Protein AF-0000000070737071 (afdb_homodimer)

Structure (mmCIF, N/CA/C/O backbone):
data_AF-0000000070737071-model_v1
#
loop_
_entity.id
_entity.type
_entity.pdbx_description
1 polymer 'Protein kinase domain-containing protein'
#
loop_
_atom_site.group_PDB
_atom_site.id
_atom_site.type_symbol
_atom_site.label_atom_id
_atom_site.label_alt_id
_atom_site.label_comp_id
_atom_site.label_asym_id
_atom_site.label_entity_id
_atom_site.label_seq_id
_atom_site.pdbx_PDB_ins_code
_atom_site.Cartn_x
_atom_site.Cartn_y
_atom_site.Cartn_z
_atom_site.occupancy
_atom_site.B_iso_or_equiv
_atom_site.auth_seq_id
_atom_site.auth_comp_id
_atom_site.auth_asym_id
_atom_site.auth_atom_id
_atom_site.pdbx_PDB_model_num
ATOM 1 N N . LEU A 1 1 ? -17.141 2.492 -6.848 1 89.81 1 LEU A N 1
ATOM 2 C CA . LEU A 1 1 ? -16.469 3.092 -7.996 1 89.81 1 LEU A CA 1
ATOM 3 C C . LEU A 1 1 ? -16.031 4.523 -7.688 1 89.81 1 LEU A C 1
ATOM 5 O O . LEU A 1 1 ? -16.719 5.238 -6.961 1 89.81 1 LEU A O 1
ATOM 9 N N . ILE A 1 2 ? -14.883 4.844 -8.172 1 93.12 2 ILE A N 1
ATOM 10 C CA . ILE A 1 2 ? -14.43 6.223 -8.031 1 93.12 2 ILE A CA 1
ATOM 11 C C . ILE A 1 2 ? -14.844 7.027 -9.266 1 93.12 2 ILE A C 1
ATOM 13 O O . ILE A 1 2 ? -15.094 6.461 -10.328 1 93.12 2 ILE A O 1
ATOM 17 N N . PRO A 1 3 ? -14.938 8.383 -9.156 1 92.69 3 PRO A N 1
ATOM 18 C CA . PRO A 1 3 ? -15.305 9.203 -10.312 1 92.69 3 PRO A CA 1
ATOM 19 C C . PRO A 1 3 ? -14.234 9.195 -11.398 1 92.69 3 PRO A C 1
ATOM 21 O O . PRO A 1 3 ? -13.047 9.359 -11.109 1 92.69 3 PRO A O 1
ATOM 24 N N . ARG A 1 4 ? -14.656 9.016 -12.617 1 92.88 4 ARG A N 1
ATOM 25 C CA . ARG A 1 4 ? -13.734 8.938 -13.742 1 92.88 4 ARG A CA 1
ATOM 26 C C . ARG A 1 4 ? -12.945 10.234 -13.898 1 92.88 4 ARG A C 1
ATOM 28 O O . ARG A 1 4 ? -11.773 10.211 -14.281 1 92.88 4 ARG A O 1
ATOM 35 N N . ASP A 1 5 ? -13.516 11.359 -13.562 1 92.62 5 ASP A N 1
ATOM 36 C CA . ASP A 1 5 ? -12.898 12.664 -13.781 1 92.62 5 ASP A CA 1
ATOM 37 C C . ASP A 1 5 ? -11.742 12.891 -12.812 1 92.62 5 ASP A C 1
ATOM 39 O O . ASP A 1 5 ? -10.938 13.812 -13 1 92.62 5 ASP A O 1
ATOM 43 N N . GLU A 1 6 ? -11.625 12.055 -11.844 1 94.25 6 GLU A N 1
ATOM 44 C CA . GLU A 1 6 ? -10.523 12.156 -10.891 1 94.25 6 GLU A CA 1
ATOM 45 C C . GLU A 1 6 ? -9.281 11.445 -11.406 1 94.25 6 GLU A C 1
ATOM 47 O O . GLU A 1 6 ? -8.203 11.562 -10.82 1 94.25 6 GLU A O 1
ATOM 52 N N . VAL A 1 7 ? -9.422 10.727 -12.523 1 96 7 VAL A N 1
ATOM 53 C CA . VAL A 1 7 ? -8.336 9.875 -13.023 1 96 7 VAL A CA 1
ATOM 54 C C . VAL A 1 7 ? -7.789 10.453 -14.328 1 96 7 VAL A C 1
ATOM 56 O O . VAL A 1 7 ? -8.555 10.75 -15.25 1 96 7 VAL A O 1
ATOM 59 N N . GLU A 1 8 ? -6.477 10.703 -14.336 1 96.25 8 GLU A N 1
ATOM 60 C CA . GLU A 1 8 ? -5.77 11.109 -15.547 1 96.25 8 GLU A CA 1
ATOM 61 C C . GLU A 1 8 ? -4.812 10.016 -16.016 1 96.25 8 GLU A C 1
ATOM 63 O O . GLU A 1 8 ? -4.16 9.359 -15.203 1 96.25 8 GLU A O 1
ATOM 68 N N . MET A 1 9 ? -4.723 9.828 -17.359 1 95.5 9 MET A N 1
ATOM 69 C CA . MET A 1 9 ? -3.875 8.789 -17.938 1 95.5 9 MET A CA 1
ATOM 70 C C . MET A 1 9 ? -2.922 9.367 -18.969 1 95.5 9 MET A C 1
ATOM 72 O O . MET A 1 9 ? -3.291 10.273 -19.719 1 95.5 9 MET A O 1
ATOM 76 N N . ALA A 1 10 ? -1.746 8.812 -18.984 1 96.06 10 ALA A N 1
ATOM 77 C CA . ALA A 1 10 ? -0.817 9.141 -20.062 1 96.06 10 ALA A CA 1
ATOM 78 C C . ALA A 1 10 ? -1.394 8.75 -21.422 1 96.06 10 ALA A C 1
ATOM 80 O O . ALA A 1 10 ? -2.254 7.871 -21.516 1 96.06 10 ALA A O 1
ATOM 81 N N . PRO A 1 11 ? -0.939 9.367 -22.469 1 94 11 PRO A N 1
ATOM 82 C CA . PRO A 1 11 ? -1.508 9.125 -23.797 1 94 11 PRO A CA 1
ATOM 83 C C . PRO A 1 11 ? -1.177 7.742 -24.344 1 94 11 PRO A C 1
ATOM 85 O O . PRO A 1 11 ? -1.941 7.188 -25.141 1 94 11 PRO A O 1
ATOM 88 N N . HIS A 1 12 ? -0.04 7.199 -23.891 1 95 12 HIS A N 1
ATOM 89 C CA . HIS A 1 12 ? 0.382 5.902 -24.391 1 95 12 HIS A CA 1
ATOM 90 C C . HIS A 1 12 ? 0.609 4.906 -23.266 1 95 12 HIS A C 1
ATOM 92 O O . HIS A 1 12 ? 1.107 5.281 -22.203 1 95 12 HIS A O 1
ATOM 98 N N . PRO A 1 13 ? 0.176 3.666 -23.531 1 94.56 13 PRO A N 1
ATOM 99 C CA . PRO A 1 13 ? 0.47 2.637 -22.531 1 94.56 13 PRO A CA 1
ATOM 100 C C . PRO A 1 13 ? 1.958 2.307 -22.453 1 94.56 13 PRO A C 1
ATOM 102 O O . PRO A 1 13 ? 2.672 2.391 -23.453 1 94.56 13 PRO A O 1
ATOM 105 N N . PHE A 1 14 ? 2.4 1.977 -21.281 1 92.12 14 PHE A N 1
ATOM 106 C CA . PHE A 1 14 ? 3.793 1.564 -21.156 1 92.12 14 PHE A CA 1
ATOM 107 C C . PHE A 1 14 ? 3.912 0.045 -21.188 1 92.12 14 PHE A C 1
ATOM 109 O O . PHE A 1 14 ? 5.012 -0.495 -21.312 1 92.12 14 PHE A O 1
ATOM 116 N N . ARG A 1 15 ? 2.793 -0.585 -21.016 1 86.81 15 ARG A N 1
ATOM 117 C CA . ARG A 1 15 ? 2.744 -2.039 -21.125 1 86.81 15 ARG A CA 1
ATOM 118 C C . ARG A 1 15 ? 1.418 -2.502 -21.719 1 86.81 15 ARG A C 1
ATOM 120 O O . ARG A 1 15 ? 0.375 -1.894 -21.469 1 86.81 15 ARG A O 1
ATOM 127 N N . VAL A 1 16 ? 1.602 -3.514 -22.5 1 80.44 16 VAL A N 1
ATOM 128 C CA . VAL A 1 16 ? 0.415 -4.125 -23.094 1 80.44 16 VAL A CA 1
ATOM 129 C C . VAL A 1 16 ? 0.369 -5.609 -22.734 1 80.44 16 VAL A C 1
ATOM 131 O O . VAL A 1 16 ? 1.348 -6.332 -22.922 1 80.44 16 VAL A O 1
ATOM 134 N N . GLY A 1 17 ? -0.612 -5.91 -21.875 1 67.06 17 GLY A N 1
ATOM 135 C CA . GLY A 1 17 ? -0.771 -7.32 -21.562 1 67.06 17 GLY A CA 1
ATOM 136 C C . GLY A 1 17 ? -2.059 -7.91 -22.109 1 67.06 17 GLY A C 1
ATOM 137 O O . GLY A 1 17 ? -2.838 -7.219 -22.766 1 67.06 17 GLY A O 1
ATOM 138 N N . SER A 1 18 ? -2.246 -9.227 -21.938 1 61.31 18 SER A N 1
ATOM 139 C CA . SER A 1 18 ? -3.391 -9.977 -22.438 1 61.31 18 SER A CA 1
ATOM 140 C C . SER A 1 18 ? -4.699 -9.422 -21.891 1 61.31 18 SER A C 1
ATOM 142 O O . SER A 1 18 ? -5.742 -9.523 -22.547 1 61.31 18 SER A O 1
ATOM 144 N N . PHE A 1 19 ? -4.562 -8.766 -20.844 1 64.94 19 PHE A N 1
ATOM 145 C CA . PHE A 1 19 ? -5.828 -8.367 -20.234 1 64.94 19 PHE A CA 1
ATOM 146 C C . PHE A 1 19 ? -5.992 -6.852 -20.266 1 64.94 19 PHE A C 1
ATOM 148 O O . PHE A 1 19 ? -6.898 -6.312 -19.625 1 64.94 19 PHE A O 1
ATOM 155 N N . GLY A 1 20 ? -5.168 -6.281 -20.969 1 79.94 20 GLY A N 1
ATOM 156 C CA . GLY A 1 20 ? -5.402 -4.852 -21.094 1 79.94 20 GLY A CA 1
ATOM 157 C C . GLY A 1 20 ? -4.121 -4.047 -21.219 1 79.94 20 GLY A C 1
ATOM 158 O O . GLY A 1 20 ? -3.033 -4.617 -21.328 1 79.94 20 GLY A O 1
ATOM 159 N N . LYS A 1 21 ? -4.348 -2.797 -21.391 1 92.12 21 LYS A N 1
ATOM 160 C CA . LYS A 1 21 ? -3.244 -1.846 -21.5 1 92.12 21 LYS A CA 1
ATOM 161 C C . LYS A 1 21 ? -2.99 -1.134 -20.172 1 92.12 21 LYS A C 1
ATOM 163 O O . LYS A 1 21 ? -3.93 -0.825 -19.438 1 92.12 21 LYS A O 1
ATOM 168 N N . ILE A 1 22 ? -1.774 -0.947 -19.922 1 94.75 22 ILE A N 1
ATOM 169 C CA . ILE A 1 22 ? -1.394 -0.347 -18.656 1 94.75 22 ILE A CA 1
ATOM 170 C C . ILE A 1 22 ? -0.784 1.032 -18.891 1 94.75 22 ILE A C 1
ATOM 172 O O . ILE A 1 22 ? 0.115 1.184 -19.719 1 94.75 22 ILE A O 1
ATOM 176 N N . TYR A 1 23 ? -1.235 2.049 -18.172 1 96.25 23 TYR A N 1
ATOM 177 C CA . TYR A 1 23 ? -0.834 3.441 -18.344 1 96.25 23 TYR A CA 1
ATOM 178 C C . TYR A 1 23 ? -0.299 4.016 -17.031 1 96.25 23 TYR A C 1
ATOM 180 O O . TYR A 1 23 ? -0.814 3.711 -15.953 1 96.25 23 TYR A O 1
ATOM 188 N N . HIS A 1 24 ? 0.703 4.777 -17.219 1 96.69 24 HIS A N 1
ATOM 189 C CA . HIS A 1 24 ? 0.957 5.699 -16.125 1 96.69 24 HIS A CA 1
ATOM 190 C C . HIS A 1 24 ? -0.156 6.734 -16 1 96.69 24 HIS A C 1
ATOM 192 O O . HIS A 1 24 ? -0.806 7.074 -17 1 96.69 24 HIS A O 1
ATOM 198 N N . GLY A 1 25 ? -0.365 7.211 -14.773 1 96.81 25 GLY A N 1
ATOM 199 C CA . GLY A 1 25 ? -1.379 8.234 -14.578 1 96.81 25 GLY A CA 1
ATOM 200 C C . GLY A 1 25 ? -1.351 8.844 -13.195 1 96.81 25 GLY A C 1
ATOM 201 O O . GLY A 1 25 ? -0.375 8.688 -12.453 1 96.81 25 GLY A O 1
ATOM 202 N N . THR A 1 26 ? -2.393 9.68 -12.922 1 96 26 THR A N 1
ATOM 203 C CA . THR A 1 26 ? -2.574 10.266 -11.594 1 96 26 THR A CA 1
ATOM 204 C C . THR A 1 26 ? -4.023 10.125 -11.141 1 96 26 THR A C 1
ATOM 206 O O . THR A 1 26 ? -4.938 10.086 -11.961 1 96 26 THR A O 1
ATOM 209 N N . TRP A 1 27 ? -4.25 9.898 -9.945 1 95.81 27 TRP A N 1
ATOM 210 C CA . TRP A 1 27 ? -5.543 9.969 -9.266 1 95.81 27 TRP A CA 1
ATOM 211 C C . TRP A 1 27 ? -5.531 11.062 -8.203 1 95.81 27 TRP A C 1
ATOM 213 O O . TRP A 1 27 ? -4.773 10.977 -7.23 1 95.81 27 TRP A O 1
ATOM 223 N N . LEU A 1 28 ? -6.316 12.094 -8.445 1 92.5 28 LEU A N 1
ATOM 224 C CA . LEU A 1 28 ? -6.34 13.25 -7.559 1 92.5 28 LEU A CA 1
ATOM 225 C C . LEU A 1 28 ? -4.941 13.828 -7.383 1 92.5 28 LEU A C 1
ATOM 227 O O . LEU A 1 28 ? -4.535 14.164 -6.266 1 92.5 28 LEU A O 1
ATOM 231 N N . GLY A 1 29 ? -4.172 13.766 -8.508 1 91.5 29 GLY A N 1
ATOM 232 C CA . GLY A 1 29 ? -2.854 14.375 -8.516 1 91.5 29 GLY A CA 1
ATOM 233 C C . GLY A 1 29 ? -1.752 13.438 -8.07 1 91.5 29 GLY A C 1
ATOM 234 O O . GLY A 1 29 ? -0.567 13.758 -8.18 1 91.5 29 GLY A O 1
ATOM 235 N N . SER A 1 30 ? -2.082 12.305 -7.547 1 94.56 30 SER A N 1
ATOM 236 C CA . SER A 1 30 ? -1.099 11.344 -7.059 1 94.56 30 SER A CA 1
ATOM 237 C C . SER A 1 30 ? -0.744 10.32 -8.133 1 94.56 30 SER A C 1
ATOM 239 O O . SER A 1 30 ? -1.62 9.852 -8.859 1 94.56 30 SER A O 1
ATOM 241 N N . ARG A 1 31 ? 0.487 9.961 -8.188 1 93.75 31 ARG A N 1
ATOM 242 C CA . ARG A 1 31 ? 0.949 9.016 -9.203 1 93.75 31 ARG A CA 1
ATOM 243 C C . ARG A 1 31 ? 0.34 7.637 -8.984 1 93.75 31 ARG A C 1
ATOM 245 O O . ARG A 1 31 ? 0.34 7.121 -7.867 1 93.75 31 ARG A O 1
ATOM 252 N N . VAL A 1 32 ? -0.243 7.094 -10.055 1 97.06 32 VAL A N 1
ATOM 253 C CA . VAL A 1 32 ? -0.834 5.758 -10.047 1 97.06 32 VAL A CA 1
ATOM 254 C C . VAL A 1 32 ? -0.589 5.07 -11.383 1 97.06 32 VAL A C 1
ATOM 256 O O . VAL A 1 32 ? 0.006 5.656 -12.289 1 97.06 32 VAL A O 1
ATOM 259 N N . VAL A 1 33 ? -0.952 3.787 -11.414 1 96.62 33 VAL A N 1
ATOM 260 C CA . VAL A 1 33 ? -1.036 3.027 -12.656 1 96.62 33 VAL A CA 1
ATOM 261 C C . VAL A 1 33 ? -2.496 2.709 -12.969 1 96.62 33 VAL A C 1
ATOM 263 O O . VAL A 1 33 ? -3.281 2.414 -12.07 1 96.62 33 VAL A O 1
ATOM 266 N N . VAL A 1 34 ? -2.814 2.814 -14.266 1 96.38 34 VAL A N 1
ATOM 267 C CA . VAL A 1 34 ? -4.18 2.547 -14.703 1 96.38 34 VAL A CA 1
ATOM 268 C C . VAL A 1 34 ? -4.188 1.372 -15.68 1 96.38 34 VAL A C 1
ATOM 270 O O . VAL A 1 34 ? -3.514 1.412 -16.719 1 96.38 34 VAL A O 1
ATOM 273 N N . LYS A 1 35 ? -4.852 0.313 -15.281 1 94.94 35 LYS A N 1
ATOM 274 C CA . LYS A 1 35 ? -5.117 -0.792 -16.203 1 94.94 35 LYS A CA 1
ATOM 275 C C . LYS A 1 35 ? -6.461 -0.613 -16.906 1 94.94 35 LYS A C 1
ATOM 277 O O . LYS A 1 35 ? -7.5 -0.519 -16.25 1 94.94 35 LYS A O 1
ATOM 282 N N . ARG A 1 36 ? -6.352 -0.566 -18.188 1 94 36 ARG A N 1
ATOM 283 C CA . ARG A 1 36 ? -7.539 -0.36 -19.016 1 94 36 ARG A CA 1
ATOM 284 C C . ARG A 1 36 ? -7.977 -1.661 -19.672 1 94 36 ARG A C 1
ATOM 286 O O . ARG A 1 36 ? -7.168 -2.348 -20.297 1 94 36 ARG A O 1
ATOM 293 N N . VAL A 1 37 ? -9.297 -1.987 -19.5 1 91.38 37 VAL A N 1
ATOM 294 C CA . VAL A 1 37 ? -9.844 -3.184 -20.125 1 91.38 37 VAL A CA 1
ATOM 295 C C . VAL A 1 37 ? -11.07 -2.814 -20.969 1 91.38 37 VAL A C 1
ATOM 297 O O . VAL A 1 37 ? -11.82 -1.895 -20.609 1 91.38 37 VAL A O 1
ATOM 300 N N . LYS A 1 38 ? -11.305 -3.545 -22.016 1 87.94 38 LYS A N 1
ATOM 301 C CA . LYS A 1 38 ? -12.461 -3.309 -22.875 1 87.94 38 LYS A CA 1
ATOM 302 C C . LYS A 1 38 ? -13.703 -4.023 -22.344 1 87.94 38 LYS A C 1
ATOM 304 O O . LYS A 1 38 ? -13.625 -5.188 -21.938 1 87.94 38 LYS A O 1
ATOM 309 N N . LEU A 1 39 ? -14.727 -3.227 -22.297 1 89.12 39 LEU A N 1
ATOM 310 C CA . LEU A 1 39 ? -16 -3.797 -21.859 1 89.12 39 LEU A CA 1
ATOM 311 C C . LEU A 1 39 ? -16.922 -4.035 -23.047 1 89.12 39 LEU A C 1
ATOM 313 O O . LEU A 1 39 ? -18 -3.455 -23.125 1 89.12 39 LEU A O 1
ATOM 317 N N . GLU A 1 40 ? -16.641 -4.941 -23.844 1 84.25 40 GLU A N 1
ATOM 318 C CA . GLU A 1 40 ? -17.312 -5.137 -25.125 1 84.25 40 GLU A CA 1
ATOM 319 C C . GLU A 1 40 ? -18.641 -5.875 -24.953 1 84.25 40 GLU A C 1
ATOM 321 O O . GLU A 1 40 ? -19.484 -5.867 -25.844 1 84.25 40 GLU A O 1
ATOM 326 N N . SER A 1 41 ? -18.828 -6.535 -23.906 1 85.31 41 SER A N 1
ATOM 327 C CA . SER A 1 41 ? -20.031 -7.316 -23.672 1 85.31 41 SER A CA 1
ATOM 328 C C . SER A 1 41 ? -20.531 -7.125 -22.234 1 85.31 41 SER A C 1
ATOM 330 O O . SER A 1 41 ? -19.828 -6.578 -21.391 1 85.31 41 SER A O 1
ATOM 332 N N . THR A 1 42 ? -21.703 -7.52 -22.094 1 87.5 42 THR A N 1
ATOM 333 C CA . THR A 1 42 ? -22.281 -7.512 -20.75 1 87.5 42 THR A CA 1
ATOM 334 C C . THR A 1 42 ? -21.484 -8.422 -19.812 1 87.5 42 THR A C 1
ATOM 336 O O . THR A 1 42 ? -21.312 -8.102 -18.641 1 87.5 42 THR A O 1
ATOM 339 N N . LYS A 1 43 ? -21.016 -9.43 -20.453 1 87 43 LYS A N 1
ATOM 340 C CA . LYS A 1 43 ? -20.219 -10.359 -19.656 1 87 43 LYS A CA 1
ATOM 341 C C . LYS A 1 43 ? -18.906 -9.711 -19.203 1 87 43 LYS A C 1
ATOM 343 O O . LYS A 1 43 ? -18.5 -9.844 -18.047 1 87 43 LYS A O 1
ATOM 348 N N . ALA A 1 44 ? -18.375 -9.016 -20.109 1 87.5 44 ALA A N 1
ATOM 349 C CA . ALA A 1 44 ? -17.125 -8.352 -19.797 1 87.5 44 ALA A CA 1
ATOM 350 C C . ALA A 1 44 ? -17.297 -7.312 -18.688 1 87.5 44 ALA A C 1
ATOM 352 O O . ALA A 1 44 ? -16.438 -7.16 -17.828 1 87.5 44 ALA A O 1
ATOM 353 N N . ARG A 1 45 ? -18.375 -6.637 -18.75 1 89.38 45 ARG A N 1
ATOM 354 C CA . ARG A 1 45 ? -18.672 -5.641 -17.719 1 89.38 45 ARG A CA 1
ATOM 355 C C . ARG A 1 45 ? -18.875 -6.293 -16.359 1 89.38 45 ARG A C 1
ATOM 357 O O . ARG A 1 45 ? -18.375 -5.793 -15.352 1 89.38 45 ARG A O 1
ATOM 364 N N . GLY A 1 46 ? -19.625 -7.355 -16.344 1 90.81 46 GLY A N 1
ATOM 365 C CA . GLY A 1 46 ? -19.812 -8.102 -15.117 1 90.81 46 GLY A CA 1
ATOM 366 C C . GLY A 1 46 ? -18.516 -8.625 -14.531 1 90.81 46 GLY A C 1
ATOM 367 O O . GLY A 1 46 ? -18.297 -8.531 -13.32 1 90.81 46 GLY A O 1
ATOM 368 N N . ASP A 1 47 ? -17.672 -9.156 -15.398 1 89.38 47 ASP A N 1
ATOM 369 C CA . ASP A 1 47 ? -16.375 -9.672 -14.969 1 89.38 47 ASP A CA 1
ATOM 370 C C . ASP A 1 47 ? -15.516 -8.57 -14.352 1 89.38 47 ASP A C 1
ATOM 372 O O . ASP A 1 47 ? -14.867 -8.781 -13.328 1 89.38 47 ASP A O 1
ATOM 376 N N . PHE A 1 48 ? -15.562 -7.422 -14.969 1 92.25 48 PHE A N 1
ATOM 377 C CA . PHE A 1 48 ? -14.805 -6.27 -14.492 1 92.25 48 PHE A CA 1
ATOM 378 C C . PHE A 1 48 ? -15.258 -5.867 -13.094 1 92.25 48 PHE A C 1
ATOM 380 O O . PHE A 1 48 ? -14.43 -5.668 -12.203 1 92.25 48 PHE A O 1
ATOM 387 N N . LEU A 1 49 ? -16.516 -5.793 -12.922 1 93.81 49 LEU A N 1
ATOM 388 C CA . LEU A 1 49 ? -17.062 -5.359 -11.641 1 93.81 49 LEU A CA 1
ATOM 389 C C . LEU A 1 49 ? -16.797 -6.395 -10.555 1 93.81 49 LEU A C 1
ATOM 391 O O . LEU A 1 49 ? -16.516 -6.043 -9.414 1 93.81 49 LEU A O 1
ATOM 395 N N . ARG A 1 50 ? -16.859 -7.633 -10.922 1 92.94 50 ARG A N 1
ATOM 396 C CA . ARG A 1 50 ? -16.578 -8.695 -9.961 1 92.94 50 ARG A CA 1
ATOM 397 C C . ARG A 1 50 ? -15.109 -8.68 -9.539 1 92.94 50 ARG A C 1
ATOM 399 O O . ARG A 1 50 ? -14.797 -8.828 -8.359 1 92.94 50 ARG A O 1
ATOM 406 N N . GLU A 1 51 ? -14.25 -8.508 -10.516 1 93.31 51 GLU A N 1
ATOM 407 C CA . GLU A 1 51 ? -12.828 -8.422 -10.203 1 93.31 51 GLU A CA 1
ATOM 408 C C . GLU A 1 51 ? -12.539 -7.234 -9.281 1 93.31 51 GLU A C 1
ATOM 410 O O . GLU A 1 51 ? -11.805 -7.363 -8.305 1 93.31 51 GLU A O 1
ATOM 415 N N . ALA A 1 52 ? -13.125 -6.137 -9.625 1 94.56 52 ALA A N 1
ATOM 416 C CA . ALA A 1 52 ? -12.938 -4.941 -8.805 1 94.56 52 ALA A CA 1
ATOM 417 C C . ALA A 1 52 ? -13.406 -5.188 -7.371 1 94.56 52 ALA A C 1
ATOM 419 O O . ALA A 1 52 ? -12.742 -4.781 -6.418 1 94.56 52 ALA A O 1
ATOM 420 N N . ALA A 1 53 ? -14.516 -5.867 -7.234 1 94.56 53 ALA A N 1
ATOM 421 C CA . ALA A 1 53 ? -15.094 -6.137 -5.922 1 94.56 53 ALA A CA 1
ATOM 422 C C . ALA A 1 53 ? -14.188 -7.043 -5.102 1 94.56 53 ALA A C 1
ATOM 424 O O . ALA A 1 53 ? -13.977 -6.812 -3.906 1 94.56 53 ALA A O 1
ATOM 425 N N . ILE A 1 54 ? -13.609 -8.023 -5.719 1 94.19 54 ILE A N 1
ATOM 426 C CA . ILE A 1 54 ? -12.703 -8.945 -5.047 1 94.19 54 ILE A CA 1
ATOM 427 C C . ILE A 1 54 ? -11.406 -8.211 -4.676 1 94.19 54 ILE A C 1
ATOM 429 O O . ILE A 1 54 ? -10.961 -8.281 -3.529 1 94.19 54 ILE A O 1
ATOM 433 N N . TRP A 1 55 ? -10.883 -7.523 -5.625 1 95.25 55 TRP A N 1
ATOM 434 C CA . TRP A 1 55 ? -9.617 -6.816 -5.441 1 95.25 55 TRP A CA 1
ATOM 435 C C . TRP A 1 55 ? -9.719 -5.801 -4.309 1 95.25 55 TRP A C 1
ATOM 437 O O . TRP A 1 55 ? -8.812 -5.688 -3.484 1 95.25 55 TRP A O 1
ATOM 447 N N . LYS A 1 56 ? -10.805 -5.125 -4.211 1 92.38 56 LYS A N 1
ATOM 448 C CA . LYS A 1 56 ? -11.023 -4.082 -3.215 1 92.38 56 LYS A CA 1
ATOM 449 C C . LYS A 1 56 ? -10.969 -4.652 -1.801 1 92.38 56 LYS A C 1
ATOM 451 O O . LYS A 1 56 ? -10.648 -3.939 -0.849 1 92.38 56 LYS A O 1
ATOM 456 N N . ARG A 1 57 ? -11.148 -5.926 -1.694 1 90.94 57 ARG A N 1
ATOM 457 C CA . ARG A 1 57 ? -11.195 -6.555 -0.378 1 90.94 57 ARG A CA 1
ATOM 458 C C . ARG A 1 57 ? -9.844 -7.141 0.002 1 90.94 57 ARG A C 1
ATOM 460 O O . ARG A 1 57 ? -9.648 -7.582 1.138 1 90.94 57 ARG A O 1
ATOM 467 N N . LEU A 1 58 ? -9 -7.156 -0.888 1 93.94 58 LEU A N 1
ATOM 468 C CA . LEU A 1 58 ? -7.707 -7.785 -0.66 1 93.94 58 LEU A CA 1
ATOM 469 C C . LEU A 1 58 ? -6.672 -6.754 -0.226 1 93.94 58 LEU A C 1
ATOM 471 O O . LEU A 1 58 ? -6.074 -6.078 -1.066 1 93.94 58 LEU A O 1
ATOM 475 N N . HIS A 1 59 ? -6.512 -6.633 1.062 1 93.81 59 HIS A N 1
ATOM 476 C CA . HIS A 1 59 ? -5.52 -5.738 1.643 1 93.81 59 HIS A CA 1
ATOM 477 C C . HIS A 1 59 ? -4.422 -6.52 2.359 1 93.81 59 HIS A C 1
ATOM 479 O O . HIS A 1 59 ? -4.629 -7.012 3.469 1 93.81 59 HIS A O 1
ATOM 485 N N . HIS A 1 60 ? -3.285 -6.574 1.745 1 96.44 60 HIS A N 1
ATOM 486 C CA . HIS A 1 60 ? -2.16 -7.359 2.238 1 96.44 60 HIS A CA 1
ATOM 487 C C . HIS A 1 60 ? -0.843 -6.867 1.647 1 96.44 60 HIS A C 1
ATOM 489 O O . HIS A 1 60 ? -0.813 -6.359 0.523 1 96.44 60 HIS A O 1
ATOM 495 N N . PRO A 1 61 ? 0.235 -7.047 2.42 1 96 61 PRO A N 1
ATOM 496 C CA . PRO A 1 61 ? 1.53 -6.574 1.928 1 96 61 PRO A CA 1
ATOM 497 C C . PRO A 1 61 ? 1.899 -7.168 0.57 1 96 61 PRO A C 1
ATOM 499 O O . PRO A 1 61 ? 2.695 -6.582 -0.167 1 96 61 PRO A O 1
ATOM 502 N N . HIS A 1 62 ? 1.376 -8.297 0.271 1 98.06 62 HIS A N 1
ATOM 503 C CA . HIS A 1 62 ? 1.787 -8.992 -0.942 1 98.06 62 HIS A CA 1
ATOM 504 C C . HIS A 1 62 ? 0.651 -9.039 -1.959 1 98.06 62 HIS A C 1
ATOM 506 O O . HIS A 1 62 ? 0.554 -9.992 -2.74 1 98.06 62 HIS A O 1
ATOM 512 N N . ILE A 1 63 ? -0.232 -8.094 -1.9 1 97.75 63 ILE A N 1
ATOM 513 C CA . ILE A 1 63 ? -1.255 -7.809 -2.9 1 97.75 63 ILE A CA 1
ATOM 514 C C . ILE A 1 63 ? -1.11 -6.371 -3.393 1 97.75 63 ILE A C 1
ATOM 516 O O . ILE A 1 63 ? -0.933 -5.449 -2.594 1 97.75 63 ILE A O 1
ATOM 520 N N . VAL A 1 64 ? -1.116 -6.207 -4.699 1 97.25 64 VAL A N 1
ATOM 521 C CA . VAL A 1 64 ? -1.043 -4.855 -5.238 1 97.25 64 VAL A CA 1
ATOM 522 C C . VAL A 1 64 ? -2.221 -4.031 -4.723 1 97.25 64 VAL A C 1
ATOM 524 O O . VAL A 1 64 ? -3.375 -4.453 -4.824 1 97.25 64 VAL A O 1
ATOM 527 N N . PRO A 1 65 ? -1.988 -2.873 -4.133 1 96.38 65 PRO A N 1
ATOM 528 C CA . PRO A 1 65 ? -3.088 -2.037 -3.645 1 96.38 65 PRO A CA 1
ATOM 529 C C . PRO A 1 65 ? -3.965 -1.499 -4.773 1 96.38 65 PRO A C 1
ATOM 531 O O . PRO A 1 65 ? -3.455 -0.907 -5.727 1 96.38 65 PRO A O 1
ATOM 534 N N . LEU A 1 66 ? -5.203 -1.71 -4.648 1 96.75 66 LEU A N 1
ATOM 535 C CA . LEU A 1 66 ? -6.191 -1.096 -5.523 1 96.75 66 LEU A CA 1
ATOM 536 C C . LEU A 1 66 ? -6.781 0.16 -4.887 1 96.75 66 LEU A C 1
ATOM 538 O O . LEU A 1 66 ? -7.32 0.105 -3.781 1 96.75 66 LEU A O 1
ATOM 542 N N . PHE A 1 67 ? -6.691 1.251 -5.574 1 96.62 67 PHE A N 1
ATOM 543 C CA . PHE A 1 67 ? -7.211 2.498 -5.031 1 96.62 67 PHE A CA 1
ATOM 544 C C . PHE A 1 67 ? -8.648 2.732 -5.492 1 96.62 67 PHE A C 1
ATOM 546 O O . PHE A 1 67 ? -9.422 3.4 -4.805 1 96.62 67 PHE A O 1
ATOM 553 N N . GLY A 1 68 ? -8.953 2.195 -6.656 1 95.5 68 GLY A N 1
ATOM 554 C CA . GLY A 1 68 ? -10.305 2.326 -7.164 1 95.5 68 GLY A CA 1
ATOM 555 C C . GLY A 1 68 ? -10.477 1.758 -8.555 1 95.5 68 GLY A C 1
ATOM 556 O O . GLY A 1 68 ? -9.516 1.28 -9.164 1 95.5 68 GLY A O 1
ATOM 557 N N . ALA A 1 69 ? -11.727 1.685 -9.008 1 96.5 69 ALA A N 1
ATOM 558 C CA . ALA A 1 69 ? -12.109 1.312 -10.367 1 96.5 69 ALA A CA 1
ATOM 559 C C . ALA A 1 69 ? -13.188 2.248 -10.914 1 96.5 69 ALA A C 1
ATOM 561 O O . ALA A 1 69 ? -13.953 2.84 -10.148 1 96.5 69 ALA A O 1
ATOM 562 N N . CYS A 1 70 ? -13.094 2.469 -12.18 1 95.31 70 CYS A N 1
ATOM 563 C CA . CYS A 1 70 ? -14.148 3.285 -12.781 1 95.31 70 CYS A CA 1
ATOM 564 C C . CYS A 1 70 ? -14.43 2.854 -14.211 1 95.31 70 CYS A C 1
ATOM 566 O O . CYS A 1 70 ? -13.664 2.076 -14.789 1 95.31 70 CYS A O 1
ATOM 568 N N . ILE A 1 71 ? -15.562 3.223 -14.711 1 92.88 71 ILE A N 1
ATOM 569 C CA . ILE A 1 71 ? -15.961 2.959 -16.094 1 92.88 71 ILE A CA 1
ATOM 570 C C . ILE A 1 71 ? -15.883 4.246 -16.906 1 92.88 71 ILE A C 1
ATOM 572 O O . ILE A 1 71 ? -16.328 5.305 -16.453 1 92.88 71 ILE A O 1
ATOM 576 N N . SER A 1 72 ? -15.148 4.191 -17.922 1 89.88 72 SER A N 1
ATOM 577 C CA . SER A 1 72 ? -14.984 5.324 -18.828 1 89.88 72 SER A CA 1
ATOM 578 C C . SER A 1 72 ? -15.781 5.121 -20.109 1 89.88 72 SER A C 1
ATOM 580 O O . SER A 1 72 ? -15.727 4.055 -20.719 1 89.88 72 SER A O 1
ATOM 582 N N . PHE A 1 73 ? -16.547 6.168 -20.438 1 83.75 73 PHE A N 1
ATOM 583 C CA . PHE A 1 73 ? -17.344 6.125 -21.656 1 83.75 73 PHE A CA 1
ATOM 584 C C . PHE A 1 73 ? -16.719 7 -22.734 1 83.75 73 PHE A C 1
ATOM 586 O O . PHE A 1 73 ? -16.438 8.18 -22.516 1 83.75 73 PHE A O 1
ATOM 593 N N . GLY A 1 74 ? -15.492 6.93 -23.156 1 61.53 74 GLY A N 1
ATOM 594 C CA . GLY A 1 74 ? -14.844 7.828 -24.094 1 61.53 74 GLY A CA 1
ATOM 595 C C . GLY A 1 74 ? -15.75 8.273 -25.219 1 61.53 74 GLY A C 1
ATOM 596 O O . GLY A 1 74 ? -16.719 7.578 -25.562 1 61.53 74 GLY A O 1
ATOM 597 N N . GLU A 1 75 ? -15.695 9.602 -25.547 1 53.84 75 GLU A N 1
ATOM 598 C CA . GLU A 1 75 ? -16.453 10.188 -26.656 1 53.84 75 GLU A CA 1
ATOM 599 C C . GLU A 1 75 ? -16.234 9.414 -27.953 1 53.84 75 GLU A C 1
ATOM 601 O O . GLU A 1 75 ? -17.172 9.258 -28.75 1 53.84 75 GLU A O 1
ATOM 606 N N . LYS A 1 76 ? -14.961 9.133 -28.219 1 55.41 76 LYS A N 1
ATOM 607 C CA . LYS A 1 76 ? -14.703 8.57 -29.547 1 55.41 76 LYS A CA 1
ATOM 608 C C . LYS A 1 76 ? -14.773 7.047 -29.516 1 55.41 76 LYS A C 1
ATOM 610 O O . LYS A 1 76 ? -14.531 6.395 -30.531 1 55.41 76 LYS A O 1
ATOM 615 N N . GLN A 1 77 ? -14.922 6.637 -28.203 1 58.94 77 GLN A N 1
ATOM 616 C CA . GLN A 1 77 ? -14.891 5.18 -28.188 1 58.94 77 GLN A CA 1
ATOM 617 C C . GLN A 1 77 ? -16.297 4.594 -28.203 1 58.94 77 GLN A C 1
ATOM 619 O O . GLN A 1 77 ? -17.188 5.07 -27.484 1 58.94 77 GLN A O 1
ATOM 624 N N . THR A 1 78 ? -16.562 3.771 -29.062 1 65 78 THR A N 1
ATOM 625 C CA . THR A 1 78 ? -17.812 3.074 -29.312 1 65 78 THR A CA 1
ATOM 626 C C . THR A 1 78 ? -18.156 2.145 -28.141 1 65 78 THR A C 1
ATOM 628 O O . THR A 1 78 ? -19.312 1.792 -27.938 1 65 78 THR A O 1
ATOM 631 N N . GLN A 1 79 ? -17.078 1.791 -27.312 1 79.19 79 GLN A N 1
ATOM 632 C CA . GLN A 1 79 ? -17.375 0.846 -26.25 1 79.19 79 GLN A CA 1
ATOM 633 C C . GLN A 1 79 ? -16.828 1.329 -24.906 1 79.19 79 GLN A C 1
ATOM 635 O O . GLN A 1 79 ? -15.781 1.979 -24.859 1 79.19 79 GLN A O 1
ATOM 640 N N . PRO A 1 80 ? -17.594 1.065 -23.906 1 88.25 80 PRO A N 1
ATOM 641 C CA . PRO A 1 80 ? -17.125 1.447 -22.562 1 88.25 80 PRO A CA 1
ATOM 642 C C . PRO A 1 80 ? -15.859 0.71 -22.156 1 88.25 80 PRO A C 1
ATOM 644 O O . PRO A 1 80 ? -15.562 -0.365 -22.688 1 88.25 80 PRO A O 1
ATOM 647 N N . GLU A 1 81 ? -15.07 1.373 -21.375 1 92.69 81 GLU A N 1
ATOM 648 C CA . GLU A 1 81 ? -13.844 0.781 -20.844 1 92.69 81 GLU A CA 1
ATOM 649 C C . GLU A 1 81 ? -13.836 0.788 -19.328 1 92.69 81 GLU A C 1
ATOM 651 O O . GLU A 1 81 ? -14.398 1.687 -18.703 1 92.69 81 GLU A O 1
ATOM 656 N N . GLY A 1 82 ? -13.328 -0.307 -18.797 1 94.88 82 GLY A N 1
ATOM 657 C CA . GLY A 1 82 ? -13.07 -0.36 -17.359 1 94.88 82 GLY A CA 1
ATOM 658 C C . GLY A 1 82 ? -11.648 0.019 -17 1 94.88 82 GLY A C 1
ATOM 659 O O . GLY A 1 82 ? -10.703 -0.345 -17.703 1 94.88 82 GLY A O 1
ATOM 660 N N . LEU A 1 83 ? -11.5 0.806 -15.961 1 96.38 83 LEU A N 1
ATOM 661 C CA . LEU A 1 83 ? -10.188 1.229 -15.492 1 96.38 83 LEU A CA 1
ATOM 662 C C . LEU A 1 83 ? -9.945 0.751 -14.062 1 96.38 83 LEU A C 1
ATOM 664 O O . LEU A 1 83 ? -10.758 1.021 -13.172 1 96.38 83 LEU A O 1
ATOM 668 N N . PHE A 1 84 ? -8.922 -0.027 -13.875 1 96.69 84 PHE A N 1
ATOM 669 C CA . PHE A 1 84 ? -8.398 -0.279 -12.531 1 96.69 84 PHE A CA 1
ATOM 670 C C . PHE A 1 84 ? -7.324 0.737 -12.164 1 96.69 84 PHE A C 1
ATOM 672 O O . PHE A 1 84 ? -6.359 0.922 -12.914 1 96.69 84 PHE A O 1
ATOM 679 N N . VAL A 1 85 ? -7.457 1.46 -11.062 1 97.62 85 VAL A N 1
ATOM 680 C CA . VAL A 1 85 ? -6.488 2.424 -10.555 1 97.62 85 VAL A CA 1
ATOM 681 C C . VAL A 1 85 ? -5.73 1.817 -9.375 1 97.62 85 VAL A C 1
ATOM 683 O O . VAL A 1 85 ? -6.312 1.575 -8.312 1 97.62 85 VAL A O 1
ATOM 686 N N . CYS A 1 86 ? -4.43 1.584 -9.562 1 97.44 86 CYS A N 1
ATOM 687 C CA . CYS A 1 86 ? -3.699 0.838 -8.539 1 97.44 86 CYS A CA 1
ATOM 688 C C . CYS A 1 86 ? -2.275 1.359 -8.398 1 97.44 86 CYS A C 1
ATOM 690 O O . CYS A 1 86 ? -1.884 2.305 -9.086 1 97.44 86 CYS A O 1
ATOM 692 N N . GLU A 1 87 ? -1.594 0.865 -7.395 1 96.38 87 GLU A N 1
ATOM 693 C CA . GLU A 1 87 ? -0.224 1.274 -7.098 1 96.38 87 GLU A CA 1
ATOM 694 C C . GLU A 1 87 ? 0.736 0.828 -8.195 1 96.38 87 GLU A C 1
ATOM 696 O O . GLU A 1 87 ? 0.573 -0.251 -8.773 1 96.38 87 GLU A O 1
ATOM 701 N N . GLU A 1 88 ? 1.728 1.647 -8.406 1 92.25 88 GLU A N 1
ATOM 702 C CA . GLU A 1 88 ? 2.77 1.301 -9.367 1 92.25 88 GLU A CA 1
ATOM 703 C C . GLU A 1 88 ? 3.787 0.343 -8.758 1 92.25 88 GLU A C 1
ATOM 705 O O . GLU A 1 88 ? 4.309 0.595 -7.672 1 92.25 88 GLU A O 1
ATOM 710 N N . ALA A 1 89 ? 3.992 -0.772 -9.398 1 92.44 89 ALA A N 1
ATOM 711 C CA . ALA A 1 89 ? 5.133 -1.637 -9.102 1 92.44 89 ALA A CA 1
ATOM 712 C C . ALA A 1 89 ? 6.32 -1.303 -10 1 92.44 89 ALA A C 1
ATOM 714 O O . ALA A 1 89 ? 6.445 -1.837 -11.102 1 92.44 89 ALA A O 1
ATOM 715 N N . GLU A 1 90 ? 7.227 -0.594 -9.5 1 88.69 90 GLU A N 1
ATOM 716 C CA . GLU A 1 90 ? 8.234 0.075 -10.312 1 88.69 90 GLU A CA 1
ATOM 717 C C . GLU A 1 90 ? 9.188 -0.932 -10.945 1 88.69 90 GLU A C 1
ATOM 719 O O . GLU A 1 90 ? 9.766 -0.67 -12 1 88.69 90 GLU A O 1
ATOM 724 N N . ASN A 1 91 ? 9.32 -2.084 -10.289 1 88.5 91 ASN A N 1
ATOM 725 C CA . ASN A 1 91 ? 10.25 -3.072 -10.828 1 88.5 91 ASN A CA 1
ATOM 726 C C . ASN A 1 91 ? 9.555 -3.992 -11.836 1 88.5 91 ASN A C 1
ATOM 728 O O . ASN A 1 91 ? 10.188 -4.898 -12.383 1 88.5 91 ASN A O 1
ATOM 732 N N . GLY A 1 92 ? 8.281 -3.781 -12.047 1 88.88 92 GLY A N 1
ATOM 733 C CA . GLY A 1 92 ? 7.555 -4.547 -13.047 1 88.88 92 GLY A CA 1
ATOM 734 C C . GLY A 1 92 ? 7.18 -5.941 -12.578 1 88.88 92 GLY A C 1
ATOM 735 O O . GLY A 1 92 ? 7.035 -6.176 -11.375 1 88.88 92 GLY A O 1
ATOM 736 N N . SER A 1 93 ? 6.953 -6.836 -13.547 1 90.38 93 SER A N 1
ATOM 737 C CA . SER A 1 93 ? 6.559 -8.203 -13.219 1 90.38 93 SER A CA 1
ATOM 738 C C . SER A 1 93 ? 7.766 -9.039 -12.805 1 90.38 93 SER A C 1
ATOM 740 O O . SER A 1 93 ? 8.898 -8.727 -13.164 1 90.38 93 SER A O 1
ATOM 742 N N . LEU A 1 94 ? 7.473 -10.031 -12.039 1 89.88 94 LEU A N 1
ATOM 743 C CA . LEU A 1 94 ? 8.531 -10.953 -11.656 1 89.88 94 LEU A CA 1
ATOM 744 C C . LEU A 1 94 ? 9.203 -11.555 -12.891 1 89.88 94 LEU A C 1
ATOM 746 O O . LEU A 1 94 ? 10.414 -11.797 -12.891 1 89.88 94 LEU A O 1
ATOM 750 N N . ARG A 1 95 ? 8.453 -11.758 -13.93 1 85.81 95 ARG A N 1
ATOM 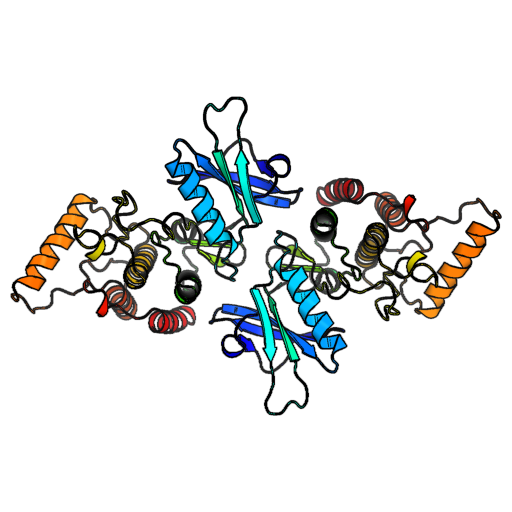751 C CA . ARG A 1 95 ? 9.016 -12.234 -15.188 1 85.81 95 ARG A CA 1
ATOM 752 C C . ARG A 1 95 ? 10.055 -11.258 -15.727 1 85.81 95 ARG A C 1
ATOM 754 O O . ARG A 1 95 ? 11.18 -11.656 -16.047 1 85.81 95 ARG A O 1
ATOM 761 N N . ASP A 1 96 ? 9.672 -10.016 -15.773 1 80.12 96 ASP A N 1
ATOM 762 C CA . ASP A 1 96 ? 10.578 -8.977 -16.266 1 80.12 96 ASP A CA 1
ATOM 763 C C . ASP A 1 96 ? 11.773 -8.805 -15.344 1 80.12 96 ASP A C 1
ATOM 765 O O . ASP A 1 96 ? 12.898 -8.586 -15.805 1 80.12 96 ASP A O 1
ATOM 769 N N . PHE A 1 97 ? 11.453 -8.883 -14.148 1 74.5 97 PHE A N 1
ATOM 770 C CA . PHE A 1 97 ? 12.477 -8.68 -13.125 1 74.5 97 PHE A CA 1
ATOM 771 C C . PHE A 1 97 ? 13.539 -9.773 -13.203 1 74.5 97 PHE A C 1
ATOM 773 O O . PHE A 1 97 ? 14.727 -9.492 -13.078 1 74.5 97 PHE A O 1
ATOM 780 N N . LEU A 1 98 ? 13.18 -10.969 -13.383 1 72.25 98 LEU A N 1
ATOM 781 C CA . LEU A 1 98 ? 14.078 -12.117 -13.43 1 72.25 98 LEU A CA 1
ATOM 782 C C . LEU A 1 98 ? 14.859 -12.156 -14.742 1 72.25 98 LEU A C 1
ATOM 784 O O . LEU A 1 98 ? 16 -12.609 -14.773 1 72.25 98 LEU A O 1
ATOM 788 N N . PHE A 1 99 ? 14.195 -11.703 -15.773 1 66.12 99 PHE A N 1
ATOM 789 C CA . PHE A 1 99 ? 14.781 -11.891 -17.094 1 66.12 99 PHE A CA 1
ATOM 790 C C . PHE A 1 99 ? 15.5 -10.625 -17.562 1 66.12 99 PHE A C 1
ATOM 792 O O . PHE A 1 99 ? 16.281 -10.656 -18.516 1 66.12 99 PHE A O 1
ATOM 799 N N . ASN A 1 100 ? 15.086 -9.578 -17 1 59.22 100 ASN A N 1
ATOM 800 C CA . ASN A 1 100 ? 15.828 -8.383 -17.391 1 59.22 100 ASN A CA 1
ATOM 801 C C . ASN A 1 100 ? 17.203 -8.336 -16.734 1 59.22 100 ASN A C 1
ATOM 803 O O . ASN A 1 100 ? 17.344 -8.664 -15.555 1 59.22 100 ASN A O 1
ATOM 807 N N . GLU A 1 101 ? 18.203 -8.844 -17.469 1 51.28 101 GLU A N 1
ATOM 808 C CA . GLU A 1 101 ? 19.641 -9.086 -17.359 1 51.28 101 GLU A CA 1
ATOM 809 C C . GLU A 1 101 ? 20.25 -8.25 -16.25 1 51.28 101 GLU A C 1
ATOM 811 O O . GLU A 1 101 ? 21.375 -8.523 -15.797 1 51.28 101 GLU A O 1
ATOM 816 N N . THR A 1 102 ? 19.906 -7.062 -16.062 1 44.34 102 THR A N 1
ATOM 817 C CA . THR A 1 102 ? 20.922 -6.426 -15.234 1 44.34 102 THR A CA 1
ATOM 818 C C . THR A 1 102 ? 21.047 -7.129 -13.891 1 44.34 102 THR A C 1
ATOM 820 O O . THR A 1 102 ? 21.938 -6.82 -13.102 1 44.34 102 THR A O 1
ATOM 823 N N . GLN A 1 103 ? 20.047 -7.789 -13.547 1 44.31 103 GLN A N 1
ATOM 824 C CA . GLN A 1 103 ? 20.203 -8.344 -12.211 1 44.31 103 GLN A CA 1
ATOM 825 C C . GLN A 1 103 ? 20.812 -9.742 -12.266 1 44.31 103 GLN A C 1
ATOM 827 O O . GLN A 1 103 ? 20.109 -10.742 -12.086 1 44.31 103 GLN A O 1
ATOM 832 N N . VAL A 1 104 ? 21.625 -10.102 -13.195 1 40.06 104 VAL A N 1
ATOM 833 C CA . VAL A 1 104 ? 22.312 -11.391 -13.211 1 40.06 104 VAL A CA 1
ATOM 834 C C . VAL A 1 104 ? 22.672 -11.812 -11.789 1 40.06 104 VAL A C 1
ATOM 836 O O . VAL A 1 104 ? 22.547 -12.992 -11.438 1 40.06 104 VAL A O 1
ATOM 839 N N . GLY A 1 105 ? 23.547 -11.133 -11.172 1 39.5 105 GLY A N 1
ATOM 840 C CA . GLY A 1 105 ? 24.406 -11.562 -10.086 1 39.5 105 GLY A CA 1
ATOM 841 C C . GLY A 1 105 ? 23.672 -11.828 -8.789 1 39.5 105 GLY A C 1
ATOM 842 O O . GLY A 1 105 ? 24.281 -12.18 -7.781 1 39.5 105 GLY A O 1
ATOM 843 N N . ARG A 1 106 ? 22.594 -11.172 -8.531 1 44.81 106 ARG A N 1
ATOM 844 C CA . ARG A 1 106 ? 22.234 -11.336 -7.129 1 44.81 106 ARG A CA 1
ATOM 845 C C . ARG A 1 106 ? 21.219 -12.461 -6.949 1 44.81 106 ARG A C 1
ATOM 847 O O . ARG A 1 106 ? 20.125 -12.414 -7.52 1 44.81 106 ARG A O 1
ATOM 854 N N . SER A 1 107 ? 21.547 -13.867 -6.82 1 48.44 107 SER A N 1
ATOM 855 C CA . SER A 1 107 ? 20.891 -15.117 -6.441 1 48.44 107 SER A CA 1
ATOM 856 C C . SER A 1 107 ? 19.719 -14.867 -5.512 1 48.44 107 SER A C 1
ATOM 858 O O . SER A 1 107 ? 18.641 -15.453 -5.688 1 48.44 107 SER A O 1
ATOM 860 N N . PRO A 1 108 ? 19.656 -14.562 -4.273 1 53.41 108 PRO A N 1
ATOM 861 C CA . PRO A 1 108 ? 18.734 -14.625 -3.141 1 53.41 108 PRO A CA 1
ATOM 862 C C . PRO A 1 108 ? 17.406 -13.898 -3.41 1 53.41 108 PRO A C 1
ATOM 864 O O . PRO A 1 108 ? 16.375 -14.297 -2.885 1 53.41 108 PRO A O 1
ATOM 867 N N . PRO A 1 109 ? 17.312 -13.172 -4.523 1 77.69 109 PRO A N 1
ATOM 868 C CA . PRO A 1 109 ? 16.156 -12.289 -4.645 1 77.69 109 PRO A CA 1
ATOM 869 C C . PRO A 1 109 ? 14.938 -12.992 -5.25 1 77.69 109 PRO A C 1
ATOM 871 O O . PRO A 1 109 ? 13.797 -12.633 -4.945 1 77.69 109 PRO A O 1
ATOM 874 N N . ILE A 1 110 ? 15.203 -14.242 -5.848 1 84.62 110 ILE A N 1
ATOM 875 C CA . ILE A 1 110 ? 14.07 -14.883 -6.508 1 84.62 110 ILE A CA 1
ATOM 876 C C . ILE A 1 110 ? 13.242 -15.648 -5.484 1 84.62 110 ILE A C 1
ATOM 878 O O . ILE A 1 110 ? 12.008 -15.617 -5.523 1 84.62 110 ILE A O 1
ATOM 882 N N . TRP A 1 111 ? 14 -16.281 -4.598 1 91.38 111 TRP A N 1
ATOM 883 C CA . TRP A 1 111 ? 13.305 -17.094 -3.594 1 91.38 111 TRP A CA 1
ATOM 884 C C . TRP A 1 111 ? 12.516 -16.203 -2.639 1 91.38 111 TRP A C 1
ATOM 886 O O . TRP A 1 111 ? 11.445 -16.594 -2.166 1 91.38 111 TRP A O 1
ATOM 896 N N . ARG A 1 112 ? 13.016 -15.062 -2.396 1 92.5 112 ARG A N 1
ATOM 897 C CA . ARG A 1 112 ? 12.273 -14.109 -1.569 1 92.5 112 ARG A CA 1
ATOM 898 C C . ARG A 1 112 ? 11 -13.648 -2.268 1 92.5 112 ARG A C 1
ATOM 900 O O . ARG A 1 112 ? 9.945 -13.555 -1.642 1 92.5 112 ARG A O 1
ATOM 907 N N . ALA A 1 113 ? 11.164 -13.383 -3.504 1 93.56 113 ALA A N 1
ATOM 908 C CA . ALA A 1 113 ? 10.008 -12.945 -4.277 1 93.56 113 ALA A CA 1
ATOM 909 C C . ALA A 1 113 ? 8.938 -14.039 -4.328 1 93.56 113 ALA A C 1
ATOM 911 O O . ALA A 1 113 ? 7.746 -13.758 -4.188 1 93.56 113 ALA A O 1
ATOM 912 N N . LEU A 1 114 ? 9.391 -15.211 -4.496 1 95.69 114 LEU A N 1
ATOM 913 C CA . LEU A 1 114 ? 8.461 -16.328 -4.566 1 95.69 114 LEU A CA 1
ATOM 914 C C . LEU A 1 114 ? 7.824 -16.594 -3.209 1 95.69 114 LEU A C 1
ATOM 916 O O . LEU A 1 114 ? 6.645 -16.953 -3.131 1 95.69 114 LEU A O 1
ATOM 920 N N . ARG A 1 115 ? 8.594 -16.453 -2.205 1 96.62 115 ARG A N 1
ATOM 921 C CA . ARG A 1 115 ? 8.031 -16.531 -0.86 1 96.62 115 ARG A CA 1
ATOM 922 C C . ARG A 1 115 ? 6.945 -15.484 -0.653 1 96.62 115 ARG A C 1
ATOM 924 O O . ARG A 1 115 ? 5.863 -15.797 -0.15 1 96.62 115 ARG A O 1
ATOM 931 N N . ASP A 1 116 ? 7.18 -14.258 -1.054 1 96.56 116 ASP A N 1
ATOM 932 C CA . ASP A 1 116 ? 6.195 -13.18 -0.947 1 96.56 116 ASP A CA 1
ATOM 933 C C . ASP A 1 116 ? 4.914 -13.539 -1.696 1 96.56 116 ASP A C 1
ATOM 935 O O . ASP A 1 116 ? 3.812 -13.352 -1.174 1 96.56 116 ASP A O 1
ATOM 939 N N . ALA A 1 117 ? 5.094 -14.055 -2.846 1 97.5 117 ALA A N 1
ATOM 940 C CA . ALA A 1 117 ? 3.947 -14.453 -3.658 1 97.5 117 ALA A CA 1
ATOM 941 C C . ALA A 1 117 ? 3.135 -15.547 -2.963 1 97.5 117 ALA A C 1
ATOM 943 O O . ALA A 1 117 ? 1.901 -15.5 -2.963 1 97.5 117 ALA A O 1
ATOM 944 N N . ALA A 1 118 ? 3.848 -16.5 -2.389 1 98.38 118 ALA A N 1
ATOM 945 C CA . ALA A 1 118 ? 3.172 -17.578 -1.679 1 98.38 118 ALA A CA 1
ATOM 946 C C . ALA A 1 118 ? 2.398 -17.047 -0.476 1 98.38 118 ALA A C 1
ATOM 948 O O . ALA A 1 118 ? 1.304 -17.516 -0.172 1 98.38 118 ALA A O 1
ATOM 949 N N . LEU A 1 119 ? 2.98 -16.125 0.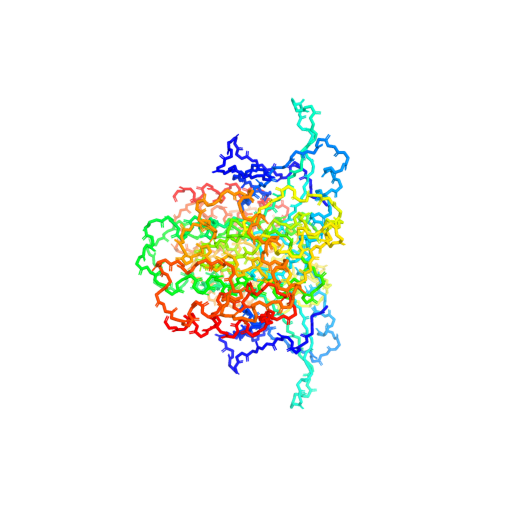202 1 98.06 119 LEU A N 1
ATOM 950 C CA . LEU A 1 119 ? 2.305 -15.5 1.336 1 98.06 119 LEU A CA 1
ATOM 951 C C . LEU A 1 119 ? 1.033 -14.789 0.887 1 98.06 119 LEU A C 1
ATOM 953 O O . LEU A 1 119 ? -0.002 -14.883 1.551 1 98.06 119 LEU A O 1
ATOM 957 N N . GLY A 1 120 ? 1.094 -14.07 -0.214 1 98.19 120 GLY A N 1
ATOM 958 C CA . GLY A 1 120 ? -0.099 -13.453 -0.78 1 98.19 120 GLY A CA 1
ATOM 959 C C . GLY A 1 120 ? -1.168 -14.469 -1.15 1 98.19 120 GLY A C 1
ATOM 960 O O . GLY A 1 120 ? -2.352 -14.25 -0.88 1 98.19 120 GLY A O 1
ATOM 961 N N . LEU A 1 121 ? -0.729 -15.531 -1.744 1 98.19 121 LEU A N 1
ATOM 962 C CA . LEU A 1 121 ? -1.654 -16.594 -2.139 1 98.19 121 LEU A CA 1
ATOM 963 C C . LEU A 1 121 ? -2.334 -17.203 -0.919 1 98.19 121 LEU A C 1
ATOM 965 O O . LEU A 1 121 ? -3.543 -17.438 -0.932 1 98.19 121 LEU A O 1
ATOM 969 N N . ARG A 1 122 ? -1.533 -17.5 0.094 1 97.44 122 ARG A N 1
ATOM 970 C CA . ARG A 1 122 ? -2.098 -18.047 1.325 1 97.44 122 ARG A CA 1
ATOM 97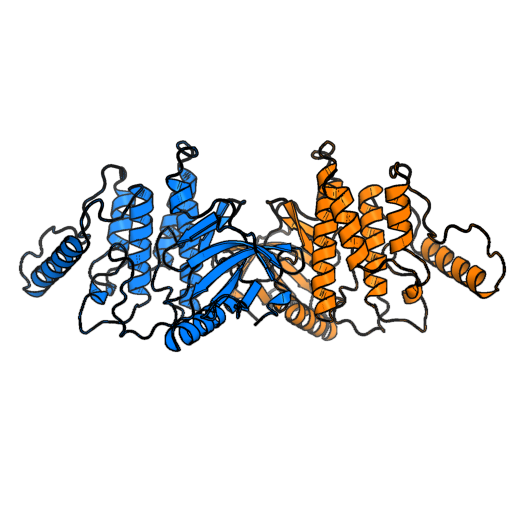1 C C . ARG A 1 122 ? -3.152 -17.109 1.906 1 97.44 122 ARG A C 1
ATOM 973 O O . ARG A 1 122 ? -4.203 -17.562 2.369 1 97.44 122 ARG A O 1
ATOM 980 N N . PHE A 1 123 ? -2.879 -15.828 1.885 1 96.75 123 PHE A N 1
ATOM 981 C CA . PHE A 1 123 ? -3.84 -14.836 2.357 1 96.75 123 PHE A CA 1
ATOM 982 C C . PHE A 1 123 ? -5.152 -14.945 1.589 1 96.75 123 PHE A C 1
ATOM 984 O O . PHE A 1 123 ? -6.227 -14.961 2.188 1 96.75 123 PHE A O 1
ATOM 991 N N . MET A 1 124 ? -5.09 -15 0.324 1 96.69 124 MET A N 1
ATOM 992 C CA . MET A 1 124 ? -6.281 -15.148 -0.508 1 96.69 124 MET A CA 1
ATOM 993 C C . MET A 1 124 ? -7.051 -16.406 -0.143 1 96.69 124 MET A C 1
ATOM 995 O O . MET A 1 124 ? -8.266 -16.359 0.058 1 96.69 124 MET A O 1
ATOM 999 N N . HIS A 1 125 ? -6.309 -17.516 -0.026 1 96.38 125 HIS A N 1
ATOM 1000 C CA . HIS A 1 125 ? -6.941 -18.797 0.275 1 96.38 125 HIS A CA 1
ATOM 1001 C C . HIS A 1 125 ? -7.652 -18.75 1.623 1 96.38 125 HIS A C 1
ATOM 1003 O O . HIS A 1 125 ? -8.75 -19.297 1.77 1 96.38 125 HIS A O 1
ATOM 1009 N N . GLN A 1 126 ? -7.031 -18.141 2.59 1 94.38 126 GLN A N 1
ATOM 1010 C CA . GLN A 1 126 ? -7.613 -18.031 3.922 1 94.38 126 GLN A CA 1
ATOM 1011 C C . GLN A 1 126 ? -8.914 -17.234 3.887 1 94.38 126 GLN A C 1
ATOM 1013 O O . GLN A 1 126 ? -9.742 -17.328 4.797 1 94.38 126 GLN A O 1
ATOM 1018 N N . ARG A 1 127 ? -9.109 -16.484 2.85 1 92.44 127 ARG A N 1
ATOM 1019 C CA . ARG A 1 127 ? -10.328 -15.703 2.678 1 92.44 127 ARG A CA 1
ATOM 1020 C C . ARG A 1 127 ? -11.273 -16.375 1.682 1 92.44 127 ARG A C 1
ATOM 1022 O O . ARG A 1 127 ? -12.258 -15.758 1.246 1 92.44 127 ARG A O 1
ATOM 1029 N N . GLY A 1 128 ? -10.875 -17.516 1.236 1 93.81 128 GLY A N 1
ATOM 1030 C CA . GLY A 1 128 ? -11.727 -18.297 0.351 1 93.81 128 GLY A CA 1
ATOM 1031 C C . GLY A 1 128 ? -11.633 -17.859 -1.1 1 93.81 128 GLY A C 1
ATOM 1032 O O . GLY A 1 128 ? -12.539 -18.125 -1.89 1 93.81 128 GLY A O 1
ATOM 1033 N N . ILE A 1 129 ? -10.617 -17.203 -1.438 1 95.25 129 ILE A N 1
ATOM 1034 C CA . ILE A 1 129 ? -10.477 -16.672 -2.789 1 95.25 129 ILE A CA 1
ATOM 1035 C C . ILE A 1 129 ? -9.406 -17.453 -3.545 1 95.25 129 ILE A C 1
ATOM 1037 O O . ILE A 1 129 ? -8.281 -17.609 -3.059 1 95.25 129 ILE A O 1
ATOM 1041 N N . ILE A 1 130 ? -9.75 -17.984 -4.684 1 94.88 130 ILE A N 1
ATOM 1042 C CA . ILE A 1 130 ? -8.828 -18.656 -5.602 1 94.88 130 ILE A CA 1
ATOM 1043 C C . ILE A 1 130 ? -8.328 -17.656 -6.641 1 94.88 130 ILE A C 1
ATOM 1045 O O . ILE A 1 130 ? -9.109 -16.875 -7.199 1 94.88 130 ILE A O 1
ATOM 1049 N N . HIS A 1 131 ? -7.043 -17.578 -6.891 1 95.06 131 HIS A N 1
ATOM 1050 C CA . HIS A 1 131 ? -6.527 -16.641 -7.895 1 95.06 131 HIS A CA 1
ATOM 1051 C C . HIS A 1 131 ? -6.977 -17.047 -9.297 1 95.06 131 HIS A C 1
ATOM 1053 O O . HIS A 1 131 ? -7.555 -16.234 -10.023 1 95.06 131 HIS A O 1
ATOM 1059 N N . GLY A 1 132 ? -6.613 -18.328 -9.664 1 91.75 132 GLY A N 1
ATOM 1060 C CA . GLY A 1 132 ? -7.145 -18.938 -10.883 1 91.75 132 GLY A CA 1
ATOM 1061 C C . GLY A 1 132 ? -6.316 -18.625 -12.109 1 91.75 132 GLY A C 1
ATOM 1062 O O . GLY A 1 132 ? -6.52 -19.203 -13.172 1 91.75 132 GLY A O 1
ATOM 1063 N N . ASP A 1 133 ? -5.285 -17.75 -12.047 1 90.44 133 ASP A N 1
ATOM 1064 C CA . ASP A 1 133 ? -4.441 -17.406 -13.188 1 90.44 133 ASP A CA 1
ATOM 1065 C C . ASP A 1 133 ? -3.049 -16.984 -12.727 1 90.44 133 ASP A C 1
ATOM 1067 O O . ASP A 1 133 ? -2.516 -15.977 -13.203 1 90.44 133 ASP A O 1
ATOM 1071 N N . LEU A 1 134 ? -2.512 -17.672 -11.859 1 93.69 134 LEU A N 1
ATOM 1072 C CA . LEU A 1 134 ? -1.206 -17.328 -11.312 1 93.69 134 LEU A CA 1
ATOM 1073 C C . LEU A 1 134 ? -0.095 -17.656 -12.305 1 93.69 134 LEU A C 1
ATOM 1075 O O . LEU A 1 134 ? -0.055 -18.766 -12.852 1 93.69 134 LEU A O 1
ATOM 1079 N N . LYS A 1 135 ? 0.725 -16.734 -12.625 1 92.44 135 LYS A N 1
ATOM 1080 C CA . LYS A 1 135 ? 1.938 -16.766 -13.438 1 92.44 135 LYS A CA 1
ATOM 1081 C C . LYS A 1 135 ? 2.879 -15.625 -13.07 1 92.44 135 LYS A C 1
ATOM 1083 O O . LYS A 1 135 ? 2.477 -14.68 -12.391 1 92.44 135 LYS A O 1
ATOM 1088 N N . CYS A 1 136 ? 4.094 -15.695 -13.422 1 92.06 136 CYS A N 1
ATOM 1089 C CA . CYS A 1 136 ? 5.074 -14.703 -13 1 92.06 136 CYS A CA 1
ATOM 1090 C C . CYS A 1 136 ? 4.723 -13.328 -13.539 1 92.06 136 CYS A C 1
ATOM 1092 O O . CYS A 1 136 ? 5.09 -12.312 -12.938 1 92.06 136 CYS A O 1
ATOM 1094 N N . ASN A 1 137 ? 3.957 -13.242 -14.641 1 90.31 137 ASN A N 1
ATOM 1095 C CA . ASN A 1 137 ? 3.502 -11.961 -15.188 1 90.31 137 ASN A CA 1
ATOM 1096 C C . ASN A 1 137 ? 2.496 -11.281 -14.258 1 90.31 137 ASN A C 1
ATOM 1098 O O . ASN A 1 137 ? 2.303 -10.07 -14.336 1 90.31 137 ASN A O 1
ATOM 1102 N N . ASN A 1 138 ? 1.843 -12.078 -13.391 1 93 138 ASN A N 1
ATOM 1103 C CA . ASN A 1 138 ? 0.839 -11.547 -12.469 1 93 138 ASN A CA 1
ATOM 1104 C C . ASN A 1 138 ? 1.401 -11.383 -11.062 1 93 138 ASN A C 1
ATOM 1106 O O . ASN A 1 138 ? 0.645 -11.266 -10.094 1 93 138 ASN A O 1
ATOM 1110 N N . ILE A 1 139 ? 2.686 -11.469 -10.969 1 95.56 139 ILE A N 1
ATOM 1111 C CA . ILE A 1 139 ? 3.43 -11.117 -9.758 1 95.56 139 ILE A CA 1
ATOM 1112 C C . ILE A 1 139 ? 4.293 -9.883 -10.023 1 95.56 139 ILE A C 1
ATOM 1114 O O . ILE A 1 139 ? 5.258 -9.945 -10.789 1 95.56 139 ILE A O 1
ATOM 1118 N N . LEU A 1 140 ? 3.939 -8.836 -9.391 1 94.44 140 LEU A N 1
ATOM 1119 C CA . LEU A 1 140 ? 4.672 -7.586 -9.57 1 94.44 140 LEU A CA 1
ATOM 1120 C C . LEU A 1 140 ? 5.645 -7.355 -8.422 1 94.44 140 LEU A C 1
ATOM 1122 O O . LEU A 1 140 ? 5.445 -7.871 -7.32 1 94.44 140 LEU A O 1
ATOM 1126 N N . VAL A 1 141 ? 6.668 -6.574 -8.711 1 92.75 141 VAL A N 1
ATOM 1127 C CA . VAL A 1 141 ? 7.684 -6.281 -7.703 1 92.75 141 VAL A CA 1
ATOM 1128 C C . VAL A 1 141 ? 7.758 -4.773 -7.469 1 92.75 141 VAL A C 1
ATOM 1130 O O . VAL A 1 141 ? 7.984 -4.004 -8.406 1 92.75 141 VAL A O 1
ATOM 1133 N N . SER A 1 142 ? 7.527 -4.406 -6.219 1 91.62 142 SER A N 1
ATOM 1134 C CA . SER A 1 142 ? 7.574 -2.996 -5.852 1 91.62 142 SER A CA 1
ATOM 1135 C C . SER A 1 142 ? 8.992 -2.449 -5.934 1 91.62 142 SER A C 1
ATOM 1137 O O . SER A 1 142 ? 9.945 -3.207 -6.129 1 91.62 142 SER A O 1
ATOM 1139 N N . LYS A 1 143 ? 9.039 -1.165 -5.777 1 86.88 143 LYS A N 1
ATOM 1140 C CA . LYS A 1 143 ? 10.352 -0.514 -5.762 1 86.88 143 LYS A CA 1
ATOM 1141 C C . LYS A 1 143 ? 11.227 -1.064 -4.641 1 86.88 143 LYS A C 1
ATOM 1143 O O . LYS A 1 143 ? 12.438 -1.189 -4.801 1 86.88 143 LYS A O 1
ATOM 1148 N N . ALA A 1 144 ? 10.594 -1.438 -3.535 1 85.44 144 ALA A N 1
ATOM 1149 C CA . ALA A 1 144 ? 11.312 -1.94 -2.369 1 85.44 144 ALA A CA 1
ATOM 1150 C C . ALA A 1 144 ? 11.656 -3.418 -2.531 1 85.44 144 ALA A C 1
ATOM 1152 O O . ALA A 1 144 ? 12.227 -4.035 -1.624 1 85.44 144 ALA A O 1
ATOM 1153 N N . GLY A 1 145 ? 11.25 -4.004 -3.619 1 87.31 145 GLY A N 1
ATOM 1154 C CA . GLY A 1 145 ? 11.586 -5.395 -3.879 1 87.31 145 GLY A CA 1
ATOM 1155 C C . GLY A 1 145 ? 10.562 -6.367 -3.326 1 87.31 145 GLY A C 1
ATOM 1156 O O . GLY A 1 145 ? 10.844 -7.559 -3.189 1 87.31 145 GLY A O 1
ATOM 1157 N N . VAL A 1 146 ? 9.422 -5.883 -2.975 1 91.88 146 VAL A N 1
ATOM 1158 C CA . VAL A 1 146 ? 8.359 -6.719 -2.428 1 91.88 146 VAL A CA 1
ATOM 1159 C C . VAL A 1 146 ? 7.5 -7.273 -3.562 1 91.88 146 VAL A C 1
ATOM 1161 O O . VAL A 1 146 ? 7.039 -6.52 -4.426 1 91.88 146 VAL A O 1
ATOM 1164 N N . ALA A 1 147 ? 7.32 -8.578 -3.59 1 95.5 147 ALA A N 1
ATOM 1165 C CA . ALA A 1 147 ? 6.477 -9.188 -4.617 1 95.5 147 ALA A CA 1
ATOM 1166 C C . ALA A 1 147 ? 5.008 -9.172 -4.203 1 95.5 147 ALA A C 1
ATOM 1168 O O . ALA A 1 147 ? 4.68 -9.438 -3.045 1 95.5 147 ALA A O 1
ATOM 1169 N N . MET A 1 148 ? 4.141 -8.805 -5.125 1 97.44 148 MET A N 1
ATOM 1170 C CA . MET A 1 148 ? 2.711 -8.664 -4.871 1 97.44 148 MET A CA 1
ATOM 1171 C C . MET A 1 148 ? 1.895 -9.305 -5.988 1 97.44 148 MET A C 1
ATOM 1173 O O . MET A 1 148 ? 2.246 -9.188 -7.164 1 97.44 148 MET A O 1
ATOM 1177 N N . LEU A 1 149 ? 0.833 -9.953 -5.621 1 97.56 149 LEU A N 1
ATOM 1178 C CA . LEU A 1 149 ? -0.066 -10.57 -6.59 1 97.56 149 LEU A CA 1
ATOM 1179 C C . LEU A 1 149 ? -1.015 -9.531 -7.184 1 97.56 149 LEU A C 1
ATOM 1181 O O . LEU A 1 149 ? -1.371 -8.555 -6.516 1 97.56 149 LEU A O 1
ATOM 1185 N N . THR A 1 150 ? -1.377 -9.766 -8.398 1 95.12 150 THR A N 1
ATOM 1186 C CA . THR A 1 150 ? -2.352 -8.922 -9.078 1 95.12 150 THR A CA 1
ATOM 1187 C C . THR A 1 150 ? -3.176 -9.734 -10.07 1 95.12 150 THR A C 1
ATOM 1189 O O . THR A 1 150 ? -3.045 -10.961 -10.133 1 95.12 150 THR A O 1
ATOM 1192 N N . ASP A 1 151 ? -4.133 -9.07 -10.773 1 90.56 151 ASP A N 1
ATOM 1193 C CA . ASP A 1 151 ? -4.961 -9.633 -11.836 1 90.56 151 ASP A CA 1
ATOM 1194 C C . ASP A 1 151 ? -5.836 -10.766 -11.312 1 90.56 151 ASP A C 1
ATOM 1196 O O . ASP A 1 151 ? -5.59 -11.938 -11.609 1 90.56 151 ASP A O 1
ATOM 1200 N N . PHE A 1 152 ? -6.938 -10.461 -10.75 1 91.06 152 PHE A N 1
ATOM 1201 C CA . PHE A 1 152 ? -7.84 -11.391 -10.078 1 91.06 152 PHE A CA 1
ATOM 1202 C C . PHE A 1 152 ? -9.07 -11.664 -10.938 1 91.06 152 PHE A C 1
ATOM 1204 O O . PHE A 1 152 ? -10.156 -11.922 -10.406 1 91.06 152 PHE A O 1
ATOM 1211 N N . GLY A 1 153 ? -8.961 -11.547 -12.164 1 82 153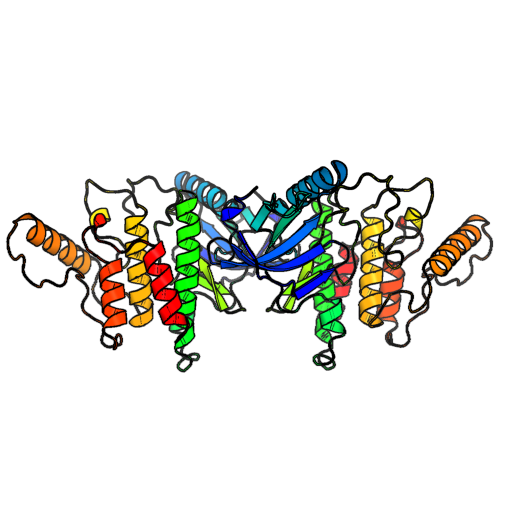 GLY A N 1
ATOM 1212 C CA . GLY A 1 153 ? -10.07 -11.68 -13.102 1 82 153 GLY A CA 1
ATOM 1213 C C . GLY A 1 153 ? -10.742 -13.039 -13.031 1 82 153 GLY A C 1
ATOM 1214 O O . GLY A 1 153 ? -11.953 -13.148 -13.227 1 82 153 GLY A O 1
ATOM 1215 N N . LEU A 1 154 ? -9.977 -14.023 -12.766 1 72.62 154 LEU A N 1
ATOM 1216 C CA . LEU A 1 154 ? -10.523 -15.375 -12.766 1 72.62 154 LEU A CA 1
ATOM 1217 C C . LEU A 1 154 ? -10.852 -15.828 -11.352 1 72.62 154 LEU A C 1
ATOM 1219 O O . LEU A 1 154 ? -11.297 -16.953 -11.148 1 72.62 154 LEU A O 1
ATOM 1223 N N . SER A 1 155 ? -10.672 -14.945 -10.422 1 74.19 155 SER A N 1
ATOM 1224 C CA . SER A 1 155 ? -10.914 -15.32 -9.031 1 74.19 155 SER A CA 1
ATOM 1225 C C . SER A 1 155 ? -12.398 -15.516 -8.766 1 74.19 155 SER A C 1
ATOM 1227 O O . SER A 1 155 ? -12.781 -16.156 -7.781 1 74.19 155 SER A O 1
ATOM 1229 N N . SER A 1 156 ? -13.211 -14.914 -9.625 1 63.62 156 SER A N 1
ATOM 1230 C CA . SER A 1 156 ? -14.648 -15.062 -9.445 1 63.62 156 SER A CA 1
ATOM 1231 C C . SER A 1 156 ? -15.266 -15.906 -10.555 1 63.62 156 SER A C 1
ATOM 1233 O O . SER A 1 156 ? -16.484 -16.094 -10.609 1 63.62 156 SER A O 1
ATOM 1235 N N . ALA A 1 157 ? -14.438 -16.312 -11.602 1 61.31 157 ALA A N 1
ATOM 1236 C CA . ALA A 1 157 ? -15.008 -16.938 -12.797 1 61.31 157 ALA A CA 1
ATOM 1237 C C . ALA A 1 157 ? -15.617 -18.297 -12.461 1 61.31 157 ALA A C 1
ATOM 1239 O O . ALA A 1 157 ? -15.039 -19.062 -11.688 1 61.31 157 ALA A O 1
ATOM 1240 N N . PRO A 1 158 ? -17.062 -18.344 -12.891 1 52.59 158 PRO A N 1
ATOM 1241 C CA . PRO A 1 158 ? -17.625 -19.688 -12.797 1 52.59 158 PRO A CA 1
ATOM 1242 C C . PRO A 1 158 ? -16.828 -20.734 -13.578 1 52.59 158 PRO A C 1
ATOM 1244 O O . PRO A 1 158 ? -16.141 -20.391 -14.547 1 52.59 158 PRO A O 1
ATOM 1247 N N . ALA A 1 159 ? -16.672 -21.984 -13.047 1 49.66 159 ALA A N 1
ATOM 1248 C CA . ALA A 1 159 ? -15.945 -23.172 -13.492 1 49.66 159 ALA A CA 1
ATOM 1249 C C . ALA A 1 159 ? -16.031 -23.328 -15.008 1 49.66 159 ALA A C 1
ATOM 1251 O O . ALA A 1 159 ? -15.172 -23.969 -15.617 1 49.66 159 ALA A O 1
ATOM 1252 N N . HIS A 1 160 ? -17.062 -22.922 -15.625 1 45.12 160 HIS A N 1
ATOM 1253 C CA . HIS A 1 160 ? -17.406 -23.531 -16.906 1 45.12 160 HIS A CA 1
ATOM 1254 C C . HIS A 1 160 ? -16.578 -22.922 -18.031 1 45.12 160 HIS A C 1
ATOM 1256 O O . HIS A 1 160 ? -16.641 -23.391 -19.172 1 45.12 160 HIS A O 1
ATOM 1262 N N . GLU A 1 161 ? -16.297 -21.734 -17.969 1 48.94 161 GLU A N 1
ATOM 1263 C CA . GLU A 1 161 ? -15.82 -21.219 -19.25 1 48.94 161 GLU A CA 1
ATOM 1264 C C . GLU A 1 161 ? -14.367 -21.625 -19.5 1 48.94 161 GLU A C 1
ATOM 1266 O O . GLU A 1 161 ? -13.594 -21.781 -18.562 1 48.94 161 GLU A O 1
ATOM 1271 N N . GLU A 1 162 ? -14.25 -22.312 -20.688 1 44.5 162 GLU A N 1
ATOM 1272 C CA . GLU A 1 162 ? -12.938 -22.688 -21.203 1 44.5 162 GLU A CA 1
ATOM 1273 C C . GLU A 1 162 ? -11.891 -21.625 -20.891 1 44.5 162 GLU A C 1
ATOM 1275 O O . GLU A 1 162 ? -12.086 -20.438 -21.219 1 44.5 162 GLU A O 1
ATOM 1280 N N . SER A 1 163 ? -11.422 -21.703 -19.844 1 47.16 163 SER A N 1
ATOM 1281 C CA . SER A 1 163 ? -10.344 -20.766 -19.516 1 47.16 163 SER A CA 1
ATOM 1282 C C . SER A 1 163 ? -9.336 -20.672 -20.656 1 47.16 163 SER A C 1
ATOM 1284 O O . SER A 1 163 ? -8.758 -21.688 -21.062 1 47.16 163 SER A O 1
ATOM 1286 N N . ILE A 1 164 ? -9.602 -20.031 -21.719 1 45.53 164 ILE A N 1
ATOM 1287 C CA . ILE A 1 164 ? -8.594 -19.734 -22.734 1 45.53 164 ILE A CA 1
ATOM 1288 C C . ILE A 1 164 ? -7.262 -19.406 -22.062 1 45.53 164 ILE A C 1
ATOM 1290 O O . ILE A 1 164 ? -6.25 -19.188 -22.734 1 45.53 164 ILE A O 1
ATOM 1294 N N . GLY A 1 165 ? -7.176 -19.375 -20.75 1 53.22 165 GLY A N 1
ATOM 1295 C CA . GLY A 1 165 ? -6.008 -18.781 -20.125 1 53.22 165 GLY A CA 1
ATOM 1296 C C . GLY A 1 165 ? -4.734 -19.562 -20.375 1 53.22 165 GLY A C 1
ATOM 1297 O O . GLY A 1 165 ? -4.691 -20.422 -21.25 1 53.22 165 GLY A O 1
ATOM 1298 N N . ALA A 1 166 ? -3.572 -19.375 -19.594 1 65.56 166 ALA A N 1
ATOM 1299 C CA . ALA A 1 166 ? -2.152 -19.719 -19.672 1 65.56 166 ALA A CA 1
ATOM 1300 C C . ALA A 1 166 ? -1.935 -21.219 -19.5 1 65.56 166 ALA A C 1
ATOM 1302 O O . ALA A 1 166 ? -1.808 -21.703 -18.375 1 65.56 166 ALA A O 1
ATOM 1303 N N . PHE A 1 167 ? -2.043 -22.016 -20.641 1 75.81 167 PHE A N 1
ATOM 1304 C CA . PHE A 1 167 ? -1.879 -23.469 -20.688 1 75.81 167 PHE A CA 1
ATOM 1305 C C . PHE A 1 167 ? -0.66 -23.906 -19.891 1 75.81 167 PHE A C 1
ATOM 1307 O O . PHE A 1 167 ? -0.724 -24.875 -19.141 1 75.81 167 PHE A O 1
ATOM 1314 N N . GLN A 1 168 ? 0.243 -23.062 -19.875 1 83.88 168 GLN A N 1
ATOM 1315 C CA . GLN A 1 168 ? 1.541 -23.438 -19.328 1 83.88 168 GLN A CA 1
ATOM 1316 C C . GLN A 1 168 ? 1.499 -23.516 -17.797 1 83.88 168 GLN A C 1
ATOM 1318 O O . GLN A 1 168 ? 2.283 -24.234 -17.188 1 83.88 168 GLN A O 1
ATOM 1323 N N . TRP A 1 169 ? 0.511 -22.906 -17.219 1 89.81 169 TRP A N 1
ATOM 1324 C CA . TRP A 1 169 ? 0.462 -22.844 -15.758 1 89.81 169 TRP A CA 1
ATOM 1325 C C . TRP A 1 169 ? -0.736 -23.609 -15.211 1 89.81 169 TRP A C 1
ATOM 1327 O O . TRP A 1 169 ? -0.904 -23.719 -14 1 89.81 169 TRP A O 1
ATOM 1337 N N . LYS A 1 170 ? -1.51 -24.172 -16.078 1 87.25 170 LYS A N 1
ATOM 1338 C CA . LYS A 1 170 ? -2.777 -24.781 -15.695 1 87.25 170 LYS A CA 1
ATOM 1339 C C . LYS A 1 170 ? -2.561 -26.172 -15.117 1 87.25 170 LYS A C 1
ATOM 1341 O O . LYS A 1 170 ? -1.781 -26.969 -15.656 1 87.25 170 LYS A O 1
ATOM 1346 N N . ALA A 1 171 ? -3.299 -26.422 -14.102 1 89.12 171 ALA A N 1
ATOM 1347 C CA . ALA A 1 171 ? -3.221 -27.734 -13.461 1 89.12 171 ALA A CA 1
ATOM 1348 C C . ALA A 1 171 ? -3.875 -28.812 -14.32 1 89.12 171 ALA A C 1
ATOM 1350 O O . ALA A 1 171 ? -4.879 -28.547 -14.992 1 89.12 171 ALA A O 1
ATOM 1351 N N . PRO A 1 172 ? -3.365 -30.031 -14.289 1 85.94 172 PRO A N 1
ATOM 1352 C CA . PRO A 1 172 ? -3.861 -31.109 -15.141 1 85.94 172 PRO A CA 1
ATOM 1353 C C . PRO A 1 172 ? -5.355 -31.359 -14.961 1 85.94 172 PRO A C 1
ATOM 1355 O O . PRO A 1 172 ? -6.059 -31.656 -15.938 1 85.94 172 PRO A O 1
ATOM 1358 N N . GLU A 1 173 ? -5.875 -31.281 -13.727 1 85.69 173 GLU A N 1
ATOM 1359 C CA . GLU A 1 173 ? -7.273 -31.594 -13.469 1 85.69 173 GLU A CA 1
ATOM 1360 C C . GLU A 1 173 ? -8.203 -30.594 -14.141 1 85.69 173 GLU A C 1
ATOM 1362 O O . GLU A 1 173 ? -9.383 -30.875 -14.352 1 85.69 173 GLU A O 1
ATOM 1367 N N . LEU A 1 174 ? -7.727 -29.438 -14.539 1 84.38 174 LEU A N 1
ATOM 1368 C CA . LEU A 1 174 ? -8.562 -28.391 -15.125 1 84.38 174 LEU A CA 1
ATOM 1369 C C . LEU A 1 174 ? -8.766 -28.641 -16.625 1 84.38 174 LEU A C 1
ATOM 1371 O O . LEU A 1 174 ? -9.594 -27.984 -17.25 1 84.38 174 LEU A O 1
ATOM 1375 N N . PHE A 1 175 ? -8.016 -29.547 -17.188 1 78.94 175 PHE A N 1
ATOM 1376 C CA . PHE A 1 175 ? -8.18 -29.891 -18.594 1 78.94 175 PHE A CA 1
ATOM 1377 C C . PHE A 1 175 ? -9.273 -30.953 -18.766 1 78.94 175 PHE A C 1
ATOM 1379 O O . PHE A 1 175 ? -9.664 -31.266 -19.891 1 78.94 175 PHE A O 1
ATOM 1386 N N . GLU A 1 176 ? -9.758 -31.391 -17.688 1 73.94 176 GLU A N 1
ATOM 1387 C CA . GLU A 1 176 ? -10.781 -32.438 -17.734 1 73.94 176 GLU A CA 1
ATOM 1388 C C . GLU A 1 176 ? -12.164 -31.844 -17.938 1 73.94 176 GLU A C 1
ATOM 1390 O O . GLU A 1 176 ? -12.492 -30.812 -17.359 1 73.94 176 GLU A O 1
ATOM 1395 N N . PRO A 1 177 ? -12.844 -32.5 -18.828 1 66.75 177 PRO A N 1
ATOM 1396 C CA . PRO A 1 177 ? -14.188 -32 -19.125 1 66.75 177 PRO A CA 1
ATOM 1397 C C . PRO A 1 177 ? -15.047 -31.844 -17.875 1 66.75 177 PRO A C 1
ATOM 1399 O O . PRO A 1 177 ? -15.891 -30.938 -17.797 1 66.75 177 PRO A O 1
ATOM 1402 N N . GLU A 1 178 ? -14.883 -32.781 -16.875 1 61.22 178 GLU A N 1
ATOM 1403 C CA . GLU A 1 178 ? -15.75 -32.781 -15.703 1 61.22 178 GLU A CA 1
ATOM 1404 C C . GLU A 1 178 ? -15.312 -31.719 -14.688 1 61.22 178 GLU A C 1
ATOM 1406 O O . GLU A 1 178 ? -16.078 -31.344 -13.812 1 61.22 178 GLU A O 1
ATOM 1411 N N . CYS A 1 179 ? -14.031 -31.422 -14.672 1 60 179 CYS A N 1
ATOM 1412 C CA . CYS A 1 179 ? -13.508 -30.531 -13.633 1 60 179 CYS A CA 1
ATOM 1413 C C . CYS A 1 179 ? -13.109 -29.188 -14.219 1 60 179 CYS A C 1
ATOM 1415 O O . CYS A 1 179 ? -12 -29.031 -14.734 1 60 179 CYS A O 1
ATOM 1417 N N . SER A 1 180 ? -14.062 -28.219 -13.938 1 65.12 180 SER A N 1
ATOM 1418 C CA . SER A 1 180 ? -13.773 -27.047 -14.781 1 65.12 180 SER A CA 1
ATOM 1419 C C . SER A 1 180 ? -13.438 -25.828 -13.938 1 65.12 180 SER A C 1
ATOM 1421 O O . SER A 1 180 ? -12.914 -24.844 -14.453 1 65.12 180 SER A O 1
ATOM 1423 N N . ALA A 1 181 ? -13.57 -26.141 -12.539 1 79.56 181 ALA A N 1
ATOM 1424 C CA . ALA A 1 181 ? -13.367 -24.891 -11.82 1 79.56 181 ALA A CA 1
ATOM 1425 C C . ALA A 1 181 ? -12.039 -24.906 -11.055 1 79.56 181 ALA A C 1
ATOM 1427 O O . ALA A 1 181 ? -11.656 -25.938 -10.484 1 79.56 181 ALA A O 1
ATOM 1428 N N . PRO A 1 182 ? -11.297 -23.844 -11.047 1 88.56 182 PRO A N 1
ATOM 1429 C CA . PRO A 1 182 ? -10.055 -23.766 -10.273 1 88.56 182 PRO A CA 1
ATOM 1430 C C . PRO A 1 182 ? -10.273 -24 -8.781 1 88.56 182 PRO A C 1
ATOM 1432 O O . PRO A 1 182 ? -11.352 -23.719 -8.258 1 88.56 182 PRO A O 1
ATOM 1435 N N . THR A 1 183 ? -9.305 -24.641 -8.141 1 92.06 183 THR A N 1
ATOM 1436 C CA . THR A 1 183 ? -9.305 -24.938 -6.715 1 92.06 183 THR A CA 1
ATOM 1437 C C . THR A 1 183 ? -8.055 -24.359 -6.047 1 92.06 183 THR A C 1
ATOM 1439 O O . THR A 1 183 ? -7.188 -23.797 -6.719 1 92.06 183 THR A O 1
ATOM 1442 N N . PHE A 1 184 ? -7.984 -24.484 -4.703 1 95.75 184 PHE A N 1
ATOM 1443 C CA . PHE A 1 184 ? -6.781 -24.094 -3.977 1 95.75 184 PHE A CA 1
ATOM 1444 C C . PHE A 1 184 ? -5.578 -24.906 -4.445 1 95.75 184 PHE A C 1
ATOM 1446 O O . PHE A 1 184 ? -4.477 -24.375 -4.582 1 95.75 184 PHE A O 1
ATOM 1453 N N . GLU A 1 185 ? -5.859 -26.172 -4.719 1 95.12 185 GLU A N 1
ATOM 1454 C CA . GLU A 1 185 ? -4.789 -27.062 -5.156 1 95.12 185 GLU A CA 1
ATOM 1455 C C . GLU A 1 185 ? -4.297 -26.703 -6.551 1 95.12 185 GLU A C 1
ATOM 1457 O O . GLU A 1 185 ? -3.115 -26.859 -6.859 1 95.12 185 GLU A O 1
ATOM 1462 N N . SER A 1 186 ? -5.219 -26.266 -7.414 1 93.31 186 SER A N 1
ATOM 1463 C CA . SER A 1 186 ? -4.789 -25.828 -8.742 1 93.31 186 SER A CA 1
ATOM 1464 C C . SER A 1 186 ? -3.945 -24.562 -8.672 1 93.31 186 SER A C 1
ATOM 1466 O O . SER A 1 186 ? -3.033 -24.375 -9.477 1 93.31 186 SER A O 1
ATOM 1468 N N . ASP A 1 187 ? -4.27 -23.688 -7.68 1 96.19 187 ASP A N 1
ATOM 1469 C CA . ASP A 1 187 ? -3.43 -22.516 -7.434 1 96.19 187 ASP A CA 1
ATOM 1470 C C . ASP A 1 187 ? -2.02 -22.938 -7.016 1 96.19 187 ASP A C 1
ATOM 1472 O O . ASP A 1 187 ? -1.038 -22.312 -7.414 1 96.19 187 ASP A O 1
ATOM 1476 N N . VAL A 1 188 ? -1.939 -23.953 -6.191 1 97.31 188 VAL A N 1
ATOM 1477 C CA . VAL A 1 188 ? -0.641 -24.453 -5.738 1 97.31 188 VAL A CA 1
ATOM 1478 C C . VAL A 1 188 ? 0.16 -24.969 -6.934 1 97.31 188 VAL A C 1
ATOM 1480 O O . VAL A 1 188 ? 1.359 -24.703 -7.043 1 97.31 188 VAL A O 1
ATOM 1483 N N . TYR A 1 189 ? -0.495 -25.672 -7.789 1 94.62 189 TYR A N 1
ATOM 1484 C CA . TYR A 1 189 ? 0.153 -26.125 -9.016 1 94.62 189 TYR A CA 1
ATOM 1485 C C . TYR A 1 189 ? 0.675 -24.938 -9.828 1 94.62 189 TYR A C 1
ATOM 1487 O O . TYR A 1 189 ? 1.838 -24.938 -10.234 1 94.62 189 TYR A O 1
ATOM 1495 N N . ALA A 1 190 ? -0.213 -24 -10.055 1 95 190 ALA A N 1
ATOM 1496 C CA . ALA A 1 190 ? 0.172 -22.812 -10.828 1 95 190 ALA A CA 1
ATOM 1497 C C . ALA A 1 190 ? 1.357 -22.109 -10.18 1 95 190 ALA A C 1
ATOM 1499 O O . ALA A 1 190 ? 2.24 -21.594 -10.875 1 95 190 ALA A O 1
ATOM 1500 N N . PHE A 1 191 ? 1.344 -22.062 -8.891 1 97.56 191 PHE A N 1
ATOM 1501 C CA . PHE A 1 191 ? 2.477 -21.484 -8.18 1 97.56 191 PHE A CA 1
ATOM 1502 C C . PHE A 1 191 ? 3.75 -22.281 -8.453 1 97.56 191 PHE A C 1
ATOM 1504 O O . PHE A 1 191 ? 4.816 -21.703 -8.664 1 97.56 191 PHE A O 1
ATOM 1511 N N . GLY A 1 192 ? 3.67 -23.594 -8.359 1 96.12 192 GLY A N 1
ATOM 1512 C CA . GLY A 1 192 ? 4.805 -24.406 -8.734 1 96.12 192 GLY A CA 1
ATOM 1513 C C . GLY A 1 192 ? 5.34 -24.094 -10.125 1 96.12 192 GLY A C 1
ATOM 1514 O O . GLY A 1 192 ? 6.555 -24.078 -10.336 1 96.12 192 GLY A O 1
ATOM 1515 N N . MET A 1 193 ? 4.441 -23.828 -10.992 1 93.44 193 MET A N 1
ATOM 1516 C CA . MET A 1 193 ? 4.84 -23.484 -12.359 1 93.44 193 MET A CA 1
ATOM 1517 C C . MET A 1 193 ? 5.523 -22.125 -12.391 1 93.44 193 MET A C 1
ATOM 1519 O O . MET A 1 193 ? 6.414 -21.891 -13.211 1 93.44 193 MET A O 1
ATOM 1523 N N . CYS A 1 194 ? 5.094 -21.203 -11.539 1 94.69 194 CYS A N 1
ATOM 1524 C CA . CYS A 1 194 ? 5.82 -19.938 -11.391 1 94.69 194 CYS A CA 1
ATOM 1525 C C . CYS A 1 194 ? 7.254 -20.188 -10.945 1 94.69 194 CYS A C 1
ATOM 1527 O O . CYS A 1 194 ? 8.188 -19.547 -11.438 1 94.69 194 CYS A O 1
ATOM 1529 N N . VAL A 1 195 ? 7.395 -21.094 -9.945 1 93.44 195 VAL A N 1
ATOM 1530 C CA . VAL A 1 195 ? 8.727 -21.453 -9.477 1 93.44 195 VAL A CA 1
ATOM 1531 C C . VAL A 1 195 ? 9.555 -22 -10.633 1 93.44 195 VAL A C 1
ATOM 1533 O O . VAL A 1 195 ? 10.703 -21.578 -10.836 1 93.44 195 VAL A O 1
ATOM 1536 N N . MET A 1 196 ? 8.961 -22.797 -11.375 1 90.06 196 MET A N 1
ATOM 1537 C CA . MET A 1 196 ? 9.625 -23.375 -12.547 1 90.06 196 MET A CA 1
ATOM 1538 C C . MET A 1 196 ? 10.008 -22.281 -13.539 1 90.06 196 MET A C 1
ATOM 1540 O O . MET A 1 196 ? 11.109 -22.297 -14.086 1 90.06 196 MET A O 1
ATOM 1544 N N . GLU A 1 197 ? 9.055 -21.438 -13.773 1 88.69 197 GLU A N 1
ATOM 1545 C CA . GLU A 1 197 ? 9.297 -20.312 -14.664 1 88.69 197 GLU A CA 1
ATOM 1546 C C . GLU A 1 197 ? 10.5 -19.484 -14.211 1 88.69 197 GLU A C 1
ATOM 1548 O O . GLU A 1 197 ? 11.344 -19.109 -15.031 1 88.69 197 GLU A O 1
ATOM 1553 N N . ALA A 1 198 ? 10.594 -19.25 -13 1 87.75 198 ALA A N 1
ATOM 1554 C CA . ALA A 1 198 ? 11.664 -18.453 -12.43 1 87.75 198 ALA A CA 1
ATOM 1555 C C . ALA A 1 198 ? 13.008 -19.172 -12.531 1 87.75 198 ALA A C 1
ATOM 1557 O O . ALA A 1 198 ? 14.023 -18.547 -12.852 1 87.75 198 ALA A O 1
ATOM 1558 N N . LEU A 1 199 ? 13.008 -20.406 -12.281 1 84.44 199 LEU A N 1
ATOM 1559 C CA . LEU A 1 199 ? 14.242 -21.188 -12.297 1 84.44 199 LEU A CA 1
ATOM 1560 C C . LEU A 1 199 ? 14.727 -21.406 -13.727 1 84.44 199 LEU A C 1
ATOM 1562 O O . LEU A 1 199 ? 15.938 -21.391 -13.984 1 84.44 199 LEU A O 1
ATOM 1566 N N . ARG A 1 200 ? 13.781 -21.594 -14.547 1 82 200 ARG A N 1
ATOM 1567 C CA . ARG A 1 200 ? 14.117 -21.859 -15.945 1 82 200 ARG A CA 1
ATOM 1568 C C . ARG A 1 200 ? 14.477 -20.562 -16.656 1 82 200 ARG A C 1
ATOM 1570 O O . ARG A 1 200 ? 15.25 -20.578 -17.625 1 82 200 ARG A O 1
ATOM 1577 N N . GLY A 1 201 ? 13.844 -19.469 -16.219 1 79.62 201 GLY A N 1
ATOM 1578 C CA . GLY A 1 201 ? 13.992 -18.203 -16.922 1 79.62 201 GLY A CA 1
ATOM 1579 C C . GLY A 1 201 ? 13.109 -18.094 -18.156 1 79.62 201 GLY A C 1
ATOM 1580 O O . GLY A 1 201 ? 13.516 -17.516 -19.156 1 79.62 201 GLY A O 1
ATOM 1581 N N . GLY A 1 202 ? 12.023 -18.766 -18.125 1 80 202 GLY A N 1
ATOM 1582 C CA . GLY A 1 202 ? 11.086 -18.781 -19.234 1 80 202 GLY A CA 1
ATOM 1583 C C . GLY A 1 202 ? 9.859 -19.641 -18.969 1 80 202 GLY A C 1
ATOM 1584 O O . GLY A 1 202 ? 9.602 -20.016 -17.812 1 80 202 GLY A O 1
ATOM 1585 N N . SER A 1 203 ? 9.18 -19.906 -20.062 1 83.5 203 SER A N 1
ATOM 1586 C CA . SER A 1 203 ? 7.953 -20.688 -19.906 1 83.5 203 SER A CA 1
ATOM 1587 C C . SER A 1 203 ? 8.219 -22 -19.188 1 83.5 203 SER A C 1
ATOM 1589 O O . SER A 1 203 ? 9.234 -22.656 -19.422 1 83.5 203 SER A O 1
ATOM 1591 N N . PRO A 1 204 ? 7.312 -22.375 -18.344 1 86.31 204 PRO A N 1
ATOM 1592 C CA . PRO A 1 204 ? 7.559 -23.562 -17.531 1 86.31 204 PRO A CA 1
ATOM 1593 C C . PRO A 1 204 ? 7.785 -24.812 -18.359 1 86.31 204 PRO A C 1
ATOM 1595 O O . PRO A 1 204 ? 8.594 -25.672 -17.984 1 86.31 204 PRO A O 1
ATOM 1598 N N . TRP A 1 205 ? 7.109 -24.938 -19.5 1 84.12 205 TRP A N 1
ATOM 1599 C CA . TRP A 1 205 ? 7.215 -26.141 -20.328 1 84.12 205 TRP A CA 1
ATOM 1600 C C . TRP A 1 205 ? 8.203 -25.922 -21.484 1 84.12 205 TRP A C 1
ATOM 1602 O O . TRP A 1 205 ? 8.273 -26.734 -22.406 1 84.12 205 TRP A O 1
ATOM 1612 N N . GLY A 1 206 ? 8.93 -24.812 -21.359 1 78.31 206 GLY A N 1
ATOM 1613 C CA . GLY A 1 206 ? 9.852 -24.516 -22.438 1 78.31 206 GLY A CA 1
ATOM 1614 C C . GLY A 1 206 ? 9.148 -24.219 -23.75 1 78.31 206 GLY A C 1
ATOM 1615 O O . GLY A 1 206 ? 8.125 -23.531 -23.766 1 78.31 206 GLY A O 1
ATOM 1616 N N . PRO A 1 207 ? 9.727 -24.734 -24.797 1 77.12 207 PRO A N 1
ATOM 1617 C CA . PRO A 1 207 ? 9.203 -24.375 -26.125 1 77.12 207 PRO A CA 1
ATOM 1618 C C . PRO A 1 207 ? 8.023 -25.25 -26.547 1 77.12 207 PRO A C 1
ATOM 1620 O O . PRO A 1 207 ? 7.531 -25.141 -27.672 1 77.12 207 PRO A O 1
ATOM 1623 N N . LEU A 1 208 ? 7.547 -26.031 -25.703 1 78.88 208 LEU A N 1
ATOM 1624 C CA . LEU A 1 208 ? 6.473 -26.953 -26.062 1 78.88 208 LEU A CA 1
ATOM 1625 C C . LEU A 1 208 ? 5.176 -26.188 -26.328 1 78.88 208 LEU A C 1
ATOM 1627 O O . LEU A 1 208 ? 4.766 -25.359 -25.516 1 78.88 208 LEU A O 1
ATOM 1631 N N . PRO A 1 209 ? 4.574 -26.5 -27.422 1 79.06 209 PRO A N 1
ATOM 1632 C CA . PRO A 1 209 ? 3.277 -25.875 -27.688 1 79.06 209 PRO A CA 1
ATOM 1633 C C . PRO A 1 209 ? 2.172 -26.391 -26.766 1 79.06 209 PRO A C 1
ATOM 1635 O O . PRO A 1 209 ? 2.285 -27.484 -26.219 1 79.06 209 PRO A O 1
ATOM 1638 N N . ASP A 1 210 ? 1.11 -25.641 -26.688 1 78.88 210 ASP A N 1
ATOM 1639 C CA . ASP A 1 210 ? -0.008 -25.953 -25.812 1 78.88 210 ASP A CA 1
ATOM 1640 C C . ASP A 1 210 ? -0.585 -27.328 -26.109 1 78.88 210 ASP A C 1
ATOM 1642 O O . ASP A 1 210 ? -0.914 -28.094 -25.188 1 78.88 210 ASP A O 1
ATOM 1646 N N . ALA A 1 211 ? -0.674 -27.594 -27.359 1 77.25 211 ALA A N 1
ATOM 1647 C CA . ALA A 1 211 ? -1.232 -28.891 -27.766 1 77.25 211 ALA A CA 1
ATOM 1648 C C . ALA A 1 211 ? -0.381 -30.047 -27.25 1 77.25 211 ALA A C 1
ATOM 1650 O O . ALA A 1 211 ? -0.912 -31.078 -26.828 1 77.25 211 ALA A O 1
ATOM 1651 N N . ALA A 1 212 ? 0.861 -29.844 -27.328 1 77.81 212 ALA A N 1
ATOM 1652 C CA . ALA A 1 212 ? 1.773 -30.891 -26.859 1 77.81 212 ALA A CA 1
ATOM 1653 C C . ALA A 1 212 ? 1.671 -31.062 -25.344 1 77.81 212 ALA A C 1
ATOM 1655 O O . ALA A 1 212 ? 1.724 -32.188 -24.844 1 77.81 212 ALA A O 1
ATOM 1656 N N . ILE A 1 213 ? 1.517 -29.984 -24.688 1 77.44 213 ILE A N 1
ATOM 1657 C CA . ILE A 1 213 ? 1.385 -30.016 -23.234 1 77.44 213 ILE A CA 1
ATOM 1658 C C . ILE A 1 213 ? 0.108 -30.766 -22.844 1 77.44 213 ILE A C 1
ATOM 1660 O O . ILE A 1 213 ? 0.133 -31.641 -21.984 1 77.44 213 ILE A O 1
ATOM 1664 N N . ARG A 1 214 ? -0.918 -30.422 -23.484 1 76.5 214 ARG A N 1
ATOM 1665 C CA . ARG A 1 214 ? -2.197 -31.062 -23.234 1 76.5 214 ARG A CA 1
ATOM 1666 C C . ARG A 1 214 ? -2.105 -32.562 -23.469 1 76.5 214 ARG A C 1
ATOM 1668 O O . ARG A 1 214 ? -2.6 -33.375 -22.656 1 76.5 214 ARG A O 1
ATOM 1675 N N . TYR A 1 215 ? -1.521 -32.844 -24.547 1 76.81 215 TYR A N 1
ATOM 1676 C CA . TYR A 1 215 ? -1.379 -34.25 -24.906 1 76.81 215 TYR A CA 1
ATOM 1677 C C . TYR A 1 215 ? -0.586 -35 -23.844 1 76.81 215 TYR A C 1
ATOM 1679 O O . TYR A 1 215 ? -0.974 -36.094 -23.422 1 76.81 215 TYR A O 1
ATOM 1687 N N . ALA A 1 216 ? 0.467 -34.375 -23.453 1 75.19 216 ALA A N 1
ATOM 1688 C CA . ALA A 1 216 ? 1.324 -35 -22.453 1 75.19 216 ALA A CA 1
ATOM 1689 C C . ALA A 1 216 ? 0.565 -35.219 -21.141 1 75.19 216 ALA A C 1
ATOM 1691 O O . ALA A 1 216 ? 0.699 -36.281 -20.516 1 75.19 216 ALA A O 1
ATOM 1692 N N . LEU A 1 217 ? -0.215 -34.344 -20.797 1 76.06 217 LEU A N 1
ATOM 1693 C CA . LEU A 1 217 ? -0.958 -34.438 -19.531 1 76.06 217 LEU A CA 1
ATOM 1694 C C . LEU A 1 217 ? -2.053 -35.5 -19.625 1 76.06 217 LEU A C 1
ATOM 1696 O O . LEU A 1 217 ? -2.258 -36.25 -18.672 1 76.06 217 LEU A O 1
ATOM 1700 N N . VAL A 1 218 ? -2.715 -35.562 -20.703 1 73.69 218 VAL A N 1
ATOM 1701 C CA . VAL A 1 218 ? -3.773 -36.531 -20.906 1 73.69 218 VAL A CA 1
ATOM 1702 C C . VAL A 1 218 ? -3.176 -37.938 -20.938 1 73.69 218 VAL A C 1
ATOM 1704 O O . VAL A 1 218 ? -3.736 -38.875 -20.359 1 73.69 218 VAL A O 1
ATOM 1707 N N . LYS A 1 219 ? -2.098 -38.031 -21.641 1 75.38 219 LYS A N 1
ATOM 1708 C CA . LYS A 1 219 ? -1.424 -39.312 -21.734 1 75.38 219 LYS A CA 1
ATOM 1709 C C . LYS A 1 219 ? -0.987 -39.812 -20.359 1 75.38 219 LYS A C 1
ATOM 1711 O O . LYS A 1 219 ? -1.141 -41 -20.031 1 75.38 219 LYS A O 1
ATOM 1716 N N . LEU A 1 220 ? -0.423 -38.906 -19.688 1 75.94 220 LEU A N 1
ATOM 1717 C CA . LEU A 1 220 ? 0.027 -39.25 -18.344 1 75.94 220 LEU A CA 1
ATOM 1718 C C . LEU A 1 220 ? -1.145 -39.688 -17.469 1 75.94 220 LEU A C 1
ATOM 1720 O O . LEU A 1 220 ? -1.026 -40.656 -16.719 1 75.94 220 LEU A O 1
ATOM 1724 N N . LYS A 1 221 ? -2.197 -39.156 -17.547 1 76 221 LYS A N 1
ATOM 1725 C CA . LYS A 1 221 ? -3.381 -39.531 -16.781 1 76 221 LYS A CA 1
ATOM 1726 C C . LYS A 1 221 ? -3.82 -40.969 -17.125 1 76 221 LYS A C 1
ATOM 1728 O O . LYS A 1 221 ? -4.156 -41.75 -16.234 1 76 221 LYS A O 1
ATOM 1733 N N . ARG A 1 222 ? -3.904 -41.219 -18.344 1 74 222 ARG A N 1
ATOM 1734 C CA . ARG A 1 222 ? -4.312 -42.531 -18.797 1 74 222 ARG A CA 1
ATOM 1735 C C . ARG A 1 222 ? -3.377 -43.625 -18.266 1 74 222 ARG A C 1
ATOM 1737 O O . ARG A 1 222 ? -3.828 -44.688 -17.859 1 74 222 ARG A O 1
ATOM 1744 N N . THR A 1 223 ? -2.146 -43.219 -18.359 1 73.81 223 THR A N 1
ATOM 1745 C CA . THR A 1 223 ? -1.151 -44.188 -17.875 1 73.81 223 THR A CA 1
ATOM 1746 C C . THR A 1 223 ? -1.324 -44.438 -16.391 1 73.81 223 THR A C 1
ATOM 1748 O O . THR A 1 223 ? -1.232 -45.562 -15.93 1 73.81 223 THR A O 1
ATOM 1751 N N . LEU A 1 224 ? -1.614 -43.375 -15.648 1 73.56 224 LEU A N 1
ATOM 1752 C CA . LEU A 1 224 ? -1.789 -43.5 -14.203 1 73.56 224 LEU A CA 1
ATOM 1753 C C . LEU A 1 224 ? -3.062 -44.25 -13.875 1 73.56 224 LEU A C 1
ATOM 1755 O O . LEU A 1 224 ? -3.09 -45.031 -12.914 1 73.56 224 LEU A O 1
ATOM 1759 N N . ALA A 1 225 ? -4.207 -44.156 -14.617 1 72 225 ALA A N 1
ATOM 1760 C CA . ALA A 1 225 ? -5.484 -44.812 -14.398 1 72 225 ALA A CA 1
ATOM 1761 C C . ALA A 1 225 ? -5.371 -46.312 -14.68 1 72 225 ALA A C 1
ATOM 1763 O O . ALA A 1 225 ? -6.066 -47.125 -14.062 1 72 225 ALA A O 1
ATOM 1764 N N . GLN A 1 226 ? -4.836 -46.844 -15.758 1 64.81 226 GLN A N 1
ATOM 1765 C CA . GLN A 1 226 ? -4.727 -48.219 -16.156 1 64.81 226 GLN A CA 1
ATOM 1766 C C . GLN A 1 226 ? -3.785 -49 -15.227 1 64.81 226 GLN A C 1
ATOM 1768 O O . GLN A 1 226 ? -3.607 -50.219 -15.375 1 64.81 226 GLN A O 1
ATOM 1773 N N . GLY A 1 227 ? -3.637 -48.5 -13.984 1 62.06 227 GLY A N 1
ATOM 1774 C CA . GLY A 1 227 ? -2.84 -49.25 -13.016 1 62.06 227 GLY A CA 1
ATOM 1775 C C . GLY A 1 227 ? -1.42 -49.5 -13.484 1 62.06 227 GLY A C 1
ATOM 1776 O O . GLY A 1 227 ? -0.717 -50.344 -12.914 1 62.06 227 GLY A O 1
ATOM 1777 N N . GLY A 1 228 ? -1.179 -49.594 -14.742 1 47.53 228 GLY A N 1
ATOM 1778 C CA . GLY A 1 228 ? 0.102 -50.031 -15.258 1 47.53 228 GLY A CA 1
ATOM 1779 C C . GLY A 1 228 ? 1.285 -49.531 -14.469 1 47.53 228 GLY A C 1
ATOM 1780 O O . GLY A 1 228 ? 1.113 -48.969 -13.383 1 47.53 228 GLY A O 1
ATOM 1781 N N . TYR A 1 229 ? 2.395 -48.906 -15.195 1 43.12 229 TYR A N 1
ATOM 1782 C CA . TYR A 1 229 ? 3.729 -48.656 -14.664 1 43.12 229 TYR A CA 1
ATOM 1783 C C . TYR A 1 229 ? 3.66 -47.781 -13.414 1 43.12 229 TYR A C 1
ATOM 1785 O O . TYR A 1 229 ? 3.186 -46.656 -13.469 1 43.12 229 TYR A O 1
ATOM 1793 N N . GLN A 1 230 ? 3.377 -48.344 -12.344 1 41.28 230 GLN A N 1
ATOM 1794 C CA . GLN A 1 230 ? 3.766 -47.844 -11.031 1 41.28 230 GLN A CA 1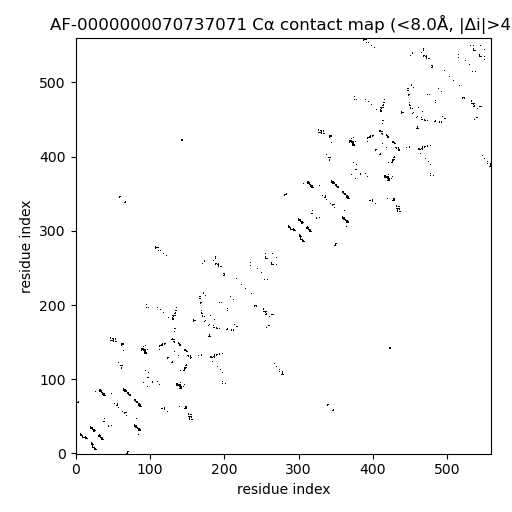
ATOM 1795 C C . GLN A 1 230 ? 5.004 -46.969 -11.125 1 41.28 230 GLN A C 1
ATOM 1797 O O . GLN A 1 230 ? 5.512 -46.5 -10.109 1 41.28 230 GLN A O 1
ATOM 1802 N N . ARG A 1 231 ? 5.977 -47.594 -12.008 1 42 231 ARG A N 1
ATOM 1803 C CA . ARG A 1 231 ? 7.344 -47.156 -11.773 1 42 231 ARG A CA 1
ATOM 1804 C C . ARG A 1 231 ? 7.406 -45.625 -11.656 1 42 231 ARG A C 1
ATOM 1806 O O . ARG A 1 231 ? 6.422 -44.938 -11.922 1 42 231 ARG A O 1
ATOM 1813 N N . SER A 1 232 ? 8.844 -45.188 -11.945 1 40.28 232 SER A N 1
ATOM 1814 C CA . SER A 1 232 ? 9.594 -43.969 -11.742 1 40.28 232 SER A CA 1
ATOM 1815 C C . SER A 1 232 ? 8.938 -42.781 -12.461 1 40.28 232 SER A C 1
ATOM 1817 O O . SER A 1 232 ? 9.609 -41.844 -12.867 1 40.28 232 SER A O 1
ATOM 1819 N N . ILE A 1 233 ? 7.941 -43.062 -13.273 1 41.22 233 ILE A N 1
ATOM 1820 C CA . ILE A 1 233 ? 7.602 -41.812 -13.945 1 41.22 233 ILE A CA 1
ATOM 1821 C C . ILE A 1 233 ? 7.531 -40.688 -12.922 1 41.22 233 ILE A C 1
ATOM 1823 O O . ILE A 1 233 ? 6.73 -40.719 -11.984 1 41.22 233 ILE A O 1
ATOM 1827 N N . SER A 1 234 ? 8.602 -40.156 -12.664 1 45.34 234 SER A N 1
ATOM 1828 C CA . SER A 1 234 ? 8.703 -38.906 -11.93 1 45.34 234 SER A CA 1
ATOM 1829 C C . SER A 1 234 ? 7.418 -38.094 -12.055 1 45.34 234 SER A C 1
ATOM 1831 O O . SER A 1 234 ? 6.871 -37.938 -13.156 1 45.34 234 SER A O 1
ATOM 1833 N N . THR A 1 235 ? 6.414 -38.281 -11.18 1 51.19 235 THR A N 1
ATOM 1834 C CA . THR A 1 235 ? 5.164 -37.562 -10.93 1 51.19 235 THR A CA 1
ATOM 1835 C C . THR A 1 235 ? 5.191 -36.188 -11.555 1 51.19 235 THR A C 1
ATOM 1837 O O . THR A 1 235 ? 4.16 -35.5 -11.641 1 51.19 235 THR A O 1
ATOM 1840 N N . CYS A 1 236 ? 6.312 -35.562 -11.5 1 54.03 236 CYS A N 1
ATOM 1841 C CA . CYS A 1 236 ? 6.34 -34.281 -12.164 1 54.03 236 CYS A CA 1
ATOM 1842 C C . CYS A 1 236 ? 6.586 -34.438 -13.664 1 54.03 236 CYS A C 1
ATOM 1844 O O . CYS A 1 236 ? 7.559 -35.062 -14.07 1 54.03 236 CYS A O 1
ATOM 1846 N N . ILE A 1 237 ? 5.582 -34.25 -14.547 1 59.09 237 ILE A N 1
ATOM 1847 C CA . ILE A 1 237 ? 5.555 -34.406 -16 1 59.09 237 ILE A CA 1
ATOM 1848 C C . ILE A 1 237 ? 6.613 -33.5 -16.625 1 59.09 237 ILE A C 1
ATOM 1850 O O . ILE A 1 237 ? 7.09 -33.75 -17.734 1 59.09 237 ILE A O 1
ATOM 1854 N N . MET A 1 238 ? 7.07 -32.562 -15.867 1 72.56 238 MET A N 1
ATOM 1855 C CA . MET A 1 238 ? 7.953 -31.594 -16.5 1 72.56 238 MET A CA 1
ATOM 1856 C C . MET A 1 238 ? 9.414 -32.031 -16.359 1 72.56 238 MET A C 1
ATOM 1858 O O . MET A 1 238 ? 9.828 -32.469 -15.305 1 72.56 238 MET A O 1
ATOM 1862 N N . PRO A 1 239 ? 10.172 -32.062 -17.484 1 74 239 PRO A N 1
ATOM 1863 C CA . PRO A 1 239 ? 11.602 -32.344 -17.359 1 74 239 PRO A CA 1
ATOM 1864 C C . PRO A 1 239 ? 12.328 -31.297 -16.531 1 74 239 PRO A C 1
ATOM 1866 O O . PRO A 1 239 ? 11.938 -30.125 -16.516 1 74 239 PRO A O 1
ATOM 1869 N N . ARG A 1 240 ? 13.312 -31.797 -15.836 1 81.75 240 ARG A N 1
ATOM 1870 C CA . ARG A 1 240 ? 14.141 -30.875 -15.062 1 81.75 240 ARG A CA 1
ATOM 1871 C C . ARG A 1 240 ? 14.891 -29.906 -15.969 1 81.75 240 ARG A C 1
ATOM 1873 O O . ARG A 1 240 ? 15.641 -30.328 -16.844 1 81.75 240 ARG A O 1
ATOM 1880 N N . PRO A 1 241 ? 14.617 -28.656 -15.711 1 79.88 241 PRO A N 1
ATOM 1881 C CA . PRO A 1 241 ? 15.398 -27.703 -16.5 1 79.88 241 PRO A CA 1
ATOM 1882 C C . PRO A 1 241 ? 16.875 -27.719 -16.141 1 79.88 241 PRO A C 1
ATOM 1884 O O . PRO A 1 241 ? 17.234 -27.984 -14.992 1 79.88 241 PRO A O 1
ATOM 1887 N N . ALA A 1 242 ? 17.719 -27.359 -17.125 1 76.56 242 ALA A N 1
ATOM 1888 C CA . ALA A 1 242 ? 19.172 -27.406 -16.969 1 76.56 242 ALA A CA 1
ATOM 1889 C C . ALA A 1 242 ? 19.625 -26.422 -15.883 1 76.56 242 ALA A C 1
ATOM 1891 O O . ALA A 1 242 ? 20.625 -26.656 -15.195 1 76.56 242 ALA A O 1
ATOM 1892 N N . ASN A 1 243 ? 18.844 -25.391 -15.672 1 77.62 243 ASN A N 1
ATOM 1893 C CA . ASN A 1 243 ? 19.25 -24.328 -14.75 1 77.62 243 ASN A CA 1
ATOM 1894 C C . ASN A 1 243 ? 18.906 -24.672 -13.305 1 77.62 243 ASN A C 1
ATOM 1896 O O . ASN A 1 243 ? 19.359 -24 -12.375 1 77.62 243 ASN A O 1
ATOM 1900 N N . VAL A 1 244 ? 18.125 -25.719 -13.18 1 79.94 244 VAL A N 1
ATOM 1901 C CA . VAL A 1 244 ? 17.812 -26.172 -11.828 1 79.94 244 VAL A CA 1
ATOM 1902 C C . VAL A 1 244 ? 18.859 -27.156 -11.352 1 79.94 244 VAL A C 1
ATOM 1904 O O . VAL A 1 244 ? 18.734 -28.375 -11.57 1 79.94 244 VAL A O 1
ATOM 1907 N N . LYS A 1 245 ? 19.828 -26.609 -10.656 1 75.06 245 LYS A N 1
ATOM 1908 C CA . LYS A 1 245 ? 21.031 -27.406 -10.391 1 75.06 245 LYS A CA 1
ATOM 1909 C C . LYS A 1 245 ? 20.891 -28.203 -9.094 1 75.06 245 LYS A C 1
ATOM 1911 O O . LYS A 1 245 ? 21.484 -29.25 -8.945 1 75.06 245 LYS A O 1
ATOM 1916 N N . THR A 1 246 ? 20.141 -27.703 -8.188 1 86.38 246 THR A N 1
ATOM 1917 C CA . THR A 1 246 ? 20.078 -28.375 -6.895 1 86.38 246 THR A CA 1
ATOM 1918 C C . THR A 1 246 ? 18.906 -29.344 -6.828 1 86.38 246 THR A C 1
ATOM 1920 O O . THR A 1 246 ? 17.812 -29.031 -7.324 1 86.38 246 THR A O 1
ATOM 1923 N N . ASP A 1 247 ? 19.156 -30.484 -6.305 1 89.88 247 ASP A N 1
ATOM 1924 C CA . ASP A 1 247 ? 18.125 -31.5 -6.141 1 89.88 247 ASP A CA 1
ATOM 1925 C C . ASP A 1 247 ? 17 -31 -5.219 1 89.88 247 ASP A C 1
ATOM 1927 O O . ASP A 1 247 ? 15.836 -31.359 -5.406 1 89.88 247 ASP A O 1
ATOM 1931 N N . GLN A 1 248 ? 17.359 -30.25 -4.324 1 91 248 GLN A N 1
ATOM 1932 C CA . GLN A 1 248 ? 16.391 -29.719 -3.379 1 91 248 GLN A CA 1
ATOM 1933 C C . GLN A 1 248 ? 15.359 -28.828 -4.086 1 91 248 GLN A C 1
ATOM 1935 O O . GLN A 1 248 ? 14.164 -28.922 -3.82 1 91 248 GLN A O 1
ATOM 1940 N N . HIS A 1 249 ? 15.875 -28.016 -4.957 1 91.06 249 HIS A N 1
ATOM 1941 C CA . HIS A 1 249 ? 14.984 -27.125 -5.703 1 91.06 249 HIS A CA 1
ATOM 1942 C C . HIS A 1 249 ? 14.062 -27.922 -6.625 1 91.06 249 HIS A C 1
ATOM 1944 O O . HIS A 1 249 ? 12.875 -27.609 -6.723 1 91.06 249 HIS A O 1
ATOM 1950 N N . TRP A 1 250 ? 14.656 -28.906 -7.184 1 91.56 250 TRP A N 1
ATOM 1951 C CA . TRP A 1 250 ? 13.867 -29.719 -8.102 1 91.56 250 TRP A CA 1
ATOM 1952 C C . TRP A 1 250 ? 12.797 -30.5 -7.348 1 91.56 250 TRP A C 1
ATOM 1954 O O . TRP A 1 250 ? 11.656 -30.609 -7.805 1 91.56 250 TRP A O 1
ATOM 1964 N N . ALA A 1 251 ? 13.164 -31.078 -6.246 1 92.75 251 ALA A N 1
ATOM 1965 C CA . ALA A 1 251 ? 12.203 -31.812 -5.418 1 92.75 251 ALA A CA 1
ATOM 1966 C C . ALA A 1 251 ? 11.047 -30.922 -4.996 1 92.75 251 ALA A C 1
ATOM 1968 O O . ALA A 1 251 ? 9.891 -31.359 -4.957 1 92.75 251 ALA A O 1
ATOM 1969 N N . PHE A 1 252 ? 11.352 -29.719 -4.695 1 94.38 252 PHE A N 1
ATOM 1970 C CA . PHE A 1 252 ? 10.352 -28.734 -4.293 1 94.38 252 PHE A CA 1
ATOM 1971 C C . PHE A 1 252 ? 9.352 -28.5 -5.418 1 94.38 252 PHE A C 1
ATOM 1973 O O . PHE A 1 252 ? 8.141 -28.547 -5.199 1 94.38 252 PHE A O 1
ATOM 1980 N N . VAL A 1 253 ? 9.82 -28.281 -6.605 1 93.75 253 VAL A N 1
ATOM 1981 C CA . VAL A 1 253 ? 8.969 -28.047 -7.77 1 93.75 253 VAL A CA 1
ATOM 1982 C C . VAL A 1 253 ? 8.07 -29.266 -8 1 93.75 253 VAL A C 1
ATOM 1984 O O . VAL A 1 253 ? 6.867 -29.125 -8.219 1 93.75 253 VAL A O 1
ATOM 1987 N N . LYS A 1 254 ? 8.625 -30.406 -7.922 1 92.56 254 LYS A N 1
ATOM 1988 C CA . LYS A 1 254 ? 7.879 -31.625 -8.172 1 92.56 254 LYS A CA 1
ATOM 1989 C C . LYS A 1 254 ? 6.73 -31.781 -7.176 1 92.56 254 LYS A C 1
ATOM 1991 O O . LYS A 1 254 ? 5.641 -32.219 -7.543 1 92.56 254 LYS A O 1
ATOM 1996 N N . GLN A 1 255 ? 7.027 -31.453 -5.969 1 95.19 255 GLN A N 1
ATOM 1997 C CA . GLN A 1 255 ? 6.008 -31.578 -4.934 1 95.19 255 GLN A CA 1
ATOM 1998 C C . GLN A 1 255 ? 4.863 -30.594 -5.16 1 95.19 255 GLN A C 1
ATOM 2000 O O . GLN A 1 255 ? 3.701 -30.922 -4.922 1 95.19 255 GLN A O 1
ATOM 2005 N N . LEU A 1 256 ? 5.164 -29.438 -5.59 1 96.62 256 LEU A N 1
ATOM 2006 C CA . LEU A 1 256 ? 4.145 -28.438 -5.871 1 96.62 256 LEU A CA 1
ATOM 2007 C C . LEU A 1 256 ? 3.311 -28.828 -7.086 1 96.62 256 LEU A C 1
ATOM 2009 O O . LEU A 1 256 ? 2.115 -28.531 -7.148 1 96.62 256 LEU A O 1
ATOM 2013 N N . CYS A 1 257 ? 3.918 -29.531 -8.039 1 93.75 257 CYS A N 1
ATOM 2014 C CA . CYS A 1 257 ? 3.316 -29.766 -9.352 1 93.75 257 CYS A CA 1
ATOM 2015 C C . CYS A 1 257 ? 2.895 -31.234 -9.492 1 93.75 257 CYS A C 1
ATOM 2017 O O . CYS A 1 257 ? 2.83 -31.75 -10.609 1 93.75 257 CYS A O 1
ATOM 2019 N N . ALA A 1 258 ? 2.721 -31.875 -8.391 1 91.5 258 ALA A N 1
ATOM 2020 C CA . ALA A 1 258 ? 2.24 -33.25 -8.453 1 91.5 258 ALA A CA 1
ATOM 2021 C C . ALA A 1 258 ? 0.976 -33.344 -9.305 1 91.5 258 ALA A C 1
ATOM 2023 O O . ALA A 1 258 ? 0.12 -32.469 -9.258 1 91.5 258 ALA A O 1
ATOM 2024 N N . PHE A 1 259 ? 0.793 -34.406 -10 1 87.62 259 PHE A N 1
ATOM 2025 C CA . PHE A 1 259 ? -0.329 -34.594 -10.914 1 87.62 259 PHE A CA 1
ATOM 2026 C C . PHE A 1 259 ? -1.648 -34.625 -10.148 1 87.62 259 PHE A C 1
ATOM 2028 O O . PHE A 1 259 ? -2.611 -33.969 -10.547 1 87.62 259 PHE A O 1
ATOM 2035 N N . GLU A 1 260 ? -1.641 -35.406 -9.086 1 88 260 GLU A N 1
ATOM 2036 C CA . GLU A 1 260 ? -2.83 -35.5 -8.242 1 88 260 GLU A CA 1
ATOM 2037 C C . GLU A 1 260 ? -2.898 -34.344 -7.262 1 88 260 GLU A C 1
ATOM 2039 O O . GLU A 1 260 ? -1.972 -34.125 -6.477 1 88 260 GLU A O 1
ATOM 2044 N N . PRO A 1 261 ? -3.93 -33.656 -7.27 1 92.19 261 PRO A N 1
ATOM 2045 C CA . PRO A 1 261 ? -4.043 -32.5 -6.398 1 92.19 261 PRO A CA 1
ATOM 2046 C C . PRO A 1 261 ? -3.781 -32.812 -4.93 1 92.19 261 PRO A C 1
ATOM 2048 O O . PRO A 1 261 ? -3.145 -32.031 -4.223 1 92.19 261 PRO A O 1
ATOM 2051 N N . SER A 1 262 ? -4.262 -33.938 -4.426 1 92.81 262 SER A N 1
ATOM 2052 C CA . SER A 1 262 ? -4.16 -34.281 -3.014 1 92.81 262 SER A CA 1
ATOM 2053 C C . SER A 1 262 ? -2.711 -34.562 -2.617 1 92.81 262 SER A C 1
ATOM 2055 O O . SER A 1 262 ? -2.381 -34.594 -1.43 1 92.81 262 SER A O 1
ATOM 2057 N N . LYS A 1 263 ? -1.832 -34.812 -3.588 1 92.81 263 LYS A N 1
ATOM 2058 C CA . LYS A 1 263 ? -0.438 -35.156 -3.322 1 92.81 263 LYS A CA 1
ATOM 2059 C C . LYS A 1 263 ? 0.453 -33.906 -3.371 1 92.81 263 LYS A C 1
ATOM 2061 O O . LYS A 1 263 ? 1.652 -34 -3.1 1 92.81 263 LYS A O 1
ATOM 2066 N N . ARG A 1 264 ? -0.138 -32.812 -3.65 1 95.06 264 ARG A N 1
ATOM 2067 C CA . ARG A 1 264 ? 0.652 -31.594 -3.76 1 95.06 264 ARG A CA 1
ATOM 2068 C C . ARG A 1 264 ? 0.993 -31.031 -2.383 1 95.06 264 ARG A C 1
ATOM 2070 O O . ARG A 1 264 ? 0.241 -31.234 -1.425 1 95.06 264 ARG A O 1
ATOM 2077 N N . LEU A 1 265 ? 2.146 -30.422 -2.385 1 96 265 LEU A N 1
ATOM 2078 C CA . LEU A 1 265 ? 2.602 -29.766 -1.166 1 96 265 LEU A CA 1
ATOM 2079 C C . LEU A 1 265 ? 1.591 -28.719 -0.703 1 96 265 LEU A C 1
ATOM 2081 O O . LEU A 1 265 ? 1.059 -27.969 -1.516 1 96 265 LEU A O 1
ATOM 2085 N N . LYS A 1 266 ? 1.306 -28.734 0.629 1 97 266 LYS A N 1
ATOM 2086 C CA . LYS A 1 266 ? 0.461 -27.688 1.183 1 97 266 LYS A CA 1
ATOM 2087 C C . LYS A 1 266 ? 1.177 -26.344 1.158 1 97 266 LYS A C 1
ATOM 2089 O O . LYS A 1 266 ? 2.389 -26.266 1.376 1 97 266 LYS A O 1
ATOM 2094 N N . LEU A 1 267 ? 0.358 -25.359 0.967 1 96.94 267 LEU A N 1
ATOM 2095 C CA . LEU A 1 267 ? 0.932 -24.031 0.785 1 96.94 267 LEU A CA 1
ATOM 2096 C C . LEU A 1 267 ? 1.727 -23.609 2.018 1 96.94 267 LEU A C 1
ATOM 2098 O O . LEU A 1 267 ? 2.793 -23 1.896 1 96.94 267 LEU A O 1
ATOM 2102 N N . ASN A 1 268 ? 1.28 -23.891 3.242 1 96.12 268 ASN A N 1
ATOM 2103 C CA . ASN A 1 268 ? 2.002 -23.562 4.465 1 96.12 268 ASN A CA 1
ATOM 2104 C C . ASN A 1 268 ? 3.377 -24.219 4.504 1 96.12 268 ASN A C 1
ATOM 2106 O O . ASN A 1 268 ? 4.359 -23.594 4.91 1 96.12 268 ASN A O 1
ATOM 2110 N N . ASP A 1 269 ? 3.4 -25.438 4.121 1 97.44 269 ASP A N 1
ATOM 2111 C CA . ASP A 1 269 ? 4.672 -26.156 4.07 1 97.44 269 ASP A CA 1
ATOM 2112 C C . ASP A 1 269 ? 5.586 -25.562 2.992 1 97.44 269 ASP A C 1
ATOM 2114 O O . ASP A 1 269 ? 6.797 -25.453 3.191 1 97.44 269 ASP A O 1
ATOM 2118 N N . ALA A 1 270 ? 4.992 -25.234 1.885 1 97.88 270 ALA A N 1
ATOM 2119 C CA . ALA A 1 270 ? 5.762 -24.609 0.812 1 97.88 270 ALA A CA 1
ATOM 2120 C C . ALA A 1 270 ? 6.422 -23.312 1.29 1 97.88 270 ALA A C 1
ATOM 2122 O O . ALA A 1 270 ? 7.594 -23.062 0.997 1 97.88 270 ALA A O 1
ATOM 2123 N N . ILE A 1 271 ? 5.684 -22.5 2.014 1 97.38 271 ILE A N 1
ATOM 2124 C CA . ILE A 1 271 ? 6.18 -21.234 2.516 1 97.38 271 ILE A CA 1
ATOM 2125 C C . ILE A 1 271 ? 7.359 -21.469 3.455 1 97.38 271 ILE A C 1
ATOM 2127 O O . ILE A 1 271 ? 8.359 -20.75 3.396 1 97.38 271 ILE A O 1
ATOM 2131 N N . THR A 1 272 ? 7.316 -22.453 4.285 1 96.31 272 THR A N 1
ATOM 2132 C CA . THR A 1 272 ? 8.406 -22.797 5.191 1 96.31 272 THR A CA 1
ATOM 2133 C C . THR A 1 272 ? 9.664 -23.172 4.414 1 96.31 272 THR A C 1
ATOM 2135 O O . THR A 1 272 ? 10.758 -22.719 4.754 1 96.31 272 THR A O 1
ATOM 2138 N N . ILE A 1 273 ? 9.5 -23.938 3.393 1 96.06 273 ILE A N 1
ATOM 2139 C CA . ILE A 1 273 ? 10.625 -24.344 2.557 1 96.06 273 ILE A CA 1
ATOM 2140 C C . ILE A 1 273 ? 11.219 -23.109 1.858 1 96.06 273 ILE A C 1
ATOM 2142 O O . ILE A 1 273 ? 12.438 -22.953 1.812 1 96.06 273 ILE A O 1
ATOM 2146 N N . LEU A 1 274 ? 10.344 -22.25 1.376 1 96 274 LEU A N 1
ATOM 2147 C CA . LEU A 1 274 ? 10.789 -21.047 0.679 1 96 274 LEU A CA 1
ATOM 2148 C C . LEU A 1 274 ? 11.57 -20.125 1.616 1 96 274 LEU A C 1
ATOM 2150 O O . LEU A 1 274 ? 12.531 -19.484 1.196 1 96 274 LEU A O 1
ATOM 2154 N N . GLU A 1 275 ? 11.117 -20.047 2.859 1 93.81 275 GLU A N 1
ATOM 2155 C CA . GLU A 1 275 ? 11.836 -19.25 3.85 1 93.81 275 GLU A CA 1
ATOM 2156 C C . GLU A 1 275 ? 13.266 -19.766 4.023 1 93.81 275 GLU A C 1
ATOM 2158 O O . GLU A 1 275 ? 14.195 -18.969 4.156 1 93.81 275 GLU A O 1
ATOM 2163 N N . ARG A 1 276 ? 13.453 -21.031 3.953 1 92.56 276 ARG A N 1
ATOM 2164 C CA . ARG A 1 276 ? 14.789 -21.625 4.059 1 92.56 276 ARG A CA 1
ATOM 2165 C C . ARG A 1 276 ? 15.617 -21.312 2.818 1 92.56 276 ARG A C 1
ATOM 2167 O O . ARG A 1 276 ? 16.812 -21.016 2.924 1 92.56 276 ARG A O 1
ATOM 2174 N N . PHE A 1 277 ? 14.984 -21.406 1.65 1 90.5 277 PHE A N 1
ATOM 2175 C CA . PHE A 1 277 ? 15.672 -21.094 0.406 1 90.5 277 PHE A CA 1
ATOM 2176 C C . PHE A 1 277 ? 16.125 -19.641 0.386 1 90.5 277 PHE A C 1
ATOM 2178 O O . PHE A 1 277 ? 17.188 -19.312 -0.14 1 90.5 277 PHE A O 1
ATOM 2185 N N . ALA A 1 278 ? 15.266 -18.734 0.972 1 88.06 278 ALA A N 1
ATOM 2186 C CA . ALA A 1 278 ? 15.5 -17.297 0.906 1 88.06 278 ALA A CA 1
ATOM 2187 C C . ALA A 1 278 ? 16.594 -16.875 1.895 1 88.06 278 ALA A C 1
ATOM 2189 O O . ALA A 1 278 ? 17.172 -15.789 1.761 1 88.06 278 ALA A O 1
ATOM 2190 N N . GLU A 1 279 ? 16.797 -17.562 2.982 1 79 279 GLU A N 1
ATOM 2191 C CA . GLU A 1 279 ? 17.828 -17.266 3.979 1 79 279 GLU A CA 1
ATOM 2192 C C . GLU A 1 279 ? 19.219 -17.609 3.455 1 79 279 GLU A C 1
ATOM 2194 O O . GLU A 1 279 ? 20.219 -17.062 3.934 1 79 279 GLU A O 1
ATOM 2199 N N . VAL A 1 280 ? 19.375 -18.469 2.502 1 58.78 280 VAL A N 1
ATOM 2200 C CA . VAL A 1 280 ? 20.672 -18.891 2.012 1 58.78 280 VAL A CA 1
ATOM 2201 C C . VAL A 1 280 ? 21.203 -17.891 0.99 1 58.78 280 VAL A C 1
ATOM 2203 O O . VAL A 1 280 ? 20.438 -17.391 0.156 1 58.78 280 VAL A O 1
ATOM 2206 N N . LEU B 1 1 ? -12.297 -6.312 12.312 1 89.88 1 LEU B N 1
ATOM 2207 C CA . LEU B 1 1 ? -11.133 -6.695 13.102 1 89.88 1 LEU B CA 1
ATOM 2208 C C . LEU B 1 1 ? -10.531 -8 12.586 1 89.88 1 LEU B C 1
ATOM 2210 O O . LEU B 1 1 ? -11.258 -8.883 12.125 1 89.88 1 LEU B O 1
ATOM 2214 N N . ILE B 1 2 ? -9.234 -8.031 12.602 1 93.06 2 ILE B N 1
ATOM 2215 C CA . ILE B 1 2 ? -8.57 -9.281 12.242 1 93.06 2 ILE B CA 1
ATOM 2216 C C . ILE B 1 2 ? -8.289 -10.102 13.5 1 93.06 2 ILE B C 1
ATOM 2218 O O . ILE B 1 2 ? -8.258 -9.562 14.602 1 93.06 2 ILE B O 1
ATOM 2222 N N . PRO B 1 3 ? -8.094 -11.43 13.375 1 92.62 3 PRO B N 1
ATOM 2223 C CA . PRO B 1 3 ? -7.797 -12.266 14.547 1 92.62 3 PRO B CA 1
ATOM 2224 C C . PRO B 1 3 ? -6.434 -11.961 15.156 1 92.62 3 PRO B C 1
ATOM 2226 O O . PRO B 1 3 ? -5.438 -11.852 14.438 1 92.62 3 PRO B O 1
ATOM 2229 N N . ARG B 1 4 ? -6.406 -11.828 16.453 1 92.88 4 ARG B N 1
ATOM 2230 C CA . ARG B 1 4 ? -5.18 -11.484 17.156 1 92.88 4 ARG B CA 1
ATOM 2231 C C . ARG B 1 4 ? -4.109 -12.555 16.953 1 92.88 4 ARG B C 1
ATOM 2233 O O . ARG B 1 4 ? -2.918 -12.242 16.875 1 92.88 4 ARG B O 1
ATOM 2240 N N . ASP B 1 5 ? -4.48 -13.789 16.797 1 92.56 5 ASP B N 1
ATOM 2241 C CA . ASP B 1 5 ? -3.539 -14.898 16.719 1 92.56 5 ASP B CA 1
ATOM 2242 C C . ASP B 1 5 ? -2.805 -14.898 15.383 1 92.56 5 ASP B C 1
ATOM 2244 O O . ASP B 1 5 ? -1.801 -15.594 15.219 1 92.56 5 ASP B O 1
ATOM 2248 N N . GLU B 1 6 ? -3.252 -14.109 14.477 1 94.25 6 GLU B N 1
ATOM 2249 C CA . GLU B 1 6 ? -2.594 -13.992 13.18 1 94.25 6 GLU B CA 1
ATOM 2250 C C . GLU B 1 6 ? -1.449 -12.984 13.227 1 94.25 6 GLU B C 1
ATOM 2252 O O . GLU B 1 6 ? -0.672 -12.867 12.281 1 94.25 6 GLU B O 1
ATOM 2257 N N . VAL B 1 7 ? -1.33 -12.258 14.344 1 96.06 7 VAL B N 1
ATOM 2258 C CA . VAL B 1 7 ? -0.373 -11.164 14.445 1 96.06 7 VAL B CA 1
ATOM 2259 C C . VAL B 1 7 ? 0.735 -11.531 15.43 1 96.06 7 VAL B C 1
ATOM 2261 O O . VAL B 1 7 ? 0.46 -11.953 16.562 1 96.06 7 VAL B O 1
ATOM 2264 N N . GLU B 1 8 ? 1.974 -11.453 14.945 1 96.25 8 GLU B N 1
ATOM 2265 C CA . GLU B 1 8 ? 3.15 -11.633 15.797 1 96.25 8 GLU B CA 1
ATOM 2266 C C . GLU B 1 8 ? 3.934 -10.328 15.922 1 96.25 8 GLU B C 1
ATOM 2268 O O . GLU B 1 8 ? 4.066 -9.578 14.953 1 96.25 8 GLU B O 1
ATOM 2273 N N . MET B 1 9 ? 4.469 -10.062 17.141 1 95.5 9 MET B N 1
ATOM 2274 C CA . MET B 1 9 ? 5.195 -8.828 17.391 1 95.5 9 MET B CA 1
ATOM 2275 C C . MET B 1 9 ? 6.574 -9.117 17.984 1 95.5 9 MET B C 1
ATOM 2277 O O . MET B 1 9 ? 6.73 -10.047 18.781 1 95.5 9 MET B O 1
ATOM 2281 N N . ALA B 1 10 ? 7.512 -8.305 17.594 1 96.06 10 ALA B N 1
ATOM 2282 C CA . ALA B 1 10 ? 8.82 -8.352 18.234 1 96.06 10 ALA B CA 1
ATOM 2283 C C . ALA B 1 10 ? 8.719 -8.047 19.719 1 96.06 10 ALA B C 1
ATOM 2285 O O . ALA B 1 10 ? 7.762 -7.406 20.172 1 96.06 10 ALA B O 1
ATOM 2286 N N . PRO B 1 11 ? 9.648 -8.492 20.484 1 94.06 11 PRO B N 1
ATOM 2287 C CA . PRO B 1 11 ? 9.578 -8.336 21.938 1 94.06 11 PRO B CA 1
ATOM 2288 C C . PRO B 1 11 ? 9.75 -6.891 22.391 1 94.06 11 PRO B C 1
ATOM 2290 O O . PRO B 1 11 ? 9.227 -6.492 23.438 1 94.06 11 PRO B O 1
ATOM 2293 N N . HIS B 1 12 ? 10.477 -6.117 21.562 1 95 12 HIS B N 1
ATOM 2294 C CA . HIS B 1 12 ? 10.742 -4.734 21.953 1 95 12 HIS B CA 1
ATOM 2295 C C . HIS B 1 12 ? 10.297 -3.77 20.859 1 95 12 HIS B C 1
ATOM 2297 O O . HIS B 1 12 ? 10.438 -4.062 19.672 1 95 12 HIS B O 1
ATOM 2303 N N . PRO B 1 13 ? 9.719 -2.656 21.312 1 94.56 13 PRO B N 1
ATOM 2304 C CA . PRO B 1 13 ? 9.367 -1.634 20.328 1 94.56 13 PRO B CA 1
ATOM 2305 C C . PRO B 1 13 ? 10.594 -0.967 19.719 1 94.56 13 PRO B C 1
ATOM 2307 O O . PRO B 1 13 ? 11.633 -0.833 20.375 1 94.56 13 PRO B O 1
ATOM 2310 N N . PHE B 1 14 ? 10.477 -0.604 18.484 1 92.12 14 PHE B N 1
ATOM 2311 C CA . PHE B 1 14 ? 11.594 0.116 17.875 1 92.12 14 PHE B CA 1
ATOM 2312 C C . PHE B 1 14 ? 11.352 1.62 17.906 1 92.12 14 PHE B C 1
ATOM 2314 O O . PHE B 1 14 ? 12.266 2.406 17.641 1 92.12 14 PHE B O 1
ATOM 2321 N N . ARG B 1 15 ? 10.133 1.967 18.203 1 86.81 15 ARG B N 1
ATOM 2322 C CA . ARG B 1 15 ? 9.781 3.373 18.375 1 86.81 15 ARG B CA 1
ATOM 2323 C C . ARG B 1 15 ? 8.703 3.543 19.438 1 86.81 15 ARG B C 1
ATOM 2325 O O . ARG B 1 15 ? 7.828 2.691 19.578 1 86.81 15 ARG B O 1
ATOM 2332 N N . VAL B 1 16 ? 8.906 4.617 20.141 1 79.94 16 VAL B N 1
ATOM 2333 C CA . VAL B 1 16 ? 7.914 4.965 21.156 1 79.94 16 VAL B CA 1
ATOM 2334 C C . VAL B 1 16 ? 7.391 6.375 20.906 1 79.94 16 VAL B C 1
ATOM 2336 O O . VAL B 1 16 ? 8.172 7.316 20.75 1 79.94 16 VAL B O 1
ATOM 2339 N N . GLY B 1 17 ? 6.125 6.383 20.484 1 67.06 17 GLY B N 1
ATOM 2340 C CA . GLY B 1 17 ? 5.531 7.699 20.312 1 67.06 17 GLY B CA 1
ATOM 2341 C C . GLY B 1 17 ? 4.445 8 21.328 1 67.06 17 GLY B C 1
ATOM 2342 O O . GLY B 1 17 ? 4.164 7.184 22.203 1 67.06 17 GLY B O 1
ATOM 2343 N N . SER B 1 18 ? 3.916 9.227 21.297 1 61.09 18 SER B N 1
ATOM 2344 C CA . SER B 1 18 ? 2.902 9.719 22.234 1 61.09 18 SER B CA 1
ATOM 2345 C C . SER B 1 18 ? 1.654 8.844 22.203 1 61.09 18 SER B C 1
ATOM 2347 O O . SER B 1 18 ? 0.942 8.734 23.203 1 61.09 18 SER B O 1
ATOM 2349 N N . PHE B 1 19 ? 1.525 8.188 21.141 1 64.75 19 PHE B N 1
ATOM 2350 C CA . PHE B 1 19 ? 0.255 7.48 21.047 1 64.75 19 PHE B CA 1
ATOM 2351 C C . PHE B 1 19 ? 0.474 5.973 21.062 1 64.75 19 PHE B C 1
ATOM 2353 O O . PHE B 1 19 ? -0.453 5.203 20.797 1 64.75 19 PHE B O 1
ATOM 2360 N N . GLY B 1 20 ? 1.613 5.645 21.375 1 80.06 20 GLY B N 1
ATOM 2361 C CA . GLY B 1 20 ? 1.786 4.207 21.5 1 80.06 20 GLY B CA 1
ATOM 2362 C C . GLY B 1 20 ? 3.174 3.734 21.109 1 80.06 20 GLY B C 1
ATOM 2363 O O . GLY B 1 20 ? 4.055 4.547 20.828 1 80.06 20 GLY B O 1
ATOM 2364 N N . LYS B 1 21 ? 3.324 2.467 21.297 1 92.06 21 LYS B N 1
ATOM 2365 C CA . LYS B 1 21 ? 4.582 1.808 20.953 1 92.06 21 LYS B CA 1
ATOM 2366 C C . LYS B 1 21 ? 4.484 1.112 19.594 1 92.06 21 LYS B C 1
ATOM 2368 O O . LYS B 1 21 ? 3.441 0.558 19.25 1 92.06 21 LYS B O 1
ATOM 2373 N N . ILE B 1 22 ? 5.539 1.195 18.906 1 94.69 22 ILE B N 1
ATOM 2374 C CA . ILE B 1 22 ? 5.551 0.641 17.547 1 94.69 22 ILE B CA 1
ATOM 2375 C C . ILE B 1 22 ? 6.508 -0.545 17.484 1 94.69 22 ILE B C 1
ATOM 2377 O O . ILE B 1 22 ? 7.66 -0.446 17.922 1 94.69 22 ILE B O 1
ATOM 2381 N N . TYR B 1 23 ? 6.078 -1.655 16.938 1 96.25 23 TYR B N 1
ATOM 2382 C CA . TYR B 1 23 ? 6.828 -2.904 16.891 1 96.25 23 TYR B CA 1
ATOM 2383 C C . TYR B 1 23 ? 6.957 -3.398 15.453 1 96.25 23 TYR B C 1
ATOM 2385 O O . TYR B 1 23 ? 6.023 -3.273 14.656 1 96.25 23 TYR B O 1
ATOM 2393 N N . HIS B 1 24 ? 8.109 -3.906 15.227 1 96.69 24 HIS B N 1
ATOM 2394 C CA . HIS B 1 24 ? 8.148 -4.793 14.07 1 96.69 24 HIS B CA 1
ATOM 2395 C C . HIS B 1 24 ? 7.344 -6.062 14.32 1 96.69 24 HIS B C 1
ATOM 2397 O O . HIS B 1 24 ? 7.207 -6.496 15.469 1 96.69 24 HIS B O 1
ATOM 2403 N N . GLY B 1 25 ? 6.816 -6.621 13.242 1 96.81 25 GLY B N 1
ATOM 2404 C CA . GLY B 1 25 ? 6.074 -7.859 13.391 1 96.81 25 GLY B CA 1
ATOM 2405 C C . GLY B 1 25 ? 5.73 -8.516 12.07 1 96.81 25 GLY B C 1
ATOM 2406 O O . GLY B 1 25 ? 6.293 -8.164 11.031 1 96.81 25 GLY B O 1
ATOM 2407 N N . THR B 1 26 ? 4.883 -9.594 12.164 1 96.06 26 THR B N 1
ATOM 2408 C CA . THR B 1 26 ? 4.367 -10.266 10.977 1 96.06 26 THR B CA 1
ATOM 2409 C C . THR B 1 26 ? 2.861 -10.492 11.094 1 96.06 26 THR B C 1
ATOM 2411 O O . THR B 1 26 ? 2.334 -10.625 12.203 1 96.06 26 THR B O 1
ATOM 2414 N N . TRP B 1 27 ? 2.158 -10.375 10.078 1 95.94 27 TRP B N 1
ATOM 2415 C CA . TRP B 1 27 ? 0.764 -10.781 9.922 1 95.94 27 TRP B CA 1
ATOM 2416 C C . TRP B 1 27 ? 0.629 -11.883 8.883 1 95.94 27 TRP B C 1
ATOM 2418 O O . TRP B 1 27 ? 0.932 -11.672 7.703 1 95.94 27 TRP B O 1
ATOM 2428 N N . LEU B 1 28 ? 0.26 -13.07 9.352 1 92.62 28 LEU B N 1
ATOM 2429 C CA . LEU B 1 28 ? 0.178 -14.234 8.477 1 92.62 28 LEU B CA 1
ATOM 2430 C C . LEU B 1 28 ? 1.507 -14.484 7.773 1 92.62 28 LEU B C 1
ATOM 2432 O O . LEU B 1 28 ? 1.532 -14.758 6.57 1 92.62 28 LEU B O 1
ATOM 2436 N N . GLY B 1 29 ? 2.59 -14.18 8.539 1 91.5 29 GLY B N 1
ATOM 2437 C CA . GLY B 1 29 ? 3.924 -14.469 8.039 1 91.5 29 GLY B CA 1
ATOM 2438 C C . GLY B 1 29 ? 4.527 -13.32 7.25 1 91.5 29 GLY B C 1
ATOM 2439 O O . GLY B 1 29 ? 5.707 -13.352 6.898 1 91.5 29 GLY B O 1
ATOM 2440 N N . SER B 1 30 ? 3.781 -12.312 6.941 1 94.69 30 SER B N 1
ATOM 2441 C CA . SER B 1 30 ? 4.258 -11.18 6.164 1 94.69 30 SER B CA 1
ATOM 2442 C C . SER B 1 30 ? 4.738 -10.055 7.074 1 94.69 30 SER B C 1
ATOM 2444 O O . SER B 1 30 ? 4.113 -9.766 8.102 1 94.69 30 SER B O 1
ATOM 2446 N N . ARG B 1 31 ? 5.77 -9.406 6.691 1 93.88 31 ARG B N 1
ATOM 2447 C CA . ARG B 1 31 ? 6.344 -8.336 7.5 1 93.88 31 ARG B CA 1
ATOM 2448 C C . ARG B 1 31 ? 5.395 -7.152 7.59 1 93.88 31 ARG B C 1
ATOM 2450 O O . ARG B 1 31 ? 4.852 -6.703 6.578 1 93.88 31 ARG B O 1
ATOM 2457 N N . VAL B 1 32 ? 5.145 -6.703 8.82 1 97.12 32 VAL B N 1
ATOM 2458 C CA . VAL B 1 32 ? 4.297 -5.547 9.094 1 97.12 32 VAL B CA 1
ATOM 2459 C C . VAL B 1 32 ? 4.852 -4.762 10.273 1 97.12 32 VAL B C 1
ATOM 2461 O O . VAL B 1 32 ? 5.852 -5.156 10.875 1 97.12 32 VAL B O 1
ATOM 2464 N N . VAL B 1 33 ? 4.242 -3.59 10.492 1 96.62 33 VAL B N 1
ATOM 2465 C CA . VAL B 1 33 ? 4.449 -2.816 11.719 1 96.62 33 VAL B CA 1
ATOM 2466 C C . VAL B 1 33 ? 3.176 -2.838 12.562 1 96.62 33 VAL B C 1
ATOM 2468 O O . VAL B 1 33 ? 2.066 -2.781 12.031 1 96.62 33 VAL B O 1
ATOM 2471 N N . VAL B 1 34 ? 3.393 -2.951 13.867 1 96.38 34 VAL B N 1
ATOM 2472 C CA . VAL B 1 34 ? 2.266 -2.988 14.797 1 96.38 34 VAL B CA 1
ATOM 2473 C C . VAL B 1 34 ? 2.348 -1.805 15.758 1 96.38 34 VAL B C 1
ATOM 2475 O O . VAL B 1 34 ? 3.342 -1.642 16.469 1 96.38 34 VAL B O 1
ATOM 2478 N N . LYS B 1 35 ? 1.349 -0.95 15.688 1 94.88 35 LYS B N 1
ATOM 2479 C CA . LYS B 1 35 ? 1.192 0.104 16.688 1 94.88 35 LYS B CA 1
ATOM 2480 C C . LYS B 1 35 ? 0.287 -0.35 17.828 1 94.88 35 LYS B C 1
ATOM 2482 O O . LYS B 1 35 ? -0.87 -0.713 17.609 1 94.88 35 LYS B O 1
ATOM 2487 N N . ARG B 1 36 ? 0.864 -0.312 18.969 1 94 36 ARG B N 1
ATOM 2488 C CA . ARG B 1 36 ? 0.149 -0.75 20.172 1 94 36 ARG B CA 1
ATOM 2489 C C . ARG B 1 36 ? -0.301 0.441 21 1 94 36 ARG B C 1
ATOM 2491 O O . ARG B 1 36 ? 0.499 1.326 21.312 1 94 36 ARG B O 1
ATOM 2498 N N . VAL B 1 37 ? -1.624 0.436 21.344 1 91.31 37 VAL B N 1
ATOM 2499 C CA . VAL B 1 37 ? -2.164 1.497 22.188 1 91.31 37 VAL B CA 1
ATOM 2500 C C . VAL B 1 37 ? -2.871 0.888 23.406 1 91.31 37 VAL B C 1
ATOM 2502 O O . VAL B 1 37 ? -3.451 -0.197 23.312 1 91.31 37 VAL B O 1
ATOM 2505 N N . LYS B 1 38 ? -2.867 1.6 24.484 1 88 38 LYS B N 1
ATOM 2506 C CA . LYS B 1 38 ? -3.533 1.137 25.703 1 88 38 LYS B CA 1
ATOM 2507 C C . LYS B 1 38 ? -5.012 1.51 25.703 1 88 38 LYS B C 1
ATOM 2509 O O . LYS B 1 38 ? -5.371 2.635 25.344 1 88 38 LYS B O 1
ATOM 2514 N N . LEU B 1 39 ? -5.773 0.491 26.016 1 89.12 39 LEU B N 1
ATOM 2515 C CA . LEU B 1 39 ? -7.207 0.724 26.094 1 89.12 39 LEU B CA 1
ATOM 2516 C C . LEU B 1 39 ? -7.66 0.789 27.547 1 89.12 39 LEU B C 1
ATOM 2518 O O . LEU B 1 39 ? -8.477 -0.022 27.984 1 89.12 39 LEU B O 1
ATOM 2522 N N . GLU B 1 40 ? -7.324 1.766 28.234 1 84.19 40 GLU B N 1
ATOM 2523 C CA . GLU B 1 40 ? -7.508 1.849 29.688 1 84.19 40 GLU B CA 1
ATOM 2524 C C . GLU B 1 40 ? -8.938 2.256 30.031 1 84.19 40 GLU B C 1
ATOM 2526 O O . GLU B 1 40 ? -9.375 2.072 31.172 1 84.19 40 GLU B O 1
ATOM 2531 N N . SER B 1 41 ? -9.625 2.83 29.172 1 85.19 41 SER B N 1
ATOM 2532 C CA . SER B 1 41 ? -10.984 3.303 29.438 1 85.19 41 SER B CA 1
ATOM 2533 C C . SER B 1 41 ? -11.922 2.934 28.281 1 85.19 41 SER B C 1
ATOM 2535 O O . SER B 1 41 ? -11.469 2.531 27.219 1 85.19 41 SER B O 1
ATOM 2537 N N . THR B 1 42 ? -13.125 3.029 28.594 1 87.38 42 THR B N 1
ATOM 2538 C CA . THR B 1 42 ? -14.133 2.828 27.562 1 87.38 42 THR B CA 1
ATOM 2539 C C . THR B 1 42 ? -13.977 3.848 26.438 1 87.38 42 THR B C 1
ATOM 2541 O O . THR B 1 42 ? -14.18 3.525 25.266 1 87.38 42 THR B O 1
ATOM 2544 N N . LYS B 1 43 ? -13.547 4.977 26.891 1 87 43 LYS B N 1
ATOM 2545 C CA . LYS B 1 43 ? -13.336 6.023 25.906 1 87 43 LYS B CA 1
ATOM 2546 C C . LYS B 1 43 ? -12.172 5.68 24.984 1 87 43 LYS B C 1
ATOM 2548 O O . LYS B 1 43 ? -12.273 5.848 23.766 1 87 43 LYS B O 1
ATOM 2553 N N . ALA B 1 44 ? -11.219 5.164 25.594 1 87.44 44 ALA B N 1
ATOM 2554 C CA . ALA B 1 44 ? -10.047 4.801 24.812 1 87.44 44 ALA B CA 1
ATOM 2555 C C . ALA B 1 44 ? -10.383 3.699 23.797 1 87.44 44 ALA B C 1
ATOM 2557 O O . ALA B 1 44 ? -9.891 3.709 22.672 1 87.44 44 ALA B O 1
ATOM 2558 N N . ARG B 1 45 ? -11.172 2.795 24.234 1 89.56 45 ARG B N 1
ATOM 2559 C CA . ARG B 1 45 ? -11.594 1.709 23.344 1 89.56 45 ARG B CA 1
ATOM 2560 C C . ARG B 1 45 ? -12.414 2.238 22.172 1 89.56 45 ARG B C 1
ATOM 2562 O O . ARG B 1 45 ? -12.227 1.82 21.031 1 89.56 45 ARG B O 1
ATOM 2569 N N . GLY B 1 46 ? -13.328 3.102 22.484 1 90.81 46 GLY B N 1
ATOM 2570 C CA . GLY B 1 46 ? -14.133 3.729 21.453 1 90.81 46 GLY B CA 1
ATOM 2571 C C . GLY B 1 46 ? -13.305 4.516 20.453 1 90.81 46 GLY B C 1
ATOM 2572 O O . GLY B 1 46 ? -13.531 4.426 19.25 1 90.81 46 GLY B O 1
ATOM 2573 N N . ASP B 1 47 ? -12.344 5.266 20.969 1 89.38 47 ASP B N 1
ATOM 2574 C CA . ASP B 1 47 ? -11.461 6.051 20.125 1 89.38 47 ASP B CA 1
ATOM 2575 C C . ASP B 1 47 ? -10.664 5.148 19.188 1 89.38 47 ASP B C 1
ATOM 2577 O O . ASP B 1 47 ? -10.5 5.461 18 1 89.38 47 ASP B O 1
ATOM 2581 N N . PHE B 1 48 ? -10.211 4.043 19.719 1 92.25 48 PHE B N 1
ATOM 2582 C CA . PHE B 1 48 ? -9.438 3.08 18.938 1 92.25 48 PHE B CA 1
ATOM 2583 C C . PHE B 1 48 ? -10.266 2.521 17.781 1 92.25 48 PHE B C 1
ATOM 2585 O O . PHE B 1 48 ? -9.797 2.48 16.641 1 92.25 48 PHE B O 1
ATOM 2592 N N . LEU B 1 49 ? -11.438 2.148 18.094 1 93.81 49 LEU B N 1
ATOM 2593 C CA . LEU B 1 49 ? -12.305 1.541 17.094 1 93.81 49 LEU B CA 1
ATOM 2594 C C . LEU B 1 49 ? -12.711 2.562 16.031 1 93.81 49 LEU B C 1
ATOM 2596 O O . LEU B 1 49 ? -12.805 2.234 14.844 1 93.81 49 LEU B O 1
ATOM 2600 N N . ARG B 1 50 ? -12.922 3.766 16.453 1 92.88 50 ARG B N 1
ATOM 2601 C CA . ARG B 1 50 ? -13.273 4.82 15.5 1 92.88 50 ARG B CA 1
ATOM 2602 C C . ARG B 1 50 ? -12.109 5.129 14.57 1 92.88 50 ARG B C 1
ATOM 2604 O O . ARG B 1 50 ? -12.297 5.289 13.359 1 92.88 50 ARG B O 1
ATOM 2611 N N . GLU B 1 51 ? -10.93 5.207 15.141 1 93.31 51 GLU B N 1
ATOM 2612 C CA . GLU B 1 51 ? -9.742 5.434 14.32 1 93.31 51 GLU B CA 1
ATOM 2613 C C . GLU B 1 51 ? -9.547 4.309 13.312 1 93.31 51 GLU B C 1
ATOM 2615 O O . GLU B 1 51 ? -9.281 4.562 12.133 1 93.31 51 GLU B O 1
ATOM 2620 N N . ALA B 1 52 ? -9.695 3.121 13.797 1 94.56 52 ALA B N 1
ATOM 2621 C CA . ALA B 1 52 ? -9.555 1.968 12.914 1 94.56 52 ALA B CA 1
ATOM 2622 C C . ALA B 1 52 ? -10.555 2.029 11.766 1 94.56 52 ALA B C 1
ATOM 2624 O O . ALA B 1 52 ? -10.219 1.746 10.617 1 94.56 52 ALA B O 1
ATOM 2625 N N . ALA B 1 53 ? -11.758 2.418 12.078 1 94.56 53 ALA B N 1
ATOM 2626 C CA . ALA B 1 53 ? -12.828 2.484 11.086 1 94.56 53 ALA B CA 1
ATOM 2627 C C . ALA B 1 53 ? -12.531 3.543 10.031 1 94.56 53 ALA B C 1
ATOM 2629 O O . ALA B 1 53 ? -12.734 3.312 8.836 1 94.56 53 ALA B O 1
ATOM 2630 N N . ILE B 1 54 ? -12.008 4.652 10.438 1 94.19 54 ILE B N 1
ATOM 2631 C CA . ILE B 1 54 ? -11.656 5.73 9.523 1 94.19 54 ILE B CA 1
ATOM 2632 C C . ILE B 1 54 ? -10.461 5.309 8.664 1 94.19 54 ILE B C 1
ATOM 2634 O O . ILE B 1 54 ? -10.5 5.426 7.438 1 94.19 54 ILE B O 1
ATOM 2638 N N . TRP B 1 55 ? -9.477 4.805 9.32 1 95.25 55 TRP B N 1
ATOM 2639 C CA . TRP B 1 55 ? -8.242 4.406 8.648 1 95.25 55 TRP B CA 1
ATOM 2640 C C . TRP B 1 55 ? -8.516 3.346 7.59 1 95.25 55 TRP B C 1
ATOM 2642 O O . TRP B 1 55 ? -7.973 3.41 6.484 1 95.25 55 TRP B O 1
ATOM 2652 N N . LYS B 1 56 ? -9.367 2.432 7.867 1 92.44 56 LYS B N 1
ATOM 2653 C CA . LYS B 1 56 ? -9.688 1.322 6.977 1 92.44 56 LYS B CA 1
ATOM 2654 C C . LYS B 1 56 ? -10.297 1.826 5.672 1 92.44 56 LYS B C 1
ATOM 2656 O O . LYS B 1 56 ? -10.188 1.167 4.633 1 92.44 56 LYS B O 1
ATOM 2661 N N . ARG B 1 57 ? -10.805 3.021 5.699 1 91 57 ARG B N 1
ATOM 2662 C CA . ARG B 1 57 ? -11.484 3.561 4.527 1 91 57 ARG B CA 1
ATOM 2663 C C . ARG B 1 57 ? -10.547 4.43 3.697 1 91 57 ARG B C 1
ATOM 2665 O O . ARG B 1 57 ? -10.891 4.848 2.592 1 91 57 ARG B O 1
ATOM 2672 N N . LEU B 1 58 ? -9.461 4.68 4.219 1 94 58 LEU B N 1
ATOM 2673 C CA . LEU B 1 58 ? -8.531 5.582 3.555 1 94 58 LEU B CA 1
ATOM 2674 C C . LEU B 1 58 ? -7.52 4.805 2.721 1 94 58 LEU B C 1
ATOM 2676 O O . LEU B 1 58 ? -6.512 4.32 3.246 1 94 58 LEU B O 1
ATOM 2680 N N . HIS B 1 59 ? -7.82 4.656 1.462 1 93.75 59 HIS B N 1
ATOM 2681 C CA . HIS B 1 59 ? -6.938 3.99 0.514 1 93.75 59 HIS B CA 1
ATOM 2682 C C . HIS B 1 59 ? -6.398 4.973 -0.521 1 93.75 59 HIS B C 1
ATOM 2684 O O . HIS B 1 59 ? -7.109 5.352 -1.453 1 93.75 59 HIS B O 1
ATOM 2690 N N . HIS B 1 60 ? -5.16 5.324 -0.376 1 96.5 60 HIS B N 1
ATOM 2691 C CA . HIS B 1 60 ? -4.516 6.328 -1.216 1 96.5 60 HIS B CA 1
ATOM 2692 C C . HIS B 1 60 ? -2.996 6.18 -1.185 1 96.5 60 HIS B C 1
ATOM 2694 O O . HIS B 1 60 ? -2.432 5.746 -0.177 1 96.5 60 HIS B O 1
ATOM 2700 N N . PRO B 1 61 ? -2.354 6.578 -2.293 1 96 61 PRO B N 1
ATOM 2701 C CA . PRO B 1 61 ? -0.896 6.441 -2.34 1 96 61 PRO B CA 1
ATOM 2702 C C . PRO B 1 61 ? -0.197 7.164 -1.192 1 96 61 PRO B C 1
ATOM 2704 O O . PRO B 1 61 ? 0.93 6.812 -0.832 1 96 61 PRO B O 1
ATOM 2707 N N . HIS B 1 62 ? -0.824 8.148 -0.668 1 98 62 HIS B N 1
ATOM 2708 C CA . HIS B 1 62 ? -0.166 8.977 0.337 1 98 62 HIS B CA 1
ATOM 2709 C C . HIS B 1 62 ? -0.82 8.805 1.704 1 98 62 HIS B C 1
ATOM 2711 O O . HIS B 1 62 ? -0.84 9.742 2.506 1 98 62 HIS B O 1
ATOM 2717 N N . ILE B 1 63 ? -1.415 7.68 1.936 1 97.69 63 ILE B N 1
ATOM 2718 C CA . ILE B 1 63 ? -1.898 7.215 3.23 1 97.69 63 ILE B CA 1
ATOM 2719 C C . ILE B 1 63 ? -1.252 5.871 3.568 1 97.69 63 ILE B C 1
ATOM 2721 O O . ILE B 1 63 ? -1.177 4.98 2.719 1 97.69 63 ILE B O 1
ATOM 2725 N N . VAL B 1 64 ? -0.734 5.781 4.773 1 97.19 64 VAL B N 1
ATOM 2726 C CA . VAL B 1 64 ? -0.154 4.508 5.184 1 97.19 64 VAL B CA 1
ATOM 2727 C C . VAL B 1 64 ? -1.211 3.408 5.109 1 97.19 64 VAL B C 1
ATOM 2729 O O . VAL B 1 64 ? -2.312 3.559 5.645 1 97.19 64 VAL B O 1
ATOM 2732 N N . PRO B 1 65 ? -0.953 2.303 4.418 1 96.38 65 PRO B N 1
ATOM 2733 C CA . PRO B 1 65 ? -1.926 1.211 4.336 1 96.38 65 PRO B CA 1
ATOM 2734 C C . PRO B 1 65 ? -2.172 0.536 5.684 1 96.38 65 PRO B C 1
ATOM 2736 O O . PRO B 1 65 ? -1.221 0.123 6.352 1 96.38 65 PRO B O 1
ATOM 2739 N N . LEU B 1 66 ? -3.379 0.451 6.035 1 96.75 66 LEU B N 1
ATOM 2740 C CA . LEU B 1 66 ? -3.801 -0.337 7.188 1 96.75 66 LEU B CA 1
ATOM 2741 C C . LEU B 1 66 ? -4.266 -1.724 6.754 1 96.75 66 LEU B C 1
ATOM 2743 O O . LEU B 1 66 ? -5.176 -1.849 5.93 1 96.75 66 LEU B O 1
ATOM 2747 N N . PHE B 1 67 ? -3.684 -2.74 7.309 1 96.62 67 PHE B N 1
ATOM 2748 C CA . PHE B 1 67 ? -4.062 -4.102 6.941 1 96.62 67 PHE B CA 1
ATOM 2749 C C . PHE B 1 67 ? -5.125 -4.641 7.891 1 96.62 67 PHE B C 1
ATOM 2751 O O . PHE B 1 67 ? -5.918 -5.504 7.512 1 96.62 67 PHE B O 1
ATOM 2758 N N . GLY B 1 68 ? -5.098 -4.133 9.109 1 95.56 68 GLY B N 1
ATOM 2759 C CA . GLY B 1 68 ? -6.098 -4.551 10.078 1 95.56 68 GLY B CA 1
ATOM 2760 C C . GLY B 1 68 ? -5.867 -3.982 11.469 1 95.56 68 GLY B C 1
ATOM 2761 O O . GLY B 1 68 ? -4.887 -3.266 11.695 1 95.56 68 GLY B O 1
ATOM 2762 N N . ALA B 1 69 ? -6.836 -4.191 12.352 1 96.5 69 ALA B N 1
ATOM 2763 C CA . ALA B 1 69 ? -6.758 -3.857 13.773 1 96.5 69 ALA B CA 1
ATOM 2764 C C . ALA B 1 69 ? -7.301 -4.996 14.633 1 96.5 69 ALA B C 1
ATOM 2766 O O . ALA B 1 69 ? -8.133 -5.785 14.18 1 96.5 69 ALA B O 1
ATOM 2767 N N . CYS B 1 70 ? -6.699 -5.129 15.766 1 95.31 70 CYS B N 1
ATOM 2768 C CA . CYS B 1 70 ? -7.23 -6.145 16.672 1 95.31 70 CYS B CA 1
ATOM 2769 C C . CYS B 1 70 ? -7.055 -5.719 18.125 1 95.31 70 CYS B C 1
ATOM 2771 O O . CYS B 1 70 ? -6.34 -4.758 18.422 1 95.31 70 CYS B O 1
ATOM 2773 N N . ILE B 1 71 ? -7.797 -6.328 19 1 92.88 71 ILE B N 1
ATOM 2774 C CA . ILE B 1 71 ? -7.707 -6.098 20.438 1 92.88 71 ILE B CA 1
ATOM 2775 C C . ILE B 1 71 ? -7.031 -7.289 21.109 1 92.88 71 ILE B C 1
ATOM 2777 O O . ILE B 1 71 ? -7.344 -8.445 20.797 1 92.88 71 ILE B O 1
ATOM 2781 N N . SER B 1 72 ? -6.012 -7.004 21.781 1 89.88 72 SER B N 1
ATOM 2782 C CA . SER B 1 72 ? -5.266 -8.023 22.516 1 89.88 72 SER B CA 1
ATOM 2783 C C . SER B 1 72 ? -5.555 -7.949 24 1 89.88 72 SER B C 1
ATOM 2785 O O . SER B 1 72 ? -5.527 -6.871 24.594 1 89.88 72 SER B O 1
ATOM 2787 N N . PHE B 1 73 ? -5.867 -9.133 24.562 1 83.88 73 PHE B N 1
ATOM 2788 C CA . PHE B 1 73 ? -6.137 -9.219 25.984 1 83.88 73 PHE B CA 1
ATOM 2789 C C . PHE B 1 73 ? -4.965 -9.867 26.719 1 83.88 73 PHE B C 1
ATOM 2791 O O . PHE B 1 73 ? -4.512 -10.945 26.344 1 83.88 73 PHE B O 1
ATOM 2798 N N . GLY B 1 74 ? -3.734 -9.453 26.656 1 61.47 74 GLY B N 1
ATOM 2799 C CA . GLY B 1 74 ? -2.578 -10.117 27.25 1 61.47 74 GLY B CA 1
ATOM 2800 C C . GLY B 1 74 ? -2.871 -10.742 28.594 1 61.47 74 GLY B C 1
ATOM 2801 O O . GLY B 1 74 ? -3.775 -10.297 29.312 1 61.47 74 GLY B O 1
ATOM 2802 N N . GLU B 1 75 ? -2.373 -11.992 28.797 1 53.69 75 GLU B N 1
ATOM 2803 C CA . GLU B 1 75 ? -2.498 -12.703 30.062 1 53.69 75 GLU B CA 1
ATOM 2804 C C . GLU B 1 75 ? -2.018 -11.844 31.234 1 53.69 75 GLU B C 1
ATOM 2806 O O . GLU B 1 75 ? -2.586 -11.898 32.312 1 53.69 75 GLU B O 1
ATOM 2811 N N . LYS B 1 76 ? -0.849 -11.234 31.031 1 55.44 76 LYS B N 1
ATOM 2812 C CA . LYS B 1 76 ? -0.268 -10.578 32.188 1 55.44 76 LYS B CA 1
ATOM 2813 C C . LYS B 1 76 ? -0.711 -9.125 32.281 1 55.44 76 LYS B C 1
ATOM 2815 O O . LYS B 1 76 ? -0.282 -8.391 33.188 1 55.44 76 LYS B O 1
ATOM 2820 N N . GLN B 1 77 ? -1.431 -8.797 31.125 1 58.97 77 GLN B N 1
ATOM 2821 C CA . GLN B 1 77 ? -1.761 -7.379 31.172 1 58.97 77 GLN B CA 1
ATOM 2822 C C . GLN B 1 77 ? -3.162 -7.156 31.734 1 58.97 77 GLN B C 1
ATOM 2824 O O . GLN B 1 77 ? -4.102 -7.867 31.375 1 58.97 77 GLN B O 1
ATOM 2829 N N . THR B 1 78 ? -3.279 -6.387 32.656 1 64.94 78 THR B N 1
ATOM 2830 C CA . THR B 1 78 ? -4.492 -6.004 33.375 1 64.94 78 THR B CA 1
ATOM 2831 C C . THR B 1 78 ? -5.441 -5.238 32.469 1 64.94 78 THR B C 1
ATOM 2833 O O . THR B 1 78 ? -6.645 -5.18 32.719 1 64.94 78 THR B O 1
ATOM 2836 N N . GLN B 1 79 ? -4.855 -4.676 31.328 1 79.25 79 GLN B N 1
ATOM 2837 C CA . GLN B 1 79 ? -5.75 -3.879 30.484 1 79.25 79 GLN B CA 1
ATOM 2838 C C . GLN B 1 79 ? -5.633 -4.281 29.016 1 79.25 79 GLN B C 1
ATOM 2840 O O . GLN B 1 79 ? -4.559 -4.668 28.562 1 79.25 79 GLN B O 1
ATOM 2845 N N . PRO B 1 80 ? -6.746 -4.262 28.375 1 88.38 80 PRO B N 1
ATOM 2846 C CA . PRO B 1 80 ? -6.727 -4.586 26.953 1 88.38 80 PRO B CA 1
ATOM 2847 C C . PRO B 1 80 ? -5.91 -3.596 26.125 1 88.38 80 PRO B C 1
ATOM 2849 O O . PRO B 1 80 ? -5.699 -2.457 26.562 1 88.38 80 PRO B O 1
ATOM 2852 N N . GLU B 1 81 ? -5.336 -4.09 25.078 1 92.75 81 GLU B N 1
ATOM 2853 C CA . GLU B 1 81 ? -4.566 -3.254 24.156 1 92.75 81 GLU B CA 1
ATOM 2854 C C . GLU B 1 81 ? -5.125 -3.33 22.75 1 92.75 81 GLU B C 1
ATOM 2856 O O . GLU B 1 81 ? -5.66 -4.363 22.344 1 92.75 81 GLU B O 1
ATOM 2861 N N . GLY B 1 82 ? -5.121 -2.176 22.125 1 94.94 82 GLY B N 1
ATOM 2862 C CA . GLY B 1 82 ? -5.43 -2.131 20.703 1 94.94 82 GLY B CA 1
ATOM 2863 C C . GLY B 1 82 ? -4.195 -2.182 19.812 1 94.94 82 GLY B C 1
ATOM 2864 O O . GLY B 1 82 ? -3.174 -1.575 20.141 1 94.94 82 GLY B O 1
ATOM 2865 N N . LEU B 1 83 ? -4.258 -2.959 18.766 1 96.31 83 LEU B N 1
ATOM 2866 C CA . LEU B 1 83 ? -3.156 -3.086 17.812 1 96.31 83 LEU B CA 1
ATOM 2867 C C . LEU B 1 83 ? -3.58 -2.633 16.422 1 96.31 83 LEU B C 1
ATOM 2869 O O . LEU B 1 83 ? -4.57 -3.127 15.883 1 96.31 83 LEU B O 1
ATOM 2873 N N . PHE B 1 84 ? -2.908 -1.646 15.891 1 96.69 84 PHE B N 1
ATOM 2874 C CA . PHE B 1 84 ? -3.002 -1.342 14.469 1 96.69 84 PHE B CA 1
ATOM 2875 C C . PHE B 1 84 ? -1.932 -2.094 13.688 1 96.69 84 PHE B C 1
ATOM 2877 O O . PHE B 1 84 ? -0.745 -2.01 14.008 1 96.69 84 PHE B O 1
ATOM 2884 N N . VAL B 1 85 ? -2.287 -2.875 12.672 1 97.62 85 VAL B N 1
ATOM 2885 C CA . VAL B 1 85 ? -1.379 -3.605 11.797 1 97.62 85 VAL B CA 1
ATOM 2886 C C . VAL B 1 85 ? -1.278 -2.895 10.453 1 97.62 85 VAL B C 1
ATOM 2888 O O . VAL B 1 85 ? -2.252 -2.842 9.695 1 97.62 85 VAL B O 1
ATOM 2891 N N . CYS B 1 86 ? -0.101 -2.357 10.148 1 97.44 86 CYS B N 1
ATOM 2892 C CA . CYS B 1 86 ? 0.001 -1.51 8.969 1 97.44 86 CYS B CA 1
ATOM 2893 C C . CYS B 1 86 ? 1.351 -1.691 8.281 1 97.44 86 CYS B C 1
ATOM 2895 O O . CYS B 1 86 ? 2.18 -2.484 8.734 1 97.44 86 CYS B O 1
ATOM 2897 N N . GLU B 1 87 ? 1.482 -1.091 7.129 1 96.38 87 GLU B N 1
ATOM 2898 C CA . GLU B 1 87 ? 2.699 -1.182 6.324 1 96.38 87 GLU B CA 1
ATOM 2899 C C . GLU B 1 87 ? 3.865 -0.473 7.008 1 96.38 87 GLU B C 1
ATOM 2901 O O . GLU B 1 87 ? 3.678 0.567 7.645 1 96.38 87 GLU B O 1
ATOM 2906 N N . GLU B 1 88 ? 5.027 -1.021 6.809 1 92.31 88 GLU B N 1
ATOM 2907 C CA . GLU B 1 88 ? 6.238 -0.396 7.332 1 92.31 88 GLU B CA 1
ATOM 2908 C C . GLU B 1 88 ? 6.703 0.743 6.43 1 92.31 88 GLU B C 1
ATOM 2910 O O . GLU B 1 88 ? 6.828 0.57 5.215 1 92.31 88 GLU B O 1
ATOM 2915 N N . ALA B 1 89 ? 6.867 1.891 6.984 1 92.44 89 ALA B N 1
ATOM 2916 C CA . ALA B 1 89 ? 7.582 2.98 6.328 1 92.44 89 ALA B CA 1
ATOM 2917 C C . ALA B 1 89 ? 9.062 2.973 6.703 1 92.44 89 ALA B C 1
ATOM 2919 O O . ALA B 1 89 ? 9.453 3.568 7.707 1 92.44 89 ALA B O 1
ATOM 2920 N N . GLU B 1 90 ? 9.852 2.486 5.883 1 88.62 90 GLU B N 1
ATOM 2921 C CA . GLU B 1 90 ? 11.211 2.104 6.238 1 88.62 90 GLU B CA 1
ATOM 2922 C C . GLU B 1 90 ? 12.078 3.332 6.516 1 88.62 90 GLU B C 1
ATOM 2924 O O . GLU B 1 90 ? 13.047 3.258 7.27 1 88.62 90 GLU B O 1
ATOM 2929 N N . ASN B 1 91 ? 11.68 4.445 5.914 1 88.44 91 ASN B N 1
ATOM 2930 C CA . ASN B 1 91 ? 12.484 5.645 6.121 1 88.44 91 ASN B CA 1
ATOM 2931 C C . ASN B 1 91 ? 12.023 6.426 7.348 1 88.44 91 ASN B C 1
ATOM 2933 O O . ASN B 1 91 ? 12.578 7.48 7.66 1 88.44 91 ASN B O 1
ATOM 2937 N N . GLY B 1 92 ? 10.992 5.938 8.016 1 88.75 92 GLY B N 1
ATOM 2938 C CA . GLY B 1 92 ? 10.531 6.566 9.242 1 88.75 92 GLY B CA 1
ATOM 2939 C C . GLY B 1 92 ? 9.695 7.805 9 1 88.75 92 GLY B C 1
ATOM 2940 O O . GLY B 1 92 ? 9.062 7.938 7.949 1 88.75 92 GLY B O 1
ATOM 2941 N N . SER B 1 93 ? 9.648 8.68 10.008 1 90.25 93 SER B N 1
ATOM 2942 C CA . SER B 1 93 ? 8.852 9.898 9.914 1 90.25 93 SER B CA 1
ATOM 2943 C C . SER B 1 93 ? 9.586 10.977 9.117 1 90.25 93 SER B C 1
ATOM 2945 O O . SER B 1 93 ? 10.812 10.945 9 1 90.25 93 SER B O 1
ATOM 2947 N N . LEU B 1 94 ? 8.805 11.82 8.57 1 89.69 94 LEU B N 1
ATOM 2948 C CA . LEU B 1 94 ? 9.398 12.945 7.855 1 89.69 94 LEU B CA 1
ATOM 2949 C C . LEU B 1 94 ? 10.328 13.742 8.773 1 89.69 94 LEU B C 1
ATOM 2951 O O . LEU B 1 94 ? 11.359 14.25 8.328 1 89.69 94 LEU B O 1
ATOM 2955 N N . ARG B 1 95 ? 9.992 13.812 10.023 1 85.5 95 ARG B N 1
ATOM 2956 C CA . ARG B 1 95 ? 10.867 14.469 10.992 1 85.5 95 ARG B CA 1
ATOM 2957 C C . ARG B 1 95 ? 12.227 13.789 11.055 1 85.5 95 ARG B C 1
ATOM 2959 O O . ARG B 1 95 ? 13.266 14.445 10.953 1 85.5 95 ARG B O 1
ATOM 2966 N N . ASP B 1 96 ? 12.203 12.492 11.18 1 79.88 96 ASP B N 1
ATOM 2967 C CA . ASP B 1 96 ? 13.438 11.719 11.258 1 79.88 96 ASP B CA 1
ATOM 2968 C C . ASP B 1 96 ? 14.203 11.781 9.938 1 79.88 96 ASP B C 1
ATOM 2970 O O . ASP B 1 96 ? 15.438 11.844 9.93 1 79.88 96 ASP B O 1
ATOM 2974 N N . PHE B 1 97 ? 13.461 11.727 8.945 1 74.69 97 PHE B N 1
ATOM 2975 C CA . PHE B 1 97 ? 14.039 11.719 7.609 1 74.69 97 PHE B CA 1
ATOM 2976 C C . PHE B 1 97 ? 14.773 13.031 7.332 1 74.69 97 PHE B C 1
ATOM 2978 O O . PHE B 1 97 ? 15.859 13.031 6.758 1 74.69 97 PHE B O 1
ATOM 2985 N N . LEU B 1 98 ? 14.234 14.125 7.688 1 72.12 98 LEU B N 1
ATOM 2986 C CA . LEU B 1 98 ? 14.789 15.453 7.441 1 72.12 98 LEU B CA 1
ATOM 2987 C C . LEU B 1 98 ? 15.977 15.727 8.359 1 72.12 98 LEU B C 1
ATOM 2989 O O . LEU B 1 98 ? 16.906 16.438 7.984 1 72.12 98 LEU B O 1
ATOM 2993 N N . PHE B 1 99 ? 15.891 15.172 9.539 1 65.25 99 PHE B N 1
ATOM 2994 C CA . PHE B 1 99 ? 16.875 15.547 10.547 1 65.25 99 PHE B CA 1
ATOM 2995 C C . PHE B 1 99 ? 17.984 14.5 10.633 1 65.25 99 PHE B C 1
ATOM 2997 O O . PHE B 1 99 ? 19.031 14.758 11.227 1 65.25 99 PHE B O 1
ATOM 3004 N N . ASN B 1 100 ? 17.641 13.367 10.18 1 58.72 100 ASN B N 1
ATOM 3005 C CA . ASN B 1 100 ? 18.719 12.391 10.211 1 58.72 100 ASN B CA 1
ATOM 3006 C C . ASN B 1 100 ? 19.75 12.656 9.109 1 58.72 100 ASN B C 1
ATOM 3008 O O . ASN B 1 100 ? 19.375 12.977 7.977 1 58.72 100 ASN B O 1
ATOM 3012 N N . GLU B 1 101 ? 20.812 13.359 9.461 1 50.97 101 GLU B N 1
ATOM 3013 C CA . GLU B 1 101 ? 22.031 13.906 8.867 1 50.97 101 GLU B CA 1
ATOM 3014 C C . GLU B 1 101 ? 22.344 13.234 7.539 1 50.97 101 GLU B C 1
ATOM 3016 O O . GLU B 1 101 ? 23.031 13.812 6.691 1 50.97 101 GLU B O 1
ATOM 3021 N N . THR B 1 102 ? 22.234 12 7.402 1 44.78 102 THR B N 1
ATOM 3022 C CA . THR B 1 102 ? 22.969 11.555 6.215 1 44.78 102 THR B CA 1
ATOM 3023 C C . THR B 1 102 ? 22.359 12.18 4.953 1 44.78 102 THR B C 1
ATOM 3025 O O . THR B 1 102 ? 22.953 12.102 3.877 1 44.78 102 THR B O 1
ATOM 3028 N N . GLN B 1 103 ? 21.172 12.547 5.047 1 45.06 103 GLN B N 1
ATOM 3029 C CA . GLN B 1 103 ? 20.641 13.023 3.771 1 45.06 103 GLN B CA 1
ATOM 3030 C C . GLN B 1 103 ? 20.797 14.539 3.643 1 45.06 103 GLN B C 1
ATOM 3032 O O . GLN B 1 103 ? 19.812 15.25 3.443 1 45.06 103 GLN B O 1
ATOM 3037 N N . VAL B 1 104 ? 21.625 15.219 4.344 1 40.81 104 VAL B N 1
ATOM 3038 C CA . VAL B 1 104 ? 21.828 16.656 4.184 1 40.81 104 VAL B CA 1
ATOM 3039 C C . VAL B 1 104 ? 21.734 17.031 2.705 1 40.81 104 VAL B C 1
ATOM 3041 O O . VAL B 1 104 ? 21.203 18.094 2.361 1 40.81 104 VAL B O 1
ATOM 3044 N N . GLY B 1 105 ? 22.5 16.484 1.917 1 40.22 105 GLY B N 1
ATOM 3045 C CA . GLY B 1 105 ? 22.812 16.984 0.586 1 40.22 105 GLY B CA 1
ATOM 3046 C C . GLY B 1 105 ? 21.641 16.875 -0.374 1 40.22 105 GLY B C 1
ATOM 3047 O O . GLY B 1 105 ? 21.766 17.203 -1.555 1 40.22 105 GLY B O 1
ATOM 3048 N N . ARG B 1 106 ? 20.703 16.125 -0.059 1 45.56 106 ARG B N 1
ATOM 3049 C CA . ARG B 1 106 ? 19.781 16.031 -1.182 1 45.56 106 ARG B CA 1
ATOM 3050 C C . ARG B 1 106 ? 18.562 16.922 -0.978 1 45.56 106 ARG B C 1
ATOM 3052 O O . ARG B 1 106 ? 17.812 16.75 -0.014 1 45.56 106 ARG B O 1
ATOM 3059 N N . SER B 1 107 ? 18.484 18.328 -1.279 1 48.56 107 SER B N 1
ATOM 3060 C CA . SER B 1 107 ? 17.516 19.406 -1.393 1 48.56 107 SER B CA 1
ATOM 3061 C C . SER B 1 107 ? 16.141 18.891 -1.782 1 48.56 107 SER B C 1
ATOM 3063 O O . SER B 1 107 ? 15.141 19.219 -1.143 1 48.56 107 SER B O 1
ATOM 3065 N N . PRO B 1 108 ? 15.742 18.562 -3.008 1 52.47 108 PRO B N 1
ATOM 3066 C CA . PRO B 1 108 ? 14.469 18.391 -3.697 1 52.47 108 PRO B CA 1
ATOM 3067 C C . PRO B 1 108 ? 13.547 17.391 -2.986 1 52.47 108 PRO B C 1
ATOM 3069 O O . PRO B 1 108 ? 12.32 17.531 -3.037 1 52.47 108 PRO B O 1
ATOM 3072 N N . PRO B 1 109 ? 14.062 16.766 -1.941 1 78 109 PRO B N 1
ATOM 3073 C CA . PRO B 1 109 ? 13.281 15.648 -1.407 1 78 109 PRO B CA 1
ATOM 3074 C C . PRO B 1 109 ? 12.266 16.094 -0.354 1 78 109 PRO B C 1
ATOM 3076 O O . PRO B 1 109 ? 11.211 15.461 -0.209 1 78 109 PRO B O 1
ATOM 3079 N N . ILE B 1 110 ? 12.453 17.406 0.142 1 84.31 110 ILE B N 1
ATOM 3080 C CA . ILE B 1 110 ? 11.539 17.812 1.203 1 84.31 110 ILE B CA 1
ATOM 3081 C C . ILE B 1 110 ? 10.234 18.328 0.594 1 84.31 110 ILE B C 1
ATOM 3083 O O . ILE B 1 110 ? 9.148 18 1.086 1 84.31 110 ILE B O 1
ATOM 3087 N N . TRP B 1 111 ? 10.453 19.078 -0.482 1 91.19 111 TRP B N 1
ATOM 3088 C CA . TRP B 1 111 ? 9.266 19.656 -1.116 1 91.19 111 TRP B CA 1
ATOM 3089 C C . TRP B 1 111 ? 8.414 18.562 -1.752 1 91.19 111 TRP B C 1
ATOM 3091 O O . TRP B 1 111 ? 7.184 18.656 -1.773 1 91.19 111 TRP B O 1
ATOM 3101 N N . ARG B 1 112 ? 9.039 17.562 -2.221 1 92.31 112 ARG B N 1
ATOM 3102 C CA . ARG B 1 112 ? 8.289 16.438 -2.756 1 92.31 112 ARG B CA 1
ATOM 3103 C C . ARG B 1 112 ? 7.512 15.719 -1.654 1 92.31 112 ARG B C 1
ATOM 3105 O O . ARG B 1 112 ? 6.348 15.352 -1.846 1 92.31 112 ARG B O 1
ATOM 3112 N N . ALA B 1 113 ? 8.188 15.555 -0.586 1 93.5 113 ALA B N 1
ATOM 3113 C CA . ALA B 1 113 ? 7.535 14.898 0.543 1 93.5 113 ALA B CA 1
ATOM 3114 C C . ALA B 1 113 ? 6.34 15.703 1.039 1 93.5 113 ALA B C 1
ATOM 3116 O O . ALA B 1 113 ? 5.281 15.148 1.338 1 93.5 113 ALA B O 1
ATOM 3117 N N . LEU B 1 114 ? 6.535 16.953 1.082 1 95.62 114 LEU B N 1
ATOM 3118 C CA . LEU B 1 114 ? 5.465 17.844 1.544 1 95.62 114 LEU B CA 1
ATOM 3119 C C . LEU B 1 114 ? 4.32 17.875 0.537 1 95.62 114 LEU B C 1
ATOM 3121 O O . LEU B 1 114 ? 3.15 17.938 0.923 1 95.62 114 LEU B O 1
ATOM 3125 N N . ARG B 1 115 ? 4.672 17.859 -0.685 1 96.56 115 ARG B N 1
ATOM 3126 C CA . ARG B 1 115 ? 3.646 17.75 -1.719 1 96.56 115 ARG B CA 1
ATOM 3127 C C . ARG B 1 115 ? 2.838 16.469 -1.554 1 96.56 115 ARG B C 1
ATOM 3129 O O . ARG B 1 115 ? 1.606 16.5 -1.601 1 96.56 115 ARG B O 1
ATOM 3136 N N . ASP B 1 116 ? 3.486 15.352 -1.326 1 96.56 116 ASP B N 1
ATOM 3137 C CA . ASP B 1 116 ? 2.814 14.07 -1.107 1 96.56 116 ASP B CA 1
ATOM 3138 C C . ASP B 1 116 ? 1.857 14.148 0.08 1 96.56 116 ASP B C 1
ATOM 3140 O O . ASP B 1 116 ? 0.718 13.688 -0.002 1 96.56 116 ASP B O 1
ATOM 3144 N N . ALA B 1 117 ? 2.326 14.758 1.11 1 97.44 117 ALA B N 1
ATOM 3145 C CA . ALA B 1 117 ? 1.504 14.914 2.307 1 97.44 117 ALA B CA 1
ATOM 3146 C C . ALA B 1 117 ? 0.26 15.742 2.014 1 97.44 117 ALA B C 1
ATOM 3148 O O . ALA B 1 117 ? -0.837 15.414 2.471 1 97.44 117 ALA B O 1
ATOM 3149 N N . ALA B 1 118 ? 0.468 16.812 1.257 1 98.38 118 ALA B N 1
ATOM 3150 C CA . ALA B 1 118 ? -0.657 17.672 0.897 1 98.38 118 ALA B CA 1
ATOM 3151 C C . ALA B 1 118 ? -1.674 16.922 0.044 1 98.38 118 ALA B C 1
ATOM 3153 O O . ALA B 1 118 ? -2.883 17.109 0.191 1 98.38 118 ALA B O 1
ATOM 3154 N N . LEU B 1 119 ? -1.187 16.125 -0.84 1 98 119 LEU B N 1
ATOM 3155 C CA . LEU B 1 119 ? -2.068 15.312 -1.669 1 98 119 LEU B CA 1
ATOM 3156 C C . LEU B 1 119 ? -2.881 14.344 -0.813 1 98 119 LEU B C 1
ATOM 3158 O O . LEU B 1 119 ? -4.078 14.164 -1.041 1 98 119 LEU B O 1
ATOM 3162 N N . GLY B 1 120 ? -2.246 13.711 0.153 1 98.12 120 GLY B N 1
ATOM 3163 C CA . GLY B 1 120 ? -2.965 12.859 1.093 1 98.12 120 GLY B CA 1
ATOM 3164 C C . GLY B 1 120 ? -4.027 13.609 1.878 1 98.12 120 GLY B C 1
ATOM 3165 O O . GLY B 1 120 ? -5.141 13.117 2.053 1 98.12 120 GLY B O 1
ATOM 3166 N N . LEU B 1 121 ? -3.656 14.781 2.326 1 98.19 121 LEU B N 1
ATOM 3167 C CA . LEU B 1 121 ? -4.59 15.609 3.084 1 98.19 121 LEU B CA 1
ATOM 3168 C C . LEU B 1 121 ? -5.797 15.992 2.23 1 98.19 121 LEU B C 1
ATOM 3170 O O . LEU B 1 121 ? -6.934 15.938 2.701 1 98.19 121 LEU B O 1
ATOM 3174 N N . ARG B 1 122 ? -5.527 16.422 1.006 1 97.44 122 ARG B N 1
ATOM 3175 C CA . ARG B 1 122 ? -6.617 16.766 0.097 1 97.44 122 ARG B CA 1
ATOM 3176 C C . ARG B 1 122 ? -7.562 15.586 -0.094 1 97.44 122 ARG B C 1
ATOM 3178 O O . ARG B 1 122 ? -8.781 15.758 -0.118 1 97.44 122 ARG B O 1
ATOM 3185 N N . PHE B 1 123 ? -7.012 14.398 -0.237 1 96.75 123 PHE B N 1
ATOM 3186 C CA . PHE B 1 123 ? -7.816 13.188 -0.364 1 96.75 123 PHE B CA 1
ATOM 3187 C C . PHE B 1 123 ? -8.734 13.016 0.84 1 96.75 123 PHE B C 1
ATOM 3189 O O . PHE B 1 123 ? -9.93 12.758 0.684 1 96.75 123 PHE B O 1
ATOM 3196 N N . MET B 1 124 ? -8.227 13.148 1.994 1 96.69 124 MET B N 1
ATOM 3197 C CA . MET B 1 124 ? -9.023 13.047 3.215 1 96.69 124 MET B CA 1
ATOM 3198 C C . MET B 1 124 ? -10.141 14.078 3.219 1 96.69 124 MET B C 1
ATOM 3200 O O . MET B 1 124 ? -11.305 13.75 3.48 1 96.69 124 MET B O 1
ATOM 3204 N N . HIS B 1 125 ? -9.773 15.32 2.883 1 96.38 125 HIS B N 1
ATOM 3205 C CA . HIS B 1 125 ? -10.75 16.406 2.896 1 96.38 125 HIS B CA 1
ATOM 3206 C C . HIS B 1 125 ? -11.883 16.141 1.906 1 96.38 125 HIS B C 1
ATOM 3208 O O . HIS B 1 125 ? -13.047 16.406 2.201 1 96.38 125 HIS B O 1
ATOM 3214 N N . GLN B 1 126 ? -11.531 15.648 0.754 1 94.38 126 GLN B N 1
ATOM 3215 C CA . GLN B 1 126 ? -12.523 15.344 -0.269 1 94.38 126 GLN B CA 1
ATOM 3216 C C . GLN B 1 126 ? -13.5 14.266 0.211 1 94.38 126 GLN B C 1
ATOM 3218 O O . GLN B 1 126 ? -14.602 14.133 -0.321 1 94.38 126 GLN B O 1
ATOM 3223 N N . ARG B 1 127 ? -13.117 13.539 1.212 1 92.44 127 ARG B N 1
ATOM 3224 C CA . ARG B 1 127 ? -13.969 12.5 1.789 1 92.44 127 ARG B CA 1
ATOM 3225 C C . ARG B 1 127 ? -14.602 12.977 3.094 1 92.44 127 ARG B C 1
ATOM 3227 O O . ARG B 1 127 ? -15.18 12.18 3.832 1 92.44 127 ARG B O 1
ATOM 3234 N N . GLY B 1 128 ? -14.336 14.203 3.416 1 93.75 128 GLY B N 1
ATOM 3235 C CA . GLY B 1 128 ? -14.953 14.805 4.59 1 93.75 128 GLY B CA 1
ATOM 3236 C C . GLY B 1 128 ? -14.227 14.469 5.879 1 93.75 128 GLY B C 1
ATOM 3237 O O . GLY B 1 128 ? -14.812 14.555 6.965 1 93.75 128 GLY B O 1
ATOM 3238 N N . ILE B 1 129 ? -13.039 14.07 5.781 1 95.25 129 ILE B N 1
ATOM 3239 C CA . ILE B 1 129 ? -12.289 13.648 6.961 1 95.25 129 ILE B CA 1
ATOM 3240 C C . ILE B 1 129 ? -11.227 14.695 7.297 1 95.25 129 ILE B C 1
ATOM 3242 O O . ILE B 1 129 ? -10.43 15.078 6.438 1 95.25 129 ILE B O 1
ATOM 3246 N N . ILE B 1 130 ? -11.234 15.188 8.508 1 94.81 130 ILE B N 1
ATOM 3247 C CA . ILE B 1 130 ? -10.227 16.094 9.047 1 94.81 130 ILE B CA 1
ATOM 3248 C C . ILE B 1 130 ? -9.156 15.281 9.781 1 94.81 130 ILE B C 1
ATOM 3250 O O . ILE B 1 130 ? -9.469 14.375 10.555 1 94.81 130 ILE B O 1
ATOM 3254 N N . HIS B 1 131 ? -7.891 15.516 9.523 1 95.06 131 HIS B N 1
ATOM 3255 C CA . HIS B 1 131 ? -6.836 14.789 10.219 1 95.06 131 HIS B CA 1
ATOM 3256 C C . HIS B 1 131 ? -6.816 15.133 11.703 1 95.06 131 HIS B C 1
ATOM 3258 O O . HIS B 1 131 ? -6.875 14.25 12.555 1 95.06 131 HIS B O 1
ATOM 3264 N N . GLY B 1 132 ? -6.66 16.5 11.969 1 91.69 132 GLY B N 1
ATOM 3265 C CA . GLY B 1 132 ? -6.824 17.016 13.32 1 91.69 132 GLY B CA 1
ATOM 3266 C C . GLY B 1 132 ? -5.551 16.953 14.141 1 91.69 132 GLY B C 1
ATOM 3267 O O . GLY B 1 132 ? -5.48 17.531 15.234 1 91.69 132 GLY B O 1
ATOM 3268 N N . ASP B 1 133 ? -4.449 16.344 13.656 1 90.31 133 ASP B N 1
ATOM 3269 C CA . ASP B 1 133 ? -3.189 16.266 14.383 1 90.31 133 ASP B CA 1
ATOM 3270 C C . ASP B 1 133 ? -2.006 16.156 13.422 1 90.31 133 ASP B C 1
ATOM 3272 O O . ASP B 1 133 ? -1.11 15.328 13.633 1 90.31 133 ASP B O 1
ATOM 3276 N N . LEU B 1 134 ? -2.016 16.906 12.445 1 93.62 134 LEU B N 1
ATOM 3277 C CA . LEU B 1 134 ? -0.964 16.844 11.438 1 93.62 134 LEU B CA 1
ATOM 3278 C C . LEU B 1 134 ? 0.325 17.469 11.961 1 93.62 134 LEU B C 1
ATOM 3280 O O . LEU B 1 134 ? 0.309 18.578 12.5 1 93.62 134 LEU B O 1
ATOM 3284 N N . LYS B 1 135 ? 1.396 16.781 11.914 1 92.38 135 LYS B N 1
ATOM 3285 C CA . LYS B 1 135 ? 2.779 17.141 12.219 1 92.38 135 LYS B CA 1
ATOM 3286 C C . LYS B 1 135 ? 3.758 16.234 11.477 1 92.38 135 LYS B C 1
ATOM 3288 O O . LYS B 1 135 ? 3.365 15.188 10.953 1 92.38 135 LYS B O 1
ATOM 3293 N N . CYS B 1 136 ? 4.961 16.594 11.359 1 91.94 136 CYS B N 1
ATOM 3294 C CA . CYS B 1 136 ? 5.918 15.836 10.555 1 91.94 136 CYS B CA 1
ATOM 3295 C C . CYS B 1 136 ? 6.121 14.438 11.117 1 91.94 136 CYS B C 1
ATOM 3297 O O . CYS B 1 136 ? 6.457 13.508 10.383 1 91.94 136 CYS B O 1
ATOM 3299 N N . ASN B 1 137 ? 5.867 14.242 12.422 1 90.19 137 ASN B N 1
ATOM 3300 C CA . ASN B 1 137 ? 5.957 12.922 13.039 1 90.19 137 ASN B CA 1
ATOM 3301 C C . ASN B 1 137 ? 4.863 11.984 12.523 1 90.19 137 ASN B C 1
ATOM 3303 O O . ASN B 1 137 ? 4.992 10.766 12.617 1 90.19 137 ASN B O 1
ATOM 3307 N N . ASN B 1 138 ? 3.762 12.555 12 1 92.94 138 ASN B N 1
ATOM 3308 C CA . ASN B 1 138 ? 2.641 11.766 11.5 1 92.94 138 ASN B CA 1
ATOM 3309 C C . ASN B 1 138 ? 2.664 11.664 9.977 1 92.94 138 ASN B C 1
ATOM 3311 O O . ASN B 1 138 ? 1.648 11.336 9.352 1 92.94 138 ASN B O 1
ATOM 3315 N N . ILE B 1 139 ? 3.766 12.039 9.422 1 95.44 139 ILE B N 1
ATOM 3316 C CA . ILE B 1 139 ? 4.07 11.82 8.008 1 95.44 139 ILE B CA 1
ATOM 3317 C C . ILE B 1 139 ? 5.23 10.836 7.879 1 95.44 139 ILE B C 1
ATOM 3319 O O . ILE B 1 139 ? 6.367 11.148 8.234 1 95.44 139 ILE B O 1
ATOM 3323 N N . LEU B 1 140 ? 4.93 9.711 7.363 1 94.31 140 LEU B N 1
ATOM 3324 C CA . LEU B 1 140 ? 5.949 8.68 7.203 1 94.31 140 LEU B CA 1
ATOM 3325 C C . LEU B 1 140 ? 6.457 8.633 5.766 1 94.31 140 LEU B C 1
ATOM 3327 O O . LEU B 1 140 ? 5.75 9.039 4.84 1 94.31 140 LEU B O 1
ATOM 3331 N N . VAL B 1 141 ? 7.66 8.125 5.625 1 92.69 141 VAL B N 1
ATOM 3332 C CA . VAL B 1 141 ? 8.273 8.031 4.305 1 92.69 141 VAL B CA 1
ATOM 3333 C C . VAL B 1 141 ? 8.602 6.574 3.986 1 92.69 141 VAL B C 1
ATOM 3335 O O . VAL B 1 141 ? 9.336 5.922 4.73 1 92.69 141 VAL B O 1
ATOM 3338 N N . SER B 1 142 ? 8.016 6.113 2.889 1 91.38 142 SER B N 1
ATOM 3339 C CA . SER B 1 142 ? 8.25 4.738 2.465 1 91.38 142 SER B CA 1
ATOM 3340 C C . SER B 1 142 ? 9.688 4.539 1.995 1 91.38 142 SER B C 1
ATOM 3342 O O . SER B 1 142 ? 10.445 5.504 1.861 1 91.38 142 SER B O 1
ATOM 3344 N N . LYS B 1 143 ? 9.977 3.293 1.778 1 86.88 143 LYS B N 1
ATOM 3345 C CA . LYS B 1 143 ? 11.297 2.963 1.251 1 86.88 143 LYS B CA 1
ATOM 3346 C C . LYS B 1 143 ? 11.539 3.65 -0.089 1 86.88 143 LYS B C 1
ATOM 3348 O O . LYS B 1 143 ? 12.664 4.059 -0.388 1 86.88 143 LYS B O 1
ATOM 3353 N N . ALA B 1 144 ? 10.477 3.809 -0.868 1 85.44 144 ALA B N 1
ATOM 3354 C CA . ALA B 1 144 ? 10.578 4.414 -2.195 1 85.44 144 ALA B CA 1
ATOM 3355 C C . ALA B 1 144 ? 10.602 5.938 -2.104 1 85.44 144 ALA B C 1
ATOM 3357 O O . ALA B 1 144 ? 10.617 6.625 -3.125 1 85.44 144 ALA B O 1
ATOM 3358 N N . GLY B 1 145 ? 10.492 6.465 -0.912 1 87.19 145 GLY B N 1
ATOM 3359 C CA . GLY B 1 145 ? 10.562 7.906 -0.728 1 87.19 145 GLY B CA 1
ATOM 3360 C C . GLY B 1 145 ? 9.211 8.586 -0.818 1 87.19 145 GLY B C 1
ATOM 3361 O O . GLY B 1 145 ? 9.133 9.805 -0.992 1 87.19 145 GLY B O 1
ATOM 3362 N N . VAL B 1 146 ? 8.172 7.832 -0.742 1 91.69 146 VAL B N 1
ATOM 3363 C CA . VAL B 1 146 ? 6.816 8.367 -0.817 1 91.69 146 VAL B CA 1
ATOM 3364 C C . VAL B 1 146 ? 6.336 8.766 0.579 1 91.69 146 VAL B C 1
ATOM 3366 O O . VAL B 1 146 ? 6.418 7.969 1.517 1 91.69 146 VAL B O 1
ATOM 3369 N N . ALA B 1 147 ? 5.887 9.992 0.727 1 95.5 147 ALA B N 1
ATOM 3370 C CA . ALA B 1 147 ? 5.367 10.43 2.02 1 95.5 147 ALA B CA 1
ATOM 3371 C C . ALA B 1 147 ? 3.898 10.047 2.18 1 95.5 147 ALA B C 1
ATOM 3373 O O . ALA B 1 147 ? 3.111 10.18 1.237 1 95.5 147 ALA B O 1
ATOM 3374 N N . MET B 1 148 ? 3.541 9.539 3.338 1 97.31 148 MET B N 1
ATOM 3375 C CA . MET B 1 148 ? 2.197 9.055 3.627 1 97.31 148 MET B CA 1
ATOM 3376 C C . MET B 1 148 ? 1.728 9.531 4.996 1 97.31 148 MET B C 1
ATOM 3378 O O . MET B 1 148 ? 2.506 9.555 5.953 1 97.31 148 MET B O 1
ATOM 3382 N N . LEU B 1 149 ? 0.486 9.906 5.078 1 97.5 149 LEU B N 1
ATOM 3383 C CA . LEU B 1 149 ? -0.106 10.336 6.34 1 97.5 149 LEU B CA 1
ATOM 3384 C C . LEU B 1 149 ? -0.497 9.133 7.191 1 97.5 149 LEU B C 1
ATOM 3386 O O . LEU B 1 149 ? -0.834 8.07 6.66 1 97.5 149 LEU B O 1
ATOM 3390 N N . THR B 1 150 ? -0.43 9.328 8.461 1 95.12 150 THR B N 1
ATOM 3391 C CA . THR B 1 150 ? -0.855 8.312 9.414 1 95.12 150 THR B CA 1
ATOM 3392 C C . THR B 1 150 ? -1.42 8.953 10.68 1 95.12 150 THR B C 1
ATOM 3394 O O . THR B 1 150 ? -1.563 10.18 10.75 1 95.12 150 THR B O 1
ATOM 3397 N N . ASP B 1 151 ? -1.876 8.117 11.664 1 90.44 151 ASP B N 1
ATOM 3398 C CA . ASP B 1 151 ? -2.352 8.523 12.984 1 90.44 151 ASP B CA 1
ATOM 3399 C C . ASP B 1 151 ? -3.602 9.398 12.875 1 90.44 151 ASP B C 1
ATOM 3401 O O . ASP B 1 151 ? -3.547 10.602 13.125 1 90.44 151 ASP B O 1
ATOM 3405 N N . PHE B 1 152 ? -4.719 8.82 12.734 1 91 152 PHE B N 1
ATOM 3406 C CA . PHE B 1 152 ? -5.996 9.484 12.492 1 91 152 PHE B CA 1
ATOM 3407 C C . PHE B 1 152 ? -6.848 9.492 13.758 1 91 152 PHE B C 1
ATOM 3409 O O . PHE B 1 152 ? -8.078 9.453 13.68 1 91 152 PHE B O 1
ATOM 3416 N N . GLY B 1 153 ? -6.258 9.477 14.852 1 81.88 153 GLY B N 1
ATOM 3417 C CA . GLY B 1 153 ? -6.938 9.398 16.141 1 81.88 153 GLY B CA 1
ATOM 3418 C C . GLY B 1 153 ? -7.891 10.555 16.375 1 81.88 153 GLY B C 1
ATOM 3419 O O . GLY B 1 153 ? -8.938 10.383 17.016 1 81.88 153 GLY B O 1
ATOM 3420 N N . LEU B 1 154 ? -7.547 11.664 15.898 1 72.31 154 LEU B N 1
ATOM 3421 C CA . LEU B 1 154 ? -8.352 12.852 16.156 1 72.31 154 LEU B CA 1
ATOM 3422 C C . LEU B 1 154 ? -9.281 13.148 14.984 1 72.31 154 LEU B C 1
ATOM 3424 O O . LEU B 1 154 ? -10.031 14.125 15.016 1 72.31 154 LEU B O 1
ATOM 3428 N N . SER B 1 155 ? -9.234 12.297 14.023 1 73.88 155 SER B N 1
ATOM 3429 C CA . SER B 1 155 ? -10.055 12.539 12.844 1 73.88 155 SER B CA 1
ATOM 3430 C C . SER B 1 155 ? -11.539 12.383 13.156 1 73.88 155 SER B C 1
ATOM 3432 O O . SER B 1 155 ? -12.391 12.875 12.414 1 73.88 155 SER B O 1
ATOM 3434 N N . SER B 1 156 ? -11.797 11.656 14.227 1 63.19 156 SER B N 1
ATOM 3435 C CA . SER B 1 156 ? -13.195 11.461 14.594 1 63.19 156 SER B CA 1
ATOM 3436 C C . SER B 1 156 ? -13.531 12.195 15.891 1 63.19 156 SER B C 1
ATOM 3438 O O . SER B 1 156 ? -14.656 12.094 16.391 1 63.19 156 SER B O 1
ATOM 3440 N N . ALA B 1 157 ? -12.516 12.812 16.578 1 61.47 157 ALA B N 1
ATOM 3441 C CA . ALA B 1 157 ? -12.727 13.344 17.922 1 61.47 157 ALA B CA 1
ATOM 3442 C C . ALA B 1 157 ? -13.703 14.516 17.891 1 61.47 157 ALA B C 1
ATOM 3444 O O . ALA B 1 157 ? -13.648 15.359 17 1 61.47 157 ALA B O 1
ATOM 3445 N N . PRO B 1 158 ? -14.852 14.273 18.828 1 52.97 158 PRO B N 1
ATOM 3446 C CA . PRO B 1 158 ? -15.703 15.453 19.016 1 52.97 158 PRO B CA 1
ATOM 3447 C C . PRO B 1 158 ? -14.93 16.672 19.5 1 52.97 158 PRO B C 1
ATOM 3449 O O . PRO B 1 158 ? -13.875 16.531 20.125 1 52.97 158 PRO B O 1
ATOM 3452 N N . ALA B 1 159 ? -15.258 17.891 19.016 1 49.97 159 ALA B N 1
ATOM 3453 C CA . ALA B 1 159 ? -14.711 19.234 19.203 1 49.97 159 ALA B CA 1
ATOM 3454 C C . ALA B 1 159 ? -14.234 19.453 20.641 1 49.97 159 ALA B C 1
ATOM 3456 O O . ALA B 1 159 ? -13.383 20.297 20.891 1 49.97 159 ALA B O 1
ATOM 3457 N N . HIS B 1 160 ? -14.828 18.812 21.578 1 45.06 160 HIS B N 1
ATOM 3458 C CA . HIS B 1 160 ? -14.773 19.391 22.922 1 45.06 160 HIS B CA 1
ATOM 3459 C C . HIS B 1 160 ? -13.461 19.047 23.609 1 45.06 160 HIS B C 1
ATOM 3461 O O . HIS B 1 160 ? -13.18 19.547 24.703 1 45.06 160 HIS B O 1
ATOM 3467 N N . GLU B 1 161 ? -12.992 17.922 23.406 1 48.69 161 GLU B N 1
ATOM 3468 C CA . GLU B 1 161 ? -11.977 17.594 24.391 1 48.69 161 GLU B CA 1
ATOM 3469 C C . GLU B 1 161 ? -10.664 18.312 24.109 1 48.69 161 GLU B C 1
ATOM 3471 O O . GLU B 1 161 ? -10.328 18.578 22.953 1 48.69 161 GLU B O 1
ATOM 3476 N N . GLU B 1 162 ? -10.281 19.094 25.172 1 44.25 162 GLU B N 1
ATOM 3477 C CA . GLU B 1 162 ? -8.992 19.766 25.203 1 44.25 162 GLU B CA 1
ATOM 3478 C C . GLU B 1 162 ? -7.906 18.922 24.547 1 44.25 162 GLU B C 1
ATOM 3480 O O . GLU B 1 162 ? -7.703 17.766 24.906 1 44.25 162 GLU B O 1
ATOM 3485 N N . SER B 1 163 ? -7.871 18.938 23.375 1 47.06 163 SER B N 1
ATOM 3486 C CA . SER B 1 163 ? -6.762 18.234 22.75 1 47.06 163 SER B CA 1
ATOM 3487 C C . SER B 1 163 ? -5.438 18.562 23.422 1 47.06 163 SER B C 1
ATOM 3489 O O . SER B 1 163 ? -5.059 19.734 23.531 1 47.06 163 SER B O 1
ATOM 3491 N N . ILE B 1 164 ? -5.125 18.031 24.547 1 45.31 164 ILE B N 1
ATOM 3492 C CA . ILE B 1 164 ? -3.781 18.141 25.109 1 45.31 164 ILE B CA 1
ATOM 3493 C C . ILE B 1 164 ? -2.748 18.094 23.984 1 45.31 164 ILE B C 1
ATOM 3495 O O . ILE B 1 164 ? -1.548 18.234 24.234 1 45.31 164 ILE B O 1
ATOM 3499 N N . GLY B 1 165 ? -3.139 17.891 22.734 1 52.69 165 GLY B N 1
ATOM 3500 C CA . GLY B 1 165 ? -2.174 17.531 21.703 1 52.69 165 GLY B CA 1
ATOM 3501 C C . GLY B 1 165 ? -1.179 18.641 21.422 1 52.69 165 GLY B C 1
ATOM 3502 O O . GLY B 1 165 ? -1.001 19.547 22.219 1 52.69 165 GLY B O 1
ATOM 3503 N N . ALA B 1 166 ? -0.469 18.719 20.172 1 66.12 166 ALA B N 1
ATOM 3504 C CA . ALA B 1 166 ? 0.721 19.359 19.625 1 66.12 166 ALA B CA 1
ATOM 3505 C C . ALA B 1 166 ? 0.503 20.859 19.453 1 66.12 166 ALA B C 1
ATOM 3507 O O . ALA B 1 166 ? 0.117 21.328 18.375 1 66.12 166 ALA B O 1
ATOM 3508 N N . PHE B 1 167 ? 0.657 21.656 20.594 1 75.75 167 PHE B N 1
ATOM 3509 C CA . PHE B 1 167 ? 0.483 23.109 20.641 1 75.75 167 PHE B CA 1
ATOM 3510 C C . PHE B 1 167 ? 1.184 23.781 19.469 1 75.75 167 PHE B C 1
ATOM 3512 O O . PHE B 1 167 ? 0.624 24.688 18.844 1 75.75 167 PHE B O 1
ATOM 3519 N N . GLN B 1 168 ? 2.189 23.172 19.094 1 83.75 168 GLN B N 1
ATOM 3520 C CA . GLN B 1 168 ? 3.062 23.828 18.125 1 83.75 168 GLN B CA 1
ATOM 3521 C C . GLN B 1 168 ? 2.441 23.812 16.719 1 83.75 168 GLN B C 1
ATOM 3523 O O . GLN B 1 168 ? 2.752 24.656 15.891 1 83.75 168 GLN B O 1
ATOM 3528 N N . TRP B 1 169 ? 1.467 22.953 16.547 1 89.75 169 TRP B N 1
ATOM 3529 C CA . TRP B 1 169 ? 0.9 22.797 15.203 1 89.75 169 TRP B CA 1
ATOM 3530 C C . TRP B 1 169 ? -0.56 23.25 15.18 1 89.75 169 TRP B C 1
ATOM 3532 O O . TRP B 1 169 ? -1.19 23.25 14.117 1 89.75 169 TRP B O 1
ATOM 3542 N N . LYS B 1 170 ? -1.059 23.656 16.281 1 87.25 170 LYS B N 1
ATOM 3543 C CA . LYS B 1 170 ? -2.484 23.938 16.422 1 87.25 170 LYS B CA 1
ATOM 3544 C C . LYS B 1 170 ? -2.832 25.312 15.875 1 87.25 170 LYS B C 1
ATOM 3546 O O . LYS B 1 170 ? -2.117 26.281 16.125 1 87.25 170 LYS B O 1
ATOM 3551 N N . ALA B 1 171 ? -3.936 25.344 15.227 1 89.12 171 ALA B N 1
ATOM 3552 C CA . ALA B 1 171 ? -4.41 26.594 14.664 1 89.12 171 ALA B CA 1
ATOM 3553 C C . ALA B 1 171 ? -4.93 27.531 15.758 1 89.12 171 ALA B C 1
ATOM 3555 O O . ALA B 1 171 ? -5.52 27.078 16.734 1 89.12 171 ALA B O 1
ATOM 3556 N N . PRO B 1 172 ? -4.766 28.844 15.578 1 86 172 PRO B N 1
ATOM 3557 C CA . PRO B 1 172 ? -5.148 29.812 16.609 1 86 172 PRO B CA 1
ATOM 3558 C C . PRO B 1 172 ? -6.617 29.703 17 1 86 172 PRO B C 1
ATOM 3560 O O . PRO B 1 172 ? -6.957 29.859 18.172 1 86 172 PRO B O 1
ATOM 3563 N N . GLU B 1 173 ? -7.52 29.438 16.047 1 85.69 173 GLU B N 1
ATOM 3564 C CA . GLU B 1 173 ? -8.945 29.406 16.328 1 85.69 173 GLU B CA 1
ATOM 3565 C C . GLU B 1 173 ? -9.305 28.25 17.266 1 85.69 173 GLU B C 1
ATOM 3567 O O . GLU B 1 173 ? -10.352 28.25 17.906 1 85.69 173 GLU B O 1
ATOM 3572 N N . LEU 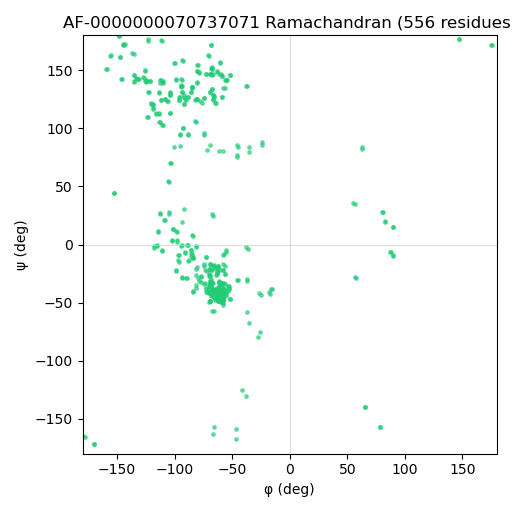B 1 174 ? -8.461 27.266 17.406 1 84.44 174 LEU B N 1
ATOM 3573 C CA . LEU B 1 174 ? -8.75 26.078 18.219 1 84.44 174 LEU B CA 1
ATOM 3574 C C . LEU B 1 174 ? -8.438 26.344 19.688 1 84.44 174 LEU B C 1
ATOM 3576 O O . LEU B 1 174 ? -8.789 25.547 20.562 1 84.44 174 LEU B O 1
ATOM 3580 N N . PHE B 1 175 ? -7.777 27.422 19.984 1 79 175 PHE B N 1
ATOM 3581 C CA . PHE B 1 175 ? -7.488 27.797 21.375 1 79 175 PHE B CA 1
ATOM 3582 C C . PHE B 1 175 ? -8.648 28.578 21.984 1 79 175 PHE B C 1
ATOM 3584 O O . PHE B 1 175 ? -8.664 28.844 23.188 1 79 175 PHE B O 1
ATOM 3591 N N . GLU B 1 176 ? -9.578 28.844 21.172 1 73.94 176 GLU B N 1
ATOM 3592 C CA . GLU B 1 176 ? -10.719 29.625 21.641 1 73.94 176 GLU B CA 1
ATOM 3593 C C . GLU B 1 176 ? -11.766 28.734 22.312 1 73.94 176 GLU B C 1
ATOM 3595 O O . GLU B 1 176 ? -12.039 27.641 21.828 1 73.94 176 GLU B O 1
ATOM 3600 N N . PRO B 1 177 ? -12.172 29.266 23.406 1 66.88 177 PRO B N 1
ATOM 3601 C CA . PRO B 1 177 ? -13.156 28.484 24.156 1 66.88 177 PRO B CA 1
ATOM 3602 C C . PRO B 1 177 ? -14.359 28.078 23.297 1 66.88 177 PRO B C 1
ATOM 3604 O O . PRO B 1 177 ? -14.93 27 23.5 1 66.88 177 PRO B O 1
ATOM 3607 N N . GLU B 1 178 ? -14.805 28.969 22.344 1 61.78 178 GLU B N 1
ATOM 3608 C CA . GLU B 1 178 ? -16.016 28.703 21.578 1 61.78 178 GLU B CA 1
ATOM 3609 C C . GLU B 1 178 ? -15.742 27.75 20.422 1 61.78 178 GLU B C 1
ATOM 3611 O O . GLU B 1 178 ? -16.672 27.156 19.875 1 61.78 178 GLU B O 1
ATOM 3616 N N . CYS B 1 179 ? -14.523 27.734 19.938 1 60.25 179 CYS B N 1
ATOM 3617 C CA . CYS B 1 179 ? -14.227 26.938 18.75 1 60.25 179 CYS B CA 1
ATOM 3618 C C . CYS B 1 179 ? -13.344 25.75 19.094 1 60.25 179 CYS B C 1
ATOM 3620 O O . CYS B 1 179 ? -12.117 25.875 19.141 1 60.25 179 CYS B O 1
ATOM 3622 N N . SER B 1 180 ? -14.078 24.578 19.141 1 65.94 180 SER B N 1
ATOM 3623 C CA . SER B 1 180 ? -13.242 23.562 19.766 1 65.94 180 SER B CA 1
ATOM 3624 C C . SER B 1 180 ? -12.969 22.406 18.797 1 65.94 180 SER B C 1
ATOM 3626 O O . SER B 1 180 ? -12.078 21.578 19.047 1 65.94 180 SER B O 1
ATOM 3628 N N . ALA B 1 181 ? -13.641 22.625 17.547 1 80.25 181 ALA B N 1
ATOM 3629 C CA . ALA B 1 181 ? -13.438 21.406 16.766 1 80.25 181 ALA B CA 1
ATOM 3630 C C . ALA B 1 181 ? -12.539 21.688 15.555 1 80.25 181 ALA B C 1
ATOM 3632 O O . ALA B 1 181 ? -12.641 22.75 14.93 1 80.25 181 ALA B O 1
ATOM 3633 N N . PRO B 1 182 ? -11.656 20.844 15.234 1 88.44 182 PRO B N 1
ATOM 3634 C CA . PRO B 1 182 ? -10.805 21.016 14.055 1 88.44 182 PRO B CA 1
ATOM 3635 C C . PRO B 1 182 ? -11.609 21.125 12.758 1 88.44 182 PRO B C 1
ATOM 3637 O O . PRO B 1 182 ? -12.711 20.562 12.664 1 88.44 182 PRO B O 1
ATOM 3640 N N . THR B 1 183 ? -11.125 21.938 11.844 1 92.19 183 THR B N 1
ATOM 3641 C CA . THR B 1 183 ? -11.727 22.141 10.523 1 92.19 183 THR B CA 1
ATOM 3642 C C . THR B 1 183 ? -10.719 21.844 9.422 1 92.19 183 THR B C 1
ATOM 3644 O O . THR B 1 183 ? -9.555 21.531 9.695 1 92.19 183 THR B O 1
ATOM 3647 N N . PHE B 1 184 ? -11.164 21.922 8.156 1 95.75 184 PHE B N 1
ATOM 3648 C CA . PHE B 1 184 ? -10.266 21.797 7.016 1 95.75 184 PHE B CA 1
ATOM 3649 C C . PHE B 1 184 ? -9.195 22.875 7.039 1 95.75 184 PHE B C 1
ATOM 3651 O O . PHE B 1 184 ? -8.031 22.625 6.738 1 95.75 184 PHE B O 1
ATOM 3658 N N . GLU B 1 185 ? -9.641 24.062 7.465 1 95.12 185 GLU B N 1
ATOM 3659 C CA . GLU B 1 185 ? -8.727 25.203 7.512 1 95.12 185 GLU B CA 1
ATOM 3660 C C . GLU B 1 185 ? -7.68 25.016 8.609 1 95.12 185 GLU B C 1
ATOM 3662 O O . GLU B 1 185 ? -6.539 25.453 8.461 1 95.12 185 GLU B O 1
ATOM 3667 N N . SER B 1 186 ? -8.094 24.406 9.711 1 93.31 186 SER B N 1
ATOM 3668 C CA . SER B 1 186 ? -7.117 24.156 10.766 1 93.31 186 SER B CA 1
ATOM 3669 C C . SER B 1 186 ? -6.09 23.109 10.328 1 93.31 186 SER B C 1
ATOM 3671 O O . SER B 1 186 ? -4.926 23.172 10.734 1 93.31 186 SER B O 1
ATOM 3673 N N . ASP B 1 187 ? -6.535 22.141 9.5 1 96.12 187 ASP B N 1
ATOM 3674 C CA . ASP B 1 187 ? -5.598 21.203 8.906 1 96.12 187 ASP B CA 1
ATOM 3675 C C . ASP B 1 187 ? -4.586 21.922 8.016 1 96.12 187 ASP B C 1
ATOM 3677 O O . ASP B 1 187 ? -3.406 21.547 7.996 1 96.12 187 ASP B O 1
ATOM 3681 N N . VAL B 1 188 ? -5.059 22.891 7.27 1 97.31 188 VAL B N 1
ATOM 3682 C CA . VAL B 1 188 ? -4.176 23.656 6.391 1 97.31 188 VAL B CA 1
ATOM 3683 C C . VAL B 1 188 ? -3.133 24.391 7.223 1 97.31 188 VAL B C 1
ATOM 3685 O O . VAL B 1 188 ? -1.951 24.422 6.871 1 97.31 188 VAL B O 1
ATOM 3688 N N . TYR B 1 189 ? -3.57 24.969 8.305 1 94.69 189 TYR B N 1
ATOM 3689 C CA . TYR B 1 189 ? -2.639 25.609 9.219 1 94.69 189 TYR B CA 1
ATOM 3690 C C . TYR B 1 189 ? -1.593 24.625 9.727 1 94.69 189 TYR B C 1
ATOM 3692 O O . TYR B 1 189 ? -0.393 24.906 9.68 1 94.69 189 TYR B O 1
ATOM 3700 N N . ALA B 1 190 ? -2.084 23.5 10.211 1 94.94 190 ALA B N 1
ATOM 3701 C CA . ALA B 1 190 ? -1.177 22.484 10.727 1 94.94 190 ALA B CA 1
ATOM 3702 C C . ALA B 1 190 ? -0.183 22.031 9.656 1 94.94 190 ALA B C 1
ATOM 3704 O O . ALA B 1 190 ? 0.988 21.781 9.953 1 94.94 190 ALA B O 1
ATOM 3705 N N . PHE B 1 191 ? -0.661 21.938 8.469 1 97.56 191 PHE B N 1
ATOM 3706 C CA . PHE B 1 191 ? 0.226 21.609 7.359 1 97.56 191 PHE B CA 1
ATOM 3707 C C . PHE B 1 191 ? 1.286 22.688 7.176 1 97.56 191 PHE B C 1
ATOM 3709 O O . PHE B 1 191 ? 2.459 22.375 6.957 1 97.56 191 PHE B O 1
ATOM 3716 N N . GLY B 1 192 ? 0.878 23.938 7.188 1 96.12 192 GLY B N 1
ATOM 3717 C CA . GLY B 1 192 ? 1.845 25.016 7.152 1 96.12 192 GLY B CA 1
ATOM 3718 C C . GLY B 1 192 ? 2.914 24.906 8.219 1 96.12 192 GLY B C 1
ATOM 3719 O O . GLY B 1 192 ? 4.09 25.172 7.965 1 96.12 192 GLY B O 1
ATOM 3720 N N . MET B 1 193 ? 2.482 24.484 9.352 1 93.31 193 MET B N 1
ATOM 3721 C CA . MET B 1 193 ? 3.426 24.297 10.445 1 93.31 193 MET B CA 1
ATOM 3722 C C . MET B 1 193 ? 4.371 23.125 1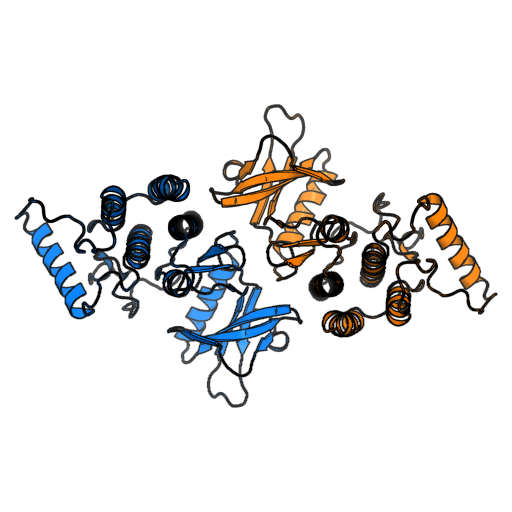0.164 1 93.31 193 MET B C 1
ATOM 3724 O O . MET B 1 193 ? 5.531 23.156 10.578 1 93.31 193 MET B O 1
ATOM 3728 N N . CYS B 1 194 ? 3.893 22.094 9.484 1 94.56 194 CYS B N 1
ATOM 3729 C CA . CYS B 1 194 ? 4.781 21.031 9.023 1 94.56 194 CYS B CA 1
ATOM 3730 C C . CYS B 1 194 ? 5.848 21.578 8.086 1 94.56 194 CYS B C 1
ATOM 3732 O O . CYS B 1 194 ? 7.016 21.203 8.172 1 94.56 194 CYS B O 1
ATOM 3734 N N . VAL B 1 195 ? 5.383 22.469 7.156 1 93.38 195 VAL B N 1
ATOM 3735 C CA . VAL B 1 195 ? 6.324 23.094 6.238 1 93.38 195 VAL B CA 1
ATOM 3736 C C . VAL B 1 195 ? 7.375 23.875 7.031 1 93.38 195 VAL B C 1
ATOM 3738 O O . VAL B 1 195 ? 8.578 23.734 6.773 1 93.38 195 VAL B O 1
ATOM 3741 N N . MET B 1 196 ? 6.93 24.547 7.988 1 90.06 196 MET B N 1
ATOM 3742 C CA . MET B 1 196 ? 7.828 25.312 8.852 1 90.06 196 MET B CA 1
ATOM 3743 C C . MET B 1 196 ? 8.797 24.391 9.578 1 90.06 196 MET B C 1
ATOM 3745 O O . MET B 1 196 ? 9.992 24.688 9.672 1 90.06 196 MET B O 1
ATOM 3749 N N . GLU B 1 197 ? 8.219 23.344 10.109 1 88.56 197 GLU B N 1
ATOM 3750 C CA . GLU B 1 197 ? 9.031 22.344 10.789 1 88.56 197 GLU B CA 1
ATOM 3751 C C . GLU B 1 197 ? 10.141 21.812 9.883 1 88.56 197 GLU B C 1
ATOM 3753 O O . GLU B 1 197 ? 11.289 21.672 10.312 1 88.56 197 GLU B O 1
ATOM 3758 N N . ALA B 1 198 ? 9.82 21.547 8.719 1 87.62 198 ALA B N 1
ATOM 3759 C CA . ALA B 1 198 ? 10.758 20.984 7.746 1 87.62 198 ALA B CA 1
ATOM 3760 C C . ALA B 1 198 ? 11.836 22 7.375 1 87.62 198 ALA B C 1
ATOM 3762 O O . ALA B 1 198 ? 13.016 21.641 7.258 1 87.62 198 ALA B O 1
ATOM 3763 N N . LEU B 1 199 ? 11.461 23.203 7.203 1 84.31 199 LEU B N 1
ATOM 3764 C CA . LEU B 1 199 ? 12.398 24.25 6.801 1 84.31 199 LEU B CA 1
ATOM 3765 C C . LEU B 1 199 ? 13.312 24.625 7.957 1 84.31 199 LEU B C 1
ATOM 3767 O O . LEU B 1 199 ? 14.492 24.906 7.75 1 84.31 199 LEU B O 1
ATOM 3771 N N . ARG B 1 200 ? 12.711 24.641 9.07 1 81.94 200 ARG B N 1
ATOM 3772 C CA . ARG B 1 200 ? 13.477 25.031 10.258 1 81.94 200 ARG B CA 1
ATOM 3773 C C . ARG B 1 200 ? 14.367 23.891 10.734 1 81.94 200 ARG B C 1
ATOM 3775 O O . ARG B 1 200 ? 15.414 24.125 11.336 1 81.94 200 ARG B O 1
ATOM 3782 N N . GLY B 1 201 ? 13.867 22.656 10.516 1 79.5 201 GLY B N 1
ATOM 3783 C CA . GLY B 1 201 ? 14.555 21.484 11.055 1 79.5 201 GLY B CA 1
ATOM 3784 C C . GLY B 1 201 ? 14.25 21.234 12.523 1 79.5 201 GLY B C 1
ATOM 3785 O O . GLY B 1 201 ? 15.117 20.812 13.281 1 79.5 201 GLY B O 1
ATOM 3786 N N . GLY B 1 202 ? 13.109 21.641 12.93 1 79.75 202 GLY B N 1
ATOM 3787 C CA . GLY B 1 202 ? 12.672 21.5 14.312 1 79.75 202 GLY B CA 1
ATOM 3788 C C . GLY B 1 202 ? 11.266 22.016 14.547 1 79.75 202 GLY B C 1
ATOM 3789 O O . GLY B 1 202 ? 10.523 22.281 13.594 1 79.75 202 GLY B O 1
ATOM 3790 N N . SER B 1 203 ? 11 22.172 15.828 1 83.44 203 SER B N 1
ATOM 3791 C CA . SER B 1 203 ? 9.664 22.641 16.172 1 83.44 203 SER B CA 1
ATOM 3792 C C . SER B 1 203 ? 9.328 23.938 15.461 1 83.44 203 SER B C 1
ATOM 3794 O O . SER B 1 203 ? 10.188 24.828 15.336 1 83.44 203 SER B O 1
ATOM 3796 N N . PRO B 1 204 ? 8.117 24.062 15.039 1 86.06 204 PRO B N 1
ATOM 3797 C CA . PRO B 1 204 ? 7.766 25.234 14.242 1 86.06 204 PRO B CA 1
ATOM 3798 C C . PRO B 1 204 ? 7.992 26.547 14.984 1 86.06 204 PRO B C 1
ATOM 3800 O O . PRO B 1 204 ? 8.398 27.547 14.383 1 86.06 204 PRO B O 1
ATOM 3803 N N . TRP B 1 205 ? 7.777 26.578 16.312 1 83.81 205 TRP B N 1
ATOM 3804 C CA . TRP B 1 205 ? 7.898 27.797 17.094 1 83.81 205 TRP B CA 1
ATOM 3805 C C . TRP B 1 205 ? 9.258 27.875 17.781 1 83.81 205 TRP B C 1
ATOM 3807 O O . TRP B 1 205 ? 9.484 28.719 18.641 1 83.81 205 TRP B O 1
ATOM 3817 N N . GLY B 1 206 ? 10.117 26.953 17.344 1 78.12 206 GLY B N 1
ATOM 3818 C CA . GLY B 1 206 ? 11.414 26.922 18 1 78.12 206 GLY B CA 1
ATOM 3819 C C . GLY B 1 206 ? 11.344 26.531 19.469 1 78.12 206 GLY B C 1
ATOM 3820 O O . GLY B 1 206 ? 10.586 25.641 19.828 1 78.12 206 GLY B O 1
ATOM 3821 N N . PRO B 1 207 ? 12.133 27.203 20.25 1 77.06 207 PRO B N 1
ATOM 3822 C CA . PRO B 1 207 ? 12.234 26.812 21.656 1 77.06 207 PRO B CA 1
ATOM 3823 C C . PRO B 1 207 ? 11.125 27.406 22.516 1 77.06 207 PRO B C 1
ATOM 3825 O O . PRO B 1 207 ? 11.141 27.25 23.734 1 77.06 207 PRO B O 1
ATOM 3828 N N . LEU B 1 208 ? 10.195 28.031 21.938 1 78.62 208 LEU B N 1
ATOM 3829 C CA . LEU B 1 208 ? 9.156 28.688 22.719 1 78.62 208 LEU B CA 1
ATOM 3830 C C . LEU B 1 208 ? 8.258 27.656 23.406 1 78.62 208 LEU B C 1
ATOM 3832 O O . LEU B 1 208 ? 7.781 26.719 22.766 1 78.62 208 LEU B O 1
ATOM 3836 N N . PRO B 1 209 ? 8.055 27.875 24.656 1 78.94 209 PRO B N 1
ATOM 3837 C CA . PRO B 1 209 ? 7.133 26.969 25.359 1 78.94 209 PRO B CA 1
ATOM 3838 C C . PRO B 1 209 ? 5.68 27.172 24.938 1 78.94 209 PRO B C 1
ATOM 3840 O O . PRO B 1 209 ? 5.32 28.25 24.438 1 78.94 209 PRO B O 1
ATOM 3843 N N . ASP B 1 210 ? 4.867 26.219 25.234 1 78.62 210 ASP B N 1
ATOM 3844 C CA . ASP B 1 210 ? 3.461 26.203 24.828 1 78.62 210 ASP B CA 1
ATOM 3845 C C . ASP B 1 210 ? 2.734 27.438 25.391 1 78.62 210 ASP B C 1
ATOM 3847 O O . ASP B 1 210 ? 1.923 28.047 24.688 1 78.62 210 ASP B O 1
ATOM 3851 N N . ALA B 1 211 ? 3.053 27.734 26.578 1 77.19 211 ALA B N 1
ATOM 3852 C CA . ALA B 1 211 ? 2.404 28.875 27.219 1 77.19 211 ALA B CA 1
ATOM 3853 C C . ALA B 1 211 ? 2.713 30.172 26.484 1 77.19 211 ALA B C 1
ATOM 3855 O O . ALA B 1 211 ? 1.839 31.031 26.328 1 77.19 211 ALA B O 1
ATOM 3856 N N . ALA B 1 212 ? 3.908 30.266 26.094 1 77.62 212 ALA B N 1
ATOM 3857 C CA . ALA B 1 212 ? 4.316 31.469 25.359 1 77.62 212 ALA B CA 1
ATOM 3858 C C . ALA B 1 212 ? 3.619 31.547 24.016 1 77.62 212 ALA B C 1
ATOM 3860 O O . ALA B 1 212 ? 3.221 32.625 23.578 1 77.62 212 ALA B O 1
ATOM 3861 N N . ILE B 1 213 ? 3.488 30.422 23.406 1 77.38 213 ILE B N 1
ATOM 3862 C CA . ILE B 1 213 ? 2.822 30.359 22.109 1 77.38 213 ILE B CA 1
ATOM 3863 C C . ILE B 1 213 ? 1.358 30.781 22.25 1 77.38 213 ILE B C 1
ATOM 3865 O O . ILE B 1 213 ? 0.855 31.594 21.484 1 77.38 213 ILE B O 1
ATOM 3869 N N . ARG B 1 214 ? 0.751 30.234 23.219 1 76.5 214 ARG B N 1
ATOM 3870 C CA . ARG B 1 214 ? -0.648 30.562 23.484 1 76.5 214 ARG B CA 1
ATOM 3871 C C . ARG B 1 214 ? -0.827 32.062 23.734 1 76.5 214 ARG B C 1
ATOM 3873 O O . ARG B 1 214 ? -1.76 32.656 23.219 1 76.5 214 ARG B O 1
ATOM 3880 N N . TYR B 1 215 ? 0.046 32.5 24.531 1 76.75 215 TYR B N 1
ATOM 3881 C CA . TYR B 1 215 ? -0.02 33.938 24.875 1 76.75 215 TYR B CA 1
ATOM 3882 C C . TYR B 1 215 ? 0.125 34.781 23.625 1 76.75 215 TYR B C 1
ATOM 3884 O O . TYR B 1 215 ? -0.621 35.75 23.438 1 76.75 215 TYR B O 1
ATOM 3892 N N . ALA B 1 216 ? 1.08 34.406 22.844 1 75.12 216 ALA B N 1
ATOM 3893 C CA . ALA B 1 216 ? 1.331 35.156 21.609 1 75.12 216 ALA B CA 1
ATOM 3894 C C . ALA B 1 216 ? 0.11 35.156 20.703 1 75.12 216 ALA B C 1
ATOM 3896 O O . ALA B 1 216 ? -0.243 36.188 20.109 1 75.12 216 ALA B O 1
ATOM 3897 N N . LEU B 1 217 ? -0.526 34.094 20.625 1 76.06 217 LEU B N 1
ATOM 3898 C CA . LEU B 1 217 ? -1.679 33.938 19.75 1 76.06 217 LEU B CA 1
ATOM 3899 C C . LEU B 1 217 ? -2.877 34.719 20.281 1 76.06 217 LEU B C 1
ATOM 3901 O O . LEU B 1 217 ? -3.594 35.375 19.5 1 76.06 217 LEU B O 1
ATOM 3905 N N . VAL B 1 218 ? -3.082 34.688 21.531 1 73.62 218 VAL B N 1
ATOM 3906 C CA . VAL B 1 218 ? -4.184 35.406 22.172 1 73.62 218 VAL B CA 1
ATOM 3907 C C . VAL B 1 218 ? -3.963 36.938 22.031 1 73.62 218 VAL B C 1
ATOM 3909 O O . VAL B 1 218 ? -4.898 37.656 21.734 1 73.62 218 VAL B O 1
ATOM 3912 N N . LYS B 1 219 ? -2.748 37.281 22.281 1 75.25 219 LYS B N 1
ATOM 3913 C CA . LYS B 1 219 ? -2.406 38.719 22.172 1 75.25 219 LYS B CA 1
ATOM 3914 C C . LYS B 1 219 ? -2.643 39.219 20.75 1 75.25 219 LYS B C 1
ATOM 3916 O O . LYS B 1 219 ? -3.172 40.312 20.562 1 75.25 219 LYS B O 1
ATOM 3921 N N . LEU B 1 220 ? -2.184 38.406 19.875 1 75.81 220 LEU B N 1
ATOM 3922 C CA . LEU B 1 220 ? -2.361 38.812 18.469 1 75.81 220 LEU B CA 1
ATOM 3923 C C . LEU B 1 220 ? -3.842 38.938 18.125 1 75.81 220 LEU B C 1
ATOM 3925 O O . LEU B 1 220 ? -4.238 39.844 17.422 1 75.81 220 LEU B O 1
ATOM 3929 N N . LYS B 1 221 ? -4.629 38.156 18.578 1 75.94 221 LYS B N 1
ATOM 3930 C CA . LYS B 1 221 ? -6.066 38.219 18.312 1 75.94 221 LYS B CA 1
ATOM 3931 C C . LYS B 1 221 ? -6.668 39.5 18.859 1 75.94 221 LYS B C 1
ATOM 3933 O O . LYS B 1 221 ? -7.488 40.156 18.188 1 75.94 221 LYS B O 1
ATOM 3938 N N . ARG B 1 222 ? -6.344 39.812 20.031 1 73.94 222 ARG B N 1
ATOM 3939 C CA . ARG B 1 222 ? -6.852 41.031 20.672 1 73.94 222 ARG B CA 1
ATOM 3940 C C . ARG B 1 222 ? -6.465 42.25 19.859 1 73.94 222 ARG B C 1
ATOM 3942 O O . ARG B 1 222 ? -7.273 43.188 19.703 1 73.94 222 ARG B O 1
ATOM 3949 N N . THR B 1 223 ? -5.227 42.188 19.5 1 73.75 223 THR B N 1
ATOM 3950 C CA . THR B 1 223 ? -4.734 43.312 18.719 1 73.75 223 THR B CA 1
ATOM 3951 C C . THR B 1 223 ? -5.504 43.469 17.406 1 73.75 223 THR B C 1
ATOM 3953 O O . THR B 1 223 ? -5.859 44.562 17.016 1 73.75 223 THR B O 1
ATOM 3956 N N . LEU B 1 224 ? -5.801 42.312 16.781 1 73.5 224 LEU B N 1
ATOM 3957 C CA . LEU B 1 224 ? -6.516 42.312 15.508 1 73.5 224 LEU B CA 1
ATOM 3958 C C . LEU B 1 224 ? -7.969 42.75 15.703 1 73.5 224 LEU B C 1
ATOM 3960 O O . LEU B 1 224 ? -8.531 43.438 14.859 1 73.5 224 LEU B O 1
ATOM 3964 N N . ALA B 1 225 ? -8.68 42.406 16.828 1 71.56 225 ALA B N 1
ATOM 3965 C CA . ALA B 1 225 ? -10.062 42.75 17.125 1 71.56 225 ALA B CA 1
ATOM 3966 C C . ALA B 1 225 ? -10.203 44.25 17.406 1 71.56 225 ALA B C 1
ATOM 3968 O O . ALA B 1 225 ? -11.25 44.844 17.125 1 71.56 225 ALA B O 1
ATOM 3969 N N . GLN B 1 226 ? -9.438 44.906 18.219 1 65.12 226 GLN B N 1
ATOM 3970 C CA . GLN B 1 226 ? -9.516 46.312 18.609 1 65.12 226 GLN B CA 1
ATOM 3971 C C . GLN B 1 226 ? -9.188 47.219 17.438 1 65.12 226 GLN B C 1
ATOM 3973 O O . GLN B 1 226 ? -9.281 48.469 17.562 1 65.12 226 GLN B O 1
ATOM 3978 N N . GLY B 1 227 ? -9.414 46.719 16.219 1 62.03 227 GLY B N 1
ATOM 3979 C CA . GLY B 1 227 ? -9.227 47.594 15.055 1 62.03 227 GLY B CA 1
ATOM 3980 C C . GLY B 1 227 ? -7.844 48.188 14.977 1 62.03 227 GLY B C 1
ATOM 3981 O O . GLY B 1 227 ? -7.613 49.125 14.211 1 62.03 227 GLY B O 1
ATOM 3982 N N . GLY B 1 228 ? -7.184 48.375 16.062 1 47.66 228 GLY B N 1
ATOM 3983 C CA . GLY B 1 228 ? -5.949 49.156 16.078 1 47.66 228 GLY B CA 1
ATOM 3984 C C . GLY B 1 228 ? -5.051 48.875 14.891 1 47.66 228 GLY B C 1
ATOM 3985 O O . GLY B 1 228 ? -5.5 48.312 13.875 1 47.66 228 GLY B O 1
ATOM 3986 N N . TYR B 1 229 ? -3.689 48.469 15.125 1 43.16 229 TYR B N 1
ATOM 3987 C CA . TYR B 1 229 ? -2.594 48.5 14.164 1 43.16 229 TYR B CA 1
ATOM 3988 C C . TYR B 1 229 ? -2.904 47.594 12.961 1 43.16 229 TYR B C 1
ATOM 3990 O O . TYR B 1 229 ? -3.01 46.375 13.102 1 43.16 229 TYR B O 1
ATOM 3998 N N . GLN B 1 230 ? -3.643 48.094 12.109 1 41.16 230 GLN B N 1
ATOM 3999 C CA . GLN B 1 230 ? -3.607 47.688 10.711 1 41.16 230 GLN B CA 1
ATOM 4000 C C . GLN B 1 230 ? -2.232 47.156 10.328 1 41.16 230 GLN B C 1
ATOM 4002 O O . GLN B 1 230 ? -1.994 46.812 9.172 1 41.16 230 GLN B O 1
ATOM 4007 N N . ARG B 1 231 ? -1.204 47.969 10.914 1 41.81 231 ARG B N 1
ATOM 4008 C CA . ARG B 1 231 ? 0.091 47.844 10.258 1 41.81 231 ARG B CA 1
ATOM 4009 C C . ARG B 1 231 ? 0.437 46.375 10.023 1 41.81 231 ARG B C 1
ATOM 4011 O O . ARG B 1 231 ? -0.224 45.469 10.562 1 41.81 231 ARG B O 1
ATOM 4018 N N . SER B 1 232 ? 1.869 46.281 9.641 1 39.69 232 SER B N 1
ATOM 4019 C CA . SER B 1 232 ? 2.727 45.219 9.094 1 39.69 232 SER B CA 1
ATOM 4020 C C . SER B 1 232 ? 2.686 43.969 9.961 1 39.69 232 SER B C 1
ATOM 4022 O O . SER B 1 232 ? 3.689 43.281 10.102 1 39.69 232 SER B O 1
ATOM 4024 N N . ILE B 1 233 ? 2.014 44.062 11.102 1 41 233 ILE B N 1
ATOM 4025 C CA . ILE B 1 233 ? 2.238 42.781 11.773 1 41 233 ILE B CA 1
ATOM 4026 C C . ILE B 1 233 ? 2.076 41.625 10.781 1 41 233 ILE B C 1
ATOM 4028 O O . ILE B 1 233 ? 1.007 41.469 10.195 1 41 233 ILE B O 1
ATOM 4032 N N . SER B 1 234 ? 3.064 41.375 10.133 1 44.88 234 SER B N 1
ATOM 4033 C CA . SER B 1 234 ? 3.18 40.156 9.344 1 44.88 234 SER B CA 1
ATOM 4034 C C . SER B 1 234 ? 2.258 39.062 9.883 1 44.88 234 SER B C 1
ATOM 4036 O O . SER B 1 234 ? 2.215 38.812 11.086 1 44.88 234 SER B O 1
ATOM 4038 N N . THR B 1 235 ? 0.995 39.031 9.469 1 50.44 235 THR B N 1
ATOM 4039 C CA . THR B 1 235 ? -0.068 38.031 9.672 1 50.44 235 THR B CA 1
ATOM 4040 C C . THR B 1 235 ? 0.503 36.719 10.164 1 50.44 235 THR B C 1
ATOM 4042 O O . THR B 1 235 ? -0.24 35.844 10.617 1 50.44 235 THR B O 1
ATOM 4045 N N . CYS B 1 236 ? 1.623 36.375 9.648 1 54.22 236 CYS B N 1
ATOM 4046 C CA . CYS B 1 236 ? 2.189 35.156 10.18 1 54.22 236 CYS B CA 1
ATOM 4047 C C . CYS B 1 236 ? 2.926 35.406 11.492 1 54.22 236 CYS B C 1
ATOM 4049 O O . CYS B 1 236 ? 3.805 36.281 11.547 1 54.22 236 CYS B O 1
ATOM 4051 N N . ILE B 1 237 ? 2.383 35.031 12.672 1 59.03 237 ILE B N 1
ATOM 4052 C CA . ILE B 1 237 ? 2.867 35.219 14.039 1 59.03 237 ILE B CA 1
ATOM 4053 C C . ILE B 1 237 ? 4.254 34.625 14.18 1 59.03 237 ILE B C 1
ATOM 4055 O O . ILE B 1 237 ? 5.027 35 15.062 1 59.03 237 ILE B O 1
ATOM 4059 N N . MET B 1 238 ? 4.59 33.781 13.266 1 72.44 238 MET B N 1
ATOM 4060 C CA . MET B 1 238 ? 5.848 33.062 13.477 1 72.44 238 MET B CA 1
ATOM 4061 C C . MET B 1 238 ? 7.008 33.812 12.828 1 72.44 238 MET B C 1
ATOM 4063 O O . MET B 1 238 ? 6.883 34.312 11.711 1 72.44 238 MET B O 1
ATOM 4067 N N . PRO B 1 239 ? 8.094 34.094 13.602 1 73.94 239 PRO B N 1
ATOM 4068 C CA . PRO B 1 239 ? 9.273 34.688 12.969 1 73.94 239 PRO B CA 1
ATOM 4069 C C . PRO B 1 239 ? 9.859 33.812 11.867 1 73.94 239 PRO B C 1
ATOM 4071 O O . PRO B 1 239 ? 9.773 32.562 11.945 1 73.94 239 PRO B O 1
ATOM 4074 N N . ARG B 1 240 ? 10.383 34.469 10.898 1 81.75 240 ARG B N 1
ATOM 4075 C CA . ARG B 1 240 ? 11.047 33.75 9.828 1 81.75 240 ARG B CA 1
ATOM 4076 C C . ARG B 1 240 ? 12.289 33.031 10.344 1 81.75 240 ARG B C 1
ATOM 4078 O O . ARG B 1 240 ? 13.195 33.656 10.898 1 81.75 240 ARG B O 1
ATOM 4085 N N . PRO B 1 241 ? 12.242 31.75 10.133 1 79.81 241 PRO B N 1
ATOM 4086 C CA . PRO B 1 241 ? 13.461 31.047 10.531 1 79.81 241 PRO B CA 1
ATOM 4087 C C . PRO B 1 241 ? 14.656 31.391 9.656 1 79.81 241 PRO B C 1
ATOM 4089 O O . PRO B 1 241 ? 14.492 31.672 8.469 1 79.81 241 PRO B O 1
ATOM 4092 N N . ALA B 1 242 ? 15.859 31.281 10.258 1 76.5 242 ALA B N 1
ATOM 4093 C CA . ALA B 1 242 ? 17.094 31.641 9.57 1 76.5 242 ALA B CA 1
ATOM 4094 C C . ALA B 1 242 ? 17.344 30.75 8.359 1 76.5 242 ALA B C 1
ATOM 4096 O O . ALA B 1 242 ? 17.938 31.188 7.367 1 76.5 242 ALA B O 1
ATOM 4097 N N . ASN B 1 243 ? 16.797 29.562 8.391 1 77.69 243 ASN B N 1
ATOM 4098 C CA . ASN B 1 243 ? 17.078 28.594 7.34 1 77.69 243 ASN B CA 1
ATOM 4099 C C . ASN B 1 243 ? 16.141 28.781 6.141 1 77.69 243 ASN B C 1
ATOM 4101 O O . ASN B 1 243 ? 16.375 28.188 5.082 1 77.69 243 ASN B O 1
ATOM 4105 N N . VAL B 1 244 ? 15.156 29.609 6.355 1 80 244 VAL B N 1
ATOM 4106 C CA . VAL B 1 244 ? 14.266 29.922 5.234 1 80 244 VAL B CA 1
ATOM 4107 C C . VAL B 1 244 ? 14.812 31.109 4.449 1 80 244 VAL B C 1
ATOM 4109 O O . VAL B 1 244 ? 14.5 32.25 4.754 1 80 244 VAL B O 1
ATOM 4112 N N . LYS B 1 245 ? 15.531 30.781 3.428 1 75.06 245 LYS B N 1
ATOM 4113 C CA . LYS B 1 245 ? 16.312 31.812 2.766 1 75.06 245 LYS B CA 1
ATOM 4114 C C . LYS B 1 245 ? 15.516 32.469 1.651 1 75.06 245 LYS B C 1
ATOM 4116 O O . LYS B 1 245 ? 15.75 33.656 1.327 1 75.06 245 LYS B O 1
ATOM 4121 N N . THR B 1 246 ? 14.633 31.781 1.08 1 86.56 246 THR B N 1
ATOM 4122 C CA . THR B 1 246 ? 13.938 32.344 -0.075 1 86.56 246 THR B CA 1
ATOM 4123 C C . THR B 1 246 ? 12.633 33 0.349 1 86.56 246 THR B C 1
ATOM 4125 O O . THR B 1 246 ? 11.906 32.469 1.191 1 86.56 246 THR B O 1
ATOM 4128 N N . ASP B 1 247 ? 12.391 34.156 -0.171 1 89.94 247 ASP B N 1
ATOM 4129 C CA . ASP B 1 247 ? 11.164 34.875 0.114 1 89.94 247 ASP B CA 1
ATOM 4130 C C . ASP B 1 247 ? 9.938 34.094 -0.352 1 89.94 247 ASP B C 1
ATOM 4132 O O . ASP B 1 247 ? 8.875 34.188 0.273 1 89.94 247 ASP B O 1
ATOM 4136 N N . GLN B 1 248 ? 10.102 33.406 -1.35 1 91.19 248 GLN B N 1
ATOM 4137 C CA . GLN B 1 248 ? 8.992 32.625 -1.884 1 91.19 248 GLN B CA 1
ATOM 4138 C C . GLN B 1 248 ? 8.547 31.562 -0.891 1 91.19 248 GLN B C 1
ATOM 4140 O O . GLN B 1 248 ? 7.348 31.359 -0.686 1 91.19 248 GLN B O 1
ATOM 4145 N N . HIS B 1 249 ? 9.523 30.938 -0.312 1 91.25 249 HIS B N 1
ATOM 4146 C CA . HIS B 1 249 ? 9.211 29.906 0.67 1 91.25 249 HIS B CA 1
ATOM 4147 C C . HIS B 1 249 ? 8.539 30.5 1.902 1 91.25 249 HIS B C 1
ATOM 4149 O O . HIS B 1 249 ? 7.574 29.922 2.424 1 91.25 249 HIS B O 1
ATOM 4155 N N . TRP B 1 250 ? 9.055 31.609 2.252 1 91.62 250 TRP B N 1
ATOM 4156 C CA . TRP B 1 250 ? 8.492 32.25 3.434 1 91.62 250 TRP B CA 1
ATOM 4157 C C . TRP B 1 250 ? 7.074 32.75 3.168 1 91.62 250 TRP B C 1
ATOM 4159 O O . TRP B 1 250 ? 6.195 32.594 4.023 1 91.62 250 TRP B O 1
ATOM 4169 N N . ALA B 1 251 ? 6.844 33.312 2.031 1 92.81 251 ALA B N 1
ATOM 4170 C CA . ALA B 1 251 ? 5.508 33.781 1.651 1 92.81 251 ALA B CA 1
ATOM 4171 C C . ALA B 1 251 ? 4.52 32.625 1.651 1 92.81 251 ALA B C 1
ATOM 4173 O O . ALA B 1 251 ? 3.367 32.781 2.062 1 92.81 251 ALA B O 1
ATOM 4174 N N . PHE B 1 252 ? 4.977 31.5 1.205 1 94.44 252 PHE B N 1
ATOM 4175 C CA . PHE B 1 252 ? 4.156 30.297 1.162 1 94.44 252 PHE B CA 1
ATOM 4176 C C . PHE B 1 252 ? 3.729 29.891 2.564 1 94.44 252 PHE B C 1
ATOM 4178 O O . PHE B 1 252 ? 2.545 29.641 2.814 1 94.44 252 PHE B O 1
ATOM 4185 N N . VAL B 1 253 ? 4.637 29.844 3.486 1 93.69 253 VAL B N 1
ATOM 4186 C CA . VAL B 1 253 ? 4.359 29.484 4.871 1 93.69 253 VAL B CA 1
ATOM 4187 C C . VAL B 1 253 ? 3.355 30.469 5.473 1 93.69 253 VAL B C 1
ATOM 4189 O O . VAL B 1 253 ? 2.387 30.047 6.117 1 93.69 253 VAL B O 1
ATOM 4192 N N . LYS B 1 254 ? 3.557 31.688 5.246 1 92.5 254 LYS B N 1
ATOM 4193 C CA . LYS B 1 254 ? 2.693 32.719 5.805 1 92.5 254 LYS B CA 1
ATOM 4194 C C . LYS B 1 254 ? 1.256 32.562 5.316 1 92.5 254 LYS B C 1
ATOM 4196 O O . LYS B 1 254 ? 0.309 32.781 6.082 1 92.5 254 LYS B O 1
ATOM 4201 N N . GLN B 1 255 ? 1.148 32.25 4.07 1 95.19 255 GLN B N 1
ATOM 4202 C CA . GLN B 1 255 ? -0.183 32.094 3.494 1 95.19 255 GLN B CA 1
ATOM 4203 C C . GLN B 1 255 ? -0.898 30.875 4.086 1 95.19 255 GLN B C 1
ATOM 4205 O O . GLN B 1 255 ? -2.111 30.906 4.305 1 95.19 255 GLN B O 1
ATOM 4210 N N . LEU B 1 256 ? -0.191 29.844 4.324 1 96.69 256 LEU B N 1
ATOM 4211 C CA . LEU B 1 256 ? -0.771 28.641 4.922 1 96.69 256 LEU B CA 1
ATOM 4212 C C . LEU B 1 256 ? -1.16 28.891 6.375 1 96.69 256 LEU B C 1
ATOM 4214 O O . LEU B 1 256 ? -2.143 28.328 6.863 1 96.69 256 LEU B O 1
ATOM 4218 N N . CYS B 1 257 ? -0.418 29.766 7.066 1 93.75 257 CYS B N 1
ATOM 4219 C CA . CYS B 1 257 ? -0.53 29.922 8.516 1 93.75 257 CYS B CA 1
ATOM 4220 C C . CYS B 1 257 ? -1.195 31.234 8.867 1 93.75 257 CYS B C 1
ATOM 4222 O O . CYS B 1 257 ? -0.961 31.797 9.945 1 93.75 257 CYS B O 1
ATOM 4224 N N . ALA B 1 258 ? -1.91 31.781 7.949 1 91.44 258 ALA B N 1
ATOM 4225 C CA . ALA B 1 258 ? -2.639 33 8.25 1 91.44 258 ALA B CA 1
ATOM 4226 C C . ALA B 1 258 ? -3.479 32.844 9.516 1 91.44 258 ALA B C 1
ATOM 4228 O O . ALA B 1 258 ? -4.055 31.781 9.758 1 91.44 258 ALA B O 1
ATOM 4229 N N . PHE B 1 259 ? -3.629 33.875 10.266 1 87.62 259 PHE B N 1
ATOM 4230 C CA . PHE B 1 259 ? -4.34 33.812 11.539 1 87.62 259 PHE B CA 1
ATOM 4231 C C . PHE B 1 259 ? -5.816 33.5 11.32 1 87.62 259 PHE B C 1
ATOM 4233 O O . PHE B 1 259 ? -6.383 32.656 12.023 1 87.62 259 PHE B O 1
ATOM 4240 N N . GLU B 1 260 ? -6.398 34.219 10.359 1 87.94 260 GLU B N 1
ATOM 4241 C CA . GLU B 1 260 ? -7.801 34 10.023 1 87.94 260 GLU B CA 1
ATOM 4242 C C . GLU B 1 260 ? -7.953 32.781 9.086 1 87.94 260 GLU B C 1
ATOM 4244 O O . GLU B 1 260 ? -7.363 32.75 8.008 1 87.94 260 GLU B O 1
ATOM 4249 N N . PRO B 1 261 ? -8.711 31.906 9.445 1 92.25 261 PRO B N 1
ATOM 4250 C CA . PRO B 1 261 ? -8.867 30.703 8.633 1 92.25 261 PRO B CA 1
ATOM 4251 C C . PRO B 1 261 ? -9.258 31.016 7.184 1 92.25 261 PRO B C 1
ATOM 4253 O O . PRO B 1 261 ? -8.766 30.359 6.258 1 92.25 261 PRO B O 1
ATOM 4256 N N . SER B 1 262 ? -10.133 31.969 6.957 1 92.75 262 SER B N 1
ATOM 4257 C CA . SER B 1 262 ? -10.648 32.25 5.625 1 92.75 262 SER B CA 1
ATOM 4258 C C . SER B 1 262 ? -9.562 32.844 4.727 1 92.75 262 SER B C 1
ATOM 4260 O O . SER B 1 262 ? -9.719 32.875 3.506 1 92.75 262 SER B O 1
ATOM 4262 N N . LYS B 1 263 ? -8.469 33.344 5.309 1 92.75 263 LYS B N 1
ATOM 4263 C CA . LYS B 1 263 ? -7.398 33.969 4.555 1 92.75 263 LYS B CA 1
ATOM 4264 C C . LYS B 1 263 ? -6.293 33 4.211 1 92.75 263 LYS B C 1
ATOM 4266 O O . LYS B 1 263 ? -5.34 33.344 3.51 1 92.75 263 LYS B O 1
ATOM 4271 N N . ARG B 1 264 ? -6.465 31.797 4.645 1 95.06 264 ARG B N 1
ATOM 4272 C CA . ARG B 1 264 ? -5.43 30.797 4.398 1 95.06 264 ARG B CA 1
ATOM 4273 C C . ARG B 1 264 ? -5.504 30.266 2.969 1 95.06 264 ARG B C 1
ATOM 4275 O O . ARG B 1 264 ? -6.582 30.234 2.373 1 95.06 264 ARG B O 1
ATOM 4282 N N . LEU B 1 265 ? -4.324 29.953 2.508 1 96 265 LEU B N 1
ATOM 4283 C CA . LEU B 1 265 ? -4.215 29.359 1.178 1 96 265 LEU B CA 1
ATOM 4284 C C . LEU B 1 265 ? -5.051 28.094 1.077 1 96 265 LEU B C 1
ATOM 4286 O O . LEU B 1 265 ? -5.047 27.266 1.996 1 96 265 LEU B O 1
ATOM 4290 N N . LYS B 1 266 ? -5.801 27.969 -0.043 1 96.94 266 LYS B N 1
ATOM 4291 C CA . LYS B 1 266 ? -6.516 26.734 -0.289 1 96.94 266 LYS B CA 1
ATOM 4292 C C . LYS B 1 266 ? -5.551 25.594 -0.594 1 96.94 266 LYS B C 1
ATOM 4294 O O . LYS B 1 266 ? -4.523 25.797 -1.243 1 96.94 266 LYS B O 1
ATOM 4299 N N . LEU B 1 267 ? -5.98 24.453 -0.165 1 96.94 267 LEU B N 1
ATOM 4300 C CA . LEU B 1 267 ? -5.09 23.297 -0.272 1 96.94 267 LEU B CA 1
ATOM 4301 C C . LEU B 1 267 ? -4.734 23.016 -1.729 1 96.94 267 LEU B C 1
ATOM 4303 O O . LEU B 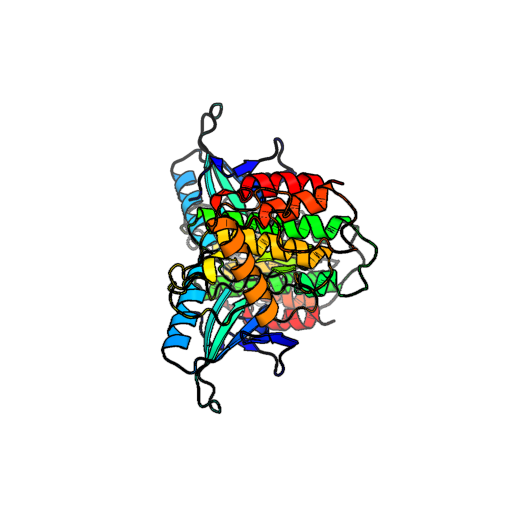1 267 ? -3.588 22.688 -2.041 1 96.94 267 LEU B O 1
ATOM 4307 N N . ASN B 1 268 ? -5.656 23.141 -2.678 1 96.12 268 ASN B N 1
ATOM 4308 C CA . ASN B 1 268 ? -5.383 22.922 -4.094 1 96.12 268 ASN B CA 1
ATOM 4309 C C . ASN B 1 268 ? -4.316 23.891 -4.613 1 96.12 268 ASN B C 1
ATOM 4311 O O . ASN B 1 268 ? -3.441 23.5 -5.383 1 96.12 268 ASN B O 1
ATOM 4315 N N . ASP B 1 269 ? -4.438 25.094 -4.215 1 97.44 269 ASP B N 1
ATOM 4316 C CA . ASP B 1 269 ? -3.439 26.094 -4.605 1 97.44 269 ASP B CA 1
ATOM 4317 C C . ASP B 1 269 ? -2.082 25.781 -3.973 1 97.44 269 ASP B C 1
ATOM 4319 O O . ASP B 1 269 ? -1.042 25.953 -4.609 1 97.44 269 ASP B O 1
ATOM 4323 N N . ALA B 1 270 ? -2.127 25.375 -2.74 1 97.81 270 ALA B N 1
ATOM 4324 C CA . ALA B 1 270 ? -0.893 25 -2.059 1 97.81 270 ALA B CA 1
ATOM 4325 C C . ALA B 1 270 ? -0.175 23.875 -2.807 1 97.81 270 ALA B C 1
ATOM 4327 O O . ALA B 1 270 ? 1.045 23.922 -2.98 1 97.81 270 ALA B O 1
ATOM 4328 N N . ILE B 1 271 ? -0.925 22.875 -3.246 1 97.31 271 ILE B N 1
ATOM 4329 C CA . ILE B 1 271 ? -0.364 21.734 -3.953 1 97.31 271 ILE B CA 1
ATOM 4330 C C . ILE B 1 271 ? 0.29 22.203 -5.254 1 97.31 271 ILE B C 1
ATOM 4332 O O . ILE B 1 271 ? 1.381 21.734 -5.602 1 97.31 271 ILE B O 1
ATOM 4336 N N . THR B 1 272 ? -0.294 23.109 -5.957 1 96.31 272 THR B N 1
ATOM 4337 C CA . THR B 1 272 ? 0.265 23.656 -7.191 1 96.31 272 THR B CA 1
ATOM 4338 C C . THR B 1 272 ? 1.602 24.344 -6.918 1 96.31 272 THR B C 1
ATOM 4340 O O . THR B 1 272 ? 2.566 24.156 -7.664 1 96.31 272 THR B O 1
ATOM 4343 N N . ILE B 1 273 ? 1.663 25.094 -5.875 1 96.12 273 ILE B N 1
ATOM 4344 C CA . ILE B 1 273 ? 2.891 25.781 -5.5 1 96.12 273 ILE B CA 1
ATOM 4345 C C . ILE B 1 273 ? 3.965 24.766 -5.129 1 96.12 273 ILE B C 1
ATOM 4347 O O . ILE B 1 273 ? 5.121 24.891 -5.543 1 96.12 273 ILE B O 1
ATOM 4351 N N . LEU B 1 274 ? 3.564 23.734 -4.391 1 96 274 LEU B N 1
ATOM 4352 C CA . LEU B 1 274 ? 4.5 22.703 -3.965 1 96 274 LEU B CA 1
ATOM 4353 C C . LEU B 1 274 ? 5.074 21.953 -5.164 1 96 274 LEU B C 1
ATOM 4355 O O . LEU B 1 274 ? 6.242 21.562 -5.16 1 96 274 LEU B O 1
ATOM 4359 N N . GLU B 1 275 ? 4.219 21.719 -6.152 1 93.81 275 GLU B N 1
ATOM 4360 C CA . GLU B 1 275 ? 4.688 21.078 -7.371 1 93.81 275 GLU B CA 1
ATOM 4361 C C . GLU B 1 275 ? 5.789 21.891 -8.047 1 93.81 275 GLU B C 1
ATOM 4363 O O . GLU B 1 275 ? 6.766 21.328 -8.547 1 93.81 275 GLU B O 1
ATOM 4368 N N . ARG B 1 276 ? 5.684 23.172 -8 1 92.56 276 ARG B N 1
ATOM 4369 C CA . ARG B 1 276 ? 6.703 24.047 -8.562 1 92.56 276 ARG B CA 1
ATOM 4370 C C . ARG B 1 276 ? 7.984 24 -7.738 1 92.56 276 ARG B C 1
ATOM 4372 O O . ARG B 1 276 ? 9.086 23.984 -8.297 1 92.56 276 ARG B O 1
ATOM 4379 N N . PHE B 1 277 ? 7.832 24 -6.418 1 90.5 277 PHE B N 1
ATOM 4380 C CA . PHE B 1 277 ? 8.992 23.922 -5.531 1 90.5 277 PHE B CA 1
ATOM 4381 C C . PHE B 1 277 ? 9.734 22.609 -5.742 1 90.5 277 PHE B C 1
ATOM 4383 O O . PHE B 1 277 ? 10.961 22.562 -5.664 1 90.5 277 PHE B O 1
ATOM 4390 N N . ALA B 1 278 ? 8.953 21.484 -6.004 1 87.81 278 ALA B N 1
ATOM 4391 C CA . ALA B 1 278 ? 9.523 20.156 -6.094 1 87.81 278 ALA B CA 1
ATOM 4392 C C . ALA B 1 278 ? 10.227 19.938 -7.43 1 87.81 278 ALA B C 1
ATOM 4394 O O . ALA B 1 278 ? 11.055 19.031 -7.57 1 87.81 278 ALA B O 1
ATOM 4395 N N . GLU B 1 279 ? 9.852 20.609 -8.484 1 79.12 279 GLU B N 1
ATOM 4396 C CA . GLU B 1 279 ? 10.477 20.5 -9.805 1 79.12 279 GLU B CA 1
ATOM 4397 C C . GLU B 1 279 ? 11.844 21.188 -9.82 1 79.12 279 GLU B C 1
ATOM 4399 O O . GLU B 1 279 ? 12.688 20.875 -10.664 1 79.12 279 GLU B O 1
ATOM 4404 N N . VAL B 1 280 ? 12.125 22.094 -8.961 1 58.72 280 VAL B N 1
ATOM 4405 C CA . VAL B 1 280 ? 13.383 22.828 -8.977 1 58.72 280 VAL B CA 1
ATOM 4406 C C . VAL B 1 280 ? 14.469 22.016 -8.273 1 58.72 280 VAL B C 1
ATOM 4408 O O . VAL B 1 280 ? 14.219 21.406 -7.234 1 58.72 280 VAL B O 1
#

Nearest PDB structures (foldseek):
  4u45-assembly2_A  TM=8.381E-01  e=2.491E-15  Homo sapiens
  4u44-assembly2_A  TM=7.883E-01  e=2.923E-15  Homo sapiens
  4zk5-assembly1_A  TM=7.780E-01  e=5.254E-15  Homo sapiens
  8tx0-assembly2_B  TM=7.318E-01  e=1.888E-14  Homo sapiens
  5byy-assembly1_A  TM=7.683E-01  e=2.862E-13  Homo sapiens

Secondary structure (DSSP, 8-state):
---GGGEEE-SS-SEEETTEEEEEEEETTEEEEEEEEE--SHHHHHHHHHHHHHHHH---TTBPPEEEEEEE--SS-SS-EEEEEE---TT-BHHHHHHSGGG-S--HHHHHHHHHHHHHHHHHHHTT-------GGGEEE-TTS-EEE---TTSS--TTS---S-GGG--GGGGSTT--S--HHHHHHHHHHHHHHHHHTS-TTTT--HHHHHHHHHHHHHHHHTT---S---S--SPPPTT---HHHHHHHHHHT-SSGGGSPPHHHHHHHHHHHHH-/---GGGEEE-SS-SEEETTEEEEEEEETTEEEEEEEEE--SHHHHHHHHHHHHHHHH---TTBPPEEEEEEE--SS-SS-EEEEEE---TT-BHHHHHHSGGGSS--HHHHHHHHHHHHHHHHHHHTT-------GGGEEE-TTS-EEE---TTSS--TTS---S-GGG--GGGGSTT--S--HHHHHHHHHHHHHHHHHTS-TTTT--HHHHHHHHHHHHHHHHTT---S---S--SPPPTT---HHHHHHHHHHT-SSGGGSPPHHHHHHHHHHHHH-

Sequence (560 aa):
LIPRDEVEMAPHPFRVGSFGKIYHGTWLGSRVVVKRVKLESTKARGDFLREAAIWKRLHHPHIVPLFGACISFGEKQTQPEGLFVCEEAENGSLRDFLFNETQVGRSPPIWRALRDAALGLRFMHQRGIIHGDLKCNNILVSKAGVAMLTDFGLSSAPAHEESIGAFQWKAPELFEPECSAPTFESDVYAFGMCVMEALRGGSPWGPLPDAAIRYALVKLKRTLAQGGYQRSISTCIMPRPANVKTDQHWAFVKQLCAFEPSKRLKLNDAITILERFAEVLIPRDEVEMAPHPFRVGSFGKIYHGTWLGSRVVVKRVKLESTKARGDFLREAAIWKRLHHPHIVPLFGACISFGEKQTQPEGLFVCEEAENGSLRDFLFNETQVGRSPPIWRALRDAALGLRFMHQRGIIHGDLKCNNILVSKAGVAMLTDFGLSSAPAHEESIGAFQWKAPELFEPECSAPTFESDVYAFGMCVMEALRGGSPWGPLPDAAIRYALVKLKRTLAQGGYQRSISTCIMPRPANVKTDQHWAFVKQLCAFEPSKRLKLNDAITILERFAEV

Organism: Phytophthora sojae (strain P6497) (NCBI:txid1094619)

InterPro domains:
  IPR000719 Protein kinase domain [PS50011] (8-278)
  IPR000719 Protein kinase domain [SM00220] (8-278)
  IPR001245 Serine-threonine/tyrosine-protein kinase, catalytic domain [PF07714] (17-225)
  IPR008271 Serine/threonine-protein kinase, active site [PS00108] (129-141)
  IPR011009 Protein kinase-like domain superfamily [SSF56112] (16-274)
  IPR051681 Serine/Threonine Kinases and Pseudokinases [PTHR44329] (2-276)

Foldseek 3Di:
DDDPVQKAWDPAFPDQDPAAGKTWIDGNRHTWIKGKGFDPDPVSVVLLVVQQVLLCPQDDLAAWAWPHKDWDDDPPDPTIMIITTTHDAPCAFQLCNLQVPPVVPDQLLNLQLLLLNLVSLVSCVVVVWHQQADARNQWGAHPVSHTHGHDSSLRPPDQQDPCPGDLLQFALQCLDNVGRHDDSLRSLSSSLQNLCCSQQSHRNQPPDDSVRSNVLSVVVVVCVVVVPDPDDPLQQSHDDHPSPDDPLSVVLSSQSNGNDSVSHDDSVVNSVSSVVSSVD/DDDPVQKAWDPAFPDQDPAAGKTWIDGNRHTWIKGKGFDPDPVSVVLLVVQQVLLCPQDDLAAWAWPHKDWDDDPPDPTIMIITTTHDAPCAFQLCNLQVPPVVPPQLLNLQLLLLNLVSLVSCVVVVWHQQADARNQWGAHPVSHTHGHDSSLRPPDQPDPCPGDLLQFALQCLDNVGRHDDSLRSLSSSLQNLCCSQQSHRNQPPDDSVRSNVLSVVVVVCVVVVPPPDDPLQQSHDDHPSPDDPLSVVLSSQSNGNDSVSHDDSVVNSVSSVVSSVD

pLDDT: mean 83.8, std 15.4, range [39.5, 98.38]

Solvent-accessible surface area (backbone atoms only — not comparable to full-atom values): 30048 Å² total; per-residue (Å²): 121,48,68,53,88,46,54,46,68,50,94,57,63,80,42,78,54,97,75,29,38,29,20,50,30,26,50,71,84,37,80,29,26,34,40,37,31,76,32,84,40,72,65,42,43,52,44,51,52,50,25,50,57,54,48,68,68,48,62,46,92,18,31,56,52,56,59,41,35,31,69,42,70,50,92,90,42,94,51,42,28,38,35,42,34,25,62,67,41,74,50,34,25,44,47,52,46,68,60,45,62,86,57,66,80,67,71,45,59,58,38,42,30,50,32,30,38,47,45,30,49,50,53,35,47,78,72,72,41,40,52,64,65,55,40,38,75,35,24,30,18,29,73,79,61,49,21,16,38,52,78,45,61,46,39,74,55,72,34,74,59,77,70,81,62,67,65,70,32,56,36,68,60,56,74,36,90,88,36,46,52,79,42,71,52,37,42,40,21,7,46,23,31,29,52,41,18,63,52,61,68,42,60,56,66,54,89,60,51,63,67,57,51,51,48,52,48,53,51,49,47,52,46,63,68,69,65,49,81,77,60,80,69,59,58,35,86,65,76,81,49,86,66,55,76,49,67,67,60,50,53,50,40,33,33,26,37,28,66,52,59,90,67,26,53,50,67,71,60,49,44,55,51,27,52,56,56,33,74,89,122,47,68,54,87,46,53,48,67,50,95,58,63,81,42,78,54,97,75,30,38,30,20,50,31,25,49,71,82,38,78,29,26,34,39,37,31,76,30,82,40,71,64,42,44,51,46,50,53,50,25,50,56,53,48,67,68,47,63,46,90,18,31,57,51,58,58,41,34,30,69,42,70,49,89,89,43,94,50,42,28,38,35,41,34,25,62,68,40,74,49,36,24,44,47,52,45,70,62,43,63,87,55,66,82,61,69,47,58,56,39,43,30,51,34,31,38,47,44,30,50,50,54,35,46,78,71,72,40,42,52,64,64,56,40,40,74,34,24,30,18,29,73,79,61,49,20,16,37,52,78,45,62,46,38,74,54,71,34,72,60,78,68,82,63,68,64,71,30,56,36,68,61,56,73,36,89,88,37,46,52,79,43,71,53,37,43,38,21,8,46,23,29,29,52,41,18,64,52,60,68,42,59,56,65,54,88,59,49,63,66,57,52,52,49,52,48,53,51,49,47,53,45,62,68,69,64,51,78,78,59,80,68,59,59,35,86,66,77,83,49,87,67,56,76,47,66,66,60,49,52,52,38,33,33,24,37,29,66,52,58,90,67,28,55,52,68,72,59,50,43,57,53,28,52,57,56,33,74,90

Radius of gyration: 27.3 Å; Cα contacts (8 Å, |Δi|>4): 974; chains: 2; bounding box: 47×99×63 Å